Protein 9SLZ (pdb70)

Nearest PDB structures (foldseek):
  5elo-assembly1_B  TM=9.386E-01  e=6.393E-59  Cryptosporidium parvum Iowa II
  3bju-assembly1_A  TM=9.236E-01  e=9.754E-60  Homo sapiens
  6bni-assembly1_B  TM=9.044E-01  e=3.725E-58  Cryptosporidium parvum Iowa II
  5vl1-assembly6_D  TM=9.236E-01  e=3.088E-57  Mycobacterium ulcerans Agy99
  4up9-assembly1_A-2  TM=9.289E-01  e=2.387E-55  Entamoeba histolytica

Structure (mmCIF, N/CA/C/O backbone):
data_9SLZ
#
_entry.id   9SLZ
#
_cell.length_a   147.300
_cell.length_b   147.300
_cell.length_c   127.450
_cell.angle_alpha   90.000
_cell.angle_beta   90.000
_cell.angle_gamma   120.000
#
_symmetry.space_group_name_H-M   'P 31 2 1'
#
loop_
_entity.id
_entity.type
_entity.pdbx_description
1 polymer 'Lysine--tRNA ligase'
2 polymer 'Wild-type E. coli tRNALys'
3 non-polymer 'SULFATE ION'
4 non-polymer "5'-O-[(L-LYSYLAMINO)SULFONYL]ADENOSINE"
#
loop_
_atom_site.group_PDB
_atom_site.id
_atom_site.type_symbol
_atom_site.label_atom_id
_atom_site.label_alt_id
_atom_site.label_comp_id
_atom_site.label_asym_id
_atom_site.label_entity_id
_atom_site.label_seq_id
_atom_site.pdbx_PDB_ins_code
_atom_site.Cartn_x
_atom_site.Cartn_y
_atom_site.Cartn_z
_atom_site.occupancy
_atom_site.B_iso_or_equiv
_atom_site.auth_seq_id
_atom_site.auth_comp_id
_atom_site.auth_asym_id
_atom_site.auth_atom_id
_atom_site.pdbx_PDB_model_num
ATOM 1 N N . MET A 1 1 ? 34.101 33.246 -33.783 1.000 140.336 1 MET A N 1
ATOM 2 C CA . MET A 1 1 ? 34.720 34.483 -34.333 1.000 138.921 1 MET A CA 1
ATOM 3 C C . MET A 1 1 ? 34.071 34.816 -35.675 1.000 135.386 1 MET A C 1
ATOM 4 O O . MET A 1 1 ? 33.933 33.945 -36.531 1.000 136.874 1 MET A O 1
ATOM 9 N N . ASN A 1 2 ? 33.681 36.086 -35.845 1.000 132.582 2 ASN A N 1
ATOM 10 C CA . ASN A 1 2 ? 33.025 36.541 -37.062 1.000 134.287 2 ASN A CA 1
ATOM 11 C C . ASN A 1 2 ? 34.095 37.002 -38.053 1.000 135.492 2 ASN A C 1
ATOM 12 O O . ASN A 1 2 ? 35.284 36.784 -37.828 1.000 133.785 2 ASN A O 1
ATOM 17 N N . ASP A 1 3 ? 33.659 37.630 -39.154 1.000 138.347 3 ASP A N 1
ATOM 18 C CA . ASP A 1 3 ? 34.553 38.044 -40.226 1.000 138.400 3 ASP A CA 1
ATOM 19 C C . ASP A 1 3 ? 35.300 39.318 -39.840 1.000 134.516 3 ASP A C 1
ATOM 20 O O . ASP A 1 3 ? 36.525 39.362 -39.927 1.000 135.612 3 ASP A O 1
ATOM 25 N N . GLN A 1 4 ? 34.551 40.354 -39.439 1.000 129.805 4 GLN A N 1
ATOM 26 C CA . GLN A 1 4 ? 35.132 41.647 -39.112 1.000 126.897 4 GLN A CA 1
ATOM 27 C C . GLN A 1 4 ? 36.173 41.497 -38.004 1.000 124.359 4 GLN A C 1
ATOM 28 O O . GLN A 1 4 ? 37.278 42.022 -38.122 1.000 121.053 4 GLN A O 1
ATOM 34 N N . THR A 1 5 ? 35.801 40.778 -36.937 1.000 123.038 5 THR A N 1
ATOM 35 C CA . THR A 1 5 ? 36.683 40.527 -35.806 1.000 120.307 5 THR A CA 1
ATOM 36 C C . THR A 1 5 ? 37.988 39.904 -36.294 1.000 121.445 5 THR A C 1
ATOM 37 O O . THR A 1 5 ? 39.066 40.304 -35.860 1.000 122.274 5 THR A O 1
ATOM 41 N N . ARG A 1 6 ? 37.873 38.919 -37.193 1.000 122.766 6 ARG A N 1
ATOM 42 C CA . ARG A 1 6 ? 39.024 38.210 -37.725 1.000 121.943 6 ARG A CA 1
ATOM 43 C C . ARG A 1 6 ? 39.862 39.143 -38.598 1.000 118.269 6 ARG A C 1
ATOM 44 O O . ARG A 1 6 ? 41.082 39.019 -38.633 1.000 117.866 6 ARG A O 1
ATOM 52 N N . GLN A 1 7 ? 39.199 40.075 -39.294 1.000 116.654 7 GLN A N 1
ATOM 53 C CA . GLN A 1 7 ? 39.872 40.987 -40.208 1.000 116.397 7 GLN A CA 1
ATOM 54 C C . GLN A 1 7 ? 40.786 41.924 -39.418 1.000 113.198 7 GLN A C 1
ATOM 55 O O . GLN A 1 7 ? 41.868 42.278 -39.881 1.000 110.666 7 GLN A O 1
ATOM 61 N N . ARG A 1 8 ? 40.333 42.318 -38.222 1.000 112.035 8 ARG A N 1
ATOM 62 C CA . ARG A 1 8 ? 41.094 43.189 -37.341 1.000 112.802 8 ARG A CA 1
ATOM 63 C C . ARG A 1 8 ? 42.368 42.480 -36.885 1.000 113.210 8 ARG A C 1
ATOM 64 O O . ARG A 1 8 ? 43.437 43.085 -36.851 1.000 112.394 8 ARG A O 1
ATOM 72 N N . LEU A 1 9 ? 42.232 41.196 -36.527 1.000 114.841 9 LEU A N 1
ATOM 73 C CA . LEU A 1 9 ? 43.342 40.389 -36.042 1.000 116.229 9 LEU A CA 1
ATOM 74 C C . LEU A 1 9 ? 44.375 40.188 -37.151 1.000 117.938 9 LEU A C 1
ATOM 75 O O . LEU A 1 9 ? 45.570 40.124 -36.874 1.000 120.547 9 LEU A O 1
ATOM 80 N N . LEU A 1 10 ? 43.906 40.074 -38.399 1.000 117.855 10 LEU A N 1
ATOM 81 C CA . LEU A 1 10 ? 44.791 39.904 -39.542 1.000 117.585 10 LEU A CA 1
ATOM 82 C C . LEU A 1 10 ? 45.632 41.165 -39.738 1.000 115.842 10 LEU A C 1
ATOM 83 O O . LEU A 1 10 ? 46.777 41.080 -40.176 1.000 117.327 10 LEU A O 1
ATOM 88 N N . ASN A 1 11 ? 45.055 42.328 -39.405 1.000 112.694 11 ASN A N 1
ATOM 89 C CA . ASN A 1 11 ? 45.753 43.601 -39.506 1.000 110.308 11 ASN A CA 1
ATOM 90 C C . ASN A 1 11 ? 46.782 43.735 -38.385 1.000 107.344 11 ASN A C 1
ATOM 91 O O . ASN A 1 11 ? 47.844 44.319 -38.591 1.000 105.904 11 ASN A O 1
ATOM 96 N N . LEU A 1 12 ? 46.451 43.211 -37.197 1.000 105.406 12 LEU A N 1
ATOM 97 C CA . LEU A 1 12 ? 47.370 43.207 -36.069 1.000 104.342 12 LEU A CA 1
ATOM 98 C C . LEU A 1 12 ? 48.631 42.434 -36.447 1.000 105.784 12 LEU A C 1
ATOM 99 O O . LEU A 1 12 ? 49.740 42.923 -36.245 1.000 105.358 12 LEU A O 1
ATOM 104 N N . GLU A 1 13 ? 48.439 41.230 -37.001 1.000 107.926 13 GLU A N 1
ATOM 105 C CA . GLU A 1 13 ? 49.536 40.358 -37.395 1.000 110.265 13 GLU A CA 1
ATOM 106 C C . GLU A 1 13 ? 50.488 41.093 -38.338 1.000 111.766 13 GLU A C 1
ATOM 107 O O . GLU A 1 13 ? 51.703 40.945 -38.225 1.000 113.767 13 GLU A O 1
ATOM 113 N N . ALA A 1 14 ? 49.924 41.884 -39.261 1.000 110.716 14 ALA A N 1
ATOM 114 C CA . ALA A 1 14 ? 50.711 42.643 -40.221 1.000 109.633 14 ALA A CA 1
ATOM 115 C C . ALA A 1 14 ? 51.573 43.686 -39.510 1.000 108.706 14 ALA A C 1
ATOM 116 O O . ALA A 1 14 ? 52.713 43.916 -39.905 1.000 110.347 14 ALA A O 1
ATOM 118 N N . LEU A 1 15 ? 51.015 44.311 -38.465 1.000 107.189 15 LEU A N 1
ATOM 119 C CA . LEU A 1 15 ? 51.712 45.338 -37.705 1.000 106.187 15 LEU A CA 1
ATOM 120 C C . LEU A 1 15 ? 52.808 44.716 -36.841 1.000 105.937 15 LEU A C 1
ATOM 121 O O . LEU A 1 15 ? 53.835 45.349 -36.606 1.000 104.671 15 LEU A O 1
ATOM 126 N N . VAL A 1 16 ? 52.579 43.486 -36.359 1.000 107.122 16 VAL A N 1
ATOM 127 C CA . VAL A 1 16 ? 53.548 42.792 -35.524 1.000 108.645 16 VAL A CA 1
ATOM 128 C C . VAL A 1 16 ? 54.735 42.367 -36.386 1.000 109.761 16 VAL A C 1
ATOM 129 O O . VAL A 1 16 ? 55.883 42.581 -36.003 1.000 109.394 16 VAL A O 1
ATOM 133 N N . GLU A 1 17 ? 54.442 41.762 -37.544 1.000 111.348 17 GLU A N 1
ATOM 134 C CA . GLU A 1 17 ? 55.469 41.350 -38.488 1.000 113.373 17 GLU A CA 1
ATOM 135 C C . GLU A 1 17 ? 56.249 42.567 -38.982 1.000 111.082 17 GLU A C 1
ATOM 136 O O . GLU A 1 17 ? 57.445 42.467 -39.245 1.000 112.362 17 GLU A O 1
ATOM 142 N N . ALA A 1 18 ? 55.559 43.708 -39.103 1.000 109.254 18 ALA A N 1
ATOM 143 C CA . ALA A 1 18 ? 56.161 44.936 -39.597 1.000 109.182 18 ALA A CA 1
ATOM 144 C C . ALA A 1 18 ? 57.259 45.431 -38.658 1.000 109.114 18 ALA A C 1
ATOM 145 O O . ALA A 1 18 ? 58.239 46.014 -39.119 1.000 110.220 18 ALA A O 1
ATOM 147 N N . GLY A 1 19 ? 57.086 45.212 -37.347 1.000 108.152 19 GLY A N 1
ATOM 148 C CA . GLY A 1 19 ? 58.085 45.615 -36.368 1.000 107.193 19 GLY A CA 1
ATOM 149 C C . GLY A 1 19 ? 57.480 46.012 -35.022 1.000 106.245 19 GLY A C 1
ATOM 150 O O . GLY A 1 19 ? 58.152 45.911 -33.998 1.000 107.420 19 GLY A O 1
ATOM 151 N N . PHE A 1 20 ? 56.223 46.475 -35.027 1.000 104.970 20 PHE A N 1
ATOM 152 C CA . PHE A 1 20 ? 55.588 46.995 -33.826 1.000 103.078 20 PHE A CA 1
ATOM 153 C C . PHE A 1 20 ? 55.328 45.869 -32.828 1.000 102.686 20 PHE A C 1
ATOM 154 O O . PHE A 1 20 ? 55.334 44.693 -33.186 1.000 102.351 20 PHE A O 1
ATOM 162 N N . ALA A 1 21 ? 55.098 46.263 -31.569 1.000 101.996 21 ALA A N 1
ATOM 163 C CA . ALA A 1 21 ? 54.712 45.342 -30.513 1.000 101.343 21 ALA A CA 1
ATOM 164 C C . ALA A 1 21 ? 53.191 45.228 -30.477 1.000 99.758 21 ALA A C 1
ATOM 165 O O . ALA A 1 21 ? 52.495 46.225 -30.661 1.000 97.408 21 ALA A O 1
ATOM 167 N N . PRO A 1 22 ? 52.629 44.023 -30.225 1.000 101.569 22 PRO A N 1
ATOM 168 C CA . PRO A 1 22 ? 51.185 43.824 -30.290 1.000 103.887 22 PRO A CA 1
ATOM 169 C C . PRO A 1 22 ? 50.408 44.646 -29.264 1.000 106.469 22 PRO A C 1
ATOM 170 O O . PRO A 1 22 ? 49.400 45.263 -29.604 1.000 108.034 22 PRO A O 1
ATOM 174 N N . TYR A 1 23 ? 50.889 44.646 -28.014 1.000 107.736 23 TYR A N 1
ATOM 175 C CA . TYR A 1 23 ? 50.245 45.369 -26.930 1.000 108.742 23 TYR A CA 1
ATOM 176 C C . TYR A 1 23 ? 51.316 46.010 -26.050 1.000 105.528 23 TYR A C 1
ATOM 177 O O . TYR A 1 23 ? 51.737 45.417 -25.059 1.000 104.667 23 TYR A O 1
ATOM 186 N N . PRO A 1 24 ? 51.799 47.229 -26.394 1.000 103.519 24 PRO A N 1
ATOM 187 C CA . PRO A 1 24 ? 52.770 47.939 -25.567 1.000 102.972 24 PRO A CA 1
ATOM 188 C C . PRO A 1 24 ? 52.293 48.181 -24.137 1.000 101.790 24 PRO A C 1
ATOM 189 O O . PRO A 1 24 ? 51.110 48.036 -23.842 1.000 99.654 24 PRO A O 1
ATOM 193 N N . TYR A 1 25 ? 53.237 48.559 -23.266 1.000 102.528 25 TYR A N 1
ATOM 194 C CA . TYR A 1 25 ? 53.000 48.666 -21.834 1.000 103.206 25 TYR A CA 1
ATOM 195 C C . TYR A 1 25 ? 52.671 50.103 -21.430 1.000 99.428 25 TYR A C 1
ATOM 196 O O . TYR A 1 25 ? 52.076 50.321 -20.376 1.000 98.055 25 TYR A O 1
ATOM 205 N N . ARG A 1 26 ? 53.067 51.072 -22.264 1.000 96.483 26 ARG A N 1
ATOM 206 C CA . ARG A 1 26 ? 53.012 52.478 -21.897 1.000 96.266 26 ARG A CA 1
ATOM 207 C C . ARG A 1 26 ? 53.098 53.344 -23.153 1.000 94.069 26 ARG A C 1
ATOM 208 O O . ARG A 1 26 ? 53.522 52.873 -24.206 1.000 94.633 26 ARG A O 1
ATOM 216 N N . PHE A 1 27 ? 52.676 54.609 -23.025 1.000 91.323 27 PHE A N 1
ATOM 217 C CA . PHE A 1 27 ? 52.944 55.622 -24.034 1.000 89.560 27 PHE A CA 1
ATOM 218 C C . PHE A 1 27 ? 53.126 56.974 -23.344 1.000 88.748 27 PHE A C 1
ATOM 219 O O . PHE A 1 27 ? 52.289 57.370 -22.535 1.000 88.558 27 PHE A O 1
ATOM 227 N N . PRO A 1 28 ? 54.218 57.722 -23.636 1.000 88.685 28 PRO A N 1
ATOM 228 C CA . PRO A 1 28 ? 54.484 58.995 -22.977 1.000 89.570 28 PRO A CA 1
ATOM 229 C C . PRO A 1 28 ? 53.752 60.172 -23.618 1.000 90.632 28 PRO A C 1
ATOM 230 O O . PRO A 1 28 ? 54.340 60.949 -24.368 1.000 92.021 28 PRO A O 1
ATOM 234 N N . LYS A 1 29 ? 52.458 60.286 -23.304 1.000 91.470 29 LYS A N 1
ATOM 235 C CA . LYS A 1 29 ? 51.625 61.380 -23.777 1.000 92.630 29 LYS A CA 1
ATOM 236 C C . LYS A 1 29 ? 51.979 62.646 -22.998 1.000 91.405 29 LYS A C 1
ATOM 237 O O . LYS A 1 29 ? 51.985 62.631 -21.770 1.000 92.156 29 LYS A O 1
ATOM 243 N N . THR A 1 30 ? 52.278 63.732 -23.723 1.000 91.457 30 THR A N 1
ATOM 244 C CA . THR A 1 30 ? 52.728 64.978 -23.118 1.000 92.356 30 THR A CA 1
ATOM 245 C C . THR A 1 30 ? 51.591 65.999 -23.070 1.000 92.399 30 THR A C 1
ATOM 246 O O . THR A 1 30 ? 51.550 66.823 -22.158 1.000 92.785 30 THR A O 1
ATOM 250 N N . HIS A 1 31 ? 50.685 65.950 -24.055 1.000 93.259 31 HIS A N 1
ATOM 251 C CA . HIS A 1 31 ? 49.620 66.934 -24.183 1.000 94.224 31 HIS A CA 1
ATOM 252 C C . HIS A 1 31 ? 48.268 66.237 -24.314 1.000 95.664 31 HIS A C 1
ATOM 253 O O . HIS A 1 31 ? 48.190 65.117 -24.813 1.000 93.728 31 HIS A O 1
ATOM 260 N N . SER A 1 32 ? 47.212 66.929 -23.864 1.000 97.556 32 SER A N 1
ATOM 261 C CA . SER A 1 32 ? 45.838 66.495 -24.063 1.000 98.401 32 SER A CA 1
ATOM 262 C C . SER A 1 32 ? 45.228 67.265 -25.232 1.000 100.234 32 SER A C 1
ATOM 263 O O . SER A 1 32 ? 45.670 68.367 -25.550 1.000 99.943 32 SER A O 1
ATOM 266 N N . ALA A 1 33 ? 44.199 66.674 -25.851 1.000 102.246 33 ALA A N 1
ATOM 267 C CA . ALA A 1 33 ? 43.602 67.208 -27.066 1.000 102.798 33 ALA A CA 1
ATOM 268 C C . ALA A 1 33 ? 43.120 68.641 -26.850 1.000 103.259 33 ALA A C 1
ATOM 269 O O . ALA A 1 33 ? 43.414 69.521 -27.656 1.000 102.862 33 ALA A O 1
ATOM 271 N N . GLU A 1 34 ? 42.387 68.859 -25.753 1.000 104.953 34 GLU A N 1
ATOM 272 C CA . GLU A 1 34 ? 41.756 70.140 -25.472 1.000 107.083 34 GLU A CA 1
ATOM 273 C C . GLU A 1 34 ? 42.813 71.193 -25.135 1.000 106.831 34 GLU A C 1
ATOM 274 O O . GLU A 1 34 ? 42.599 72.377 -25.386 1.000 108.476 34 GLU A O 1
ATOM 280 N N . ALA A 1 35 ? 43.949 70.755 -24.575 1.000 105.306 35 ALA A N 1
ATOM 281 C CA . ALA A 1 35 ? 45.033 71.656 -24.209 1.000 104.244 35 ALA A CA 1
ATOM 282 C C . ALA A 1 35 ? 45.705 72.229 -25.456 1.000 101.370 35 ALA A C 1
ATOM 283 O O . ALA A 1 35 ? 46.176 73.365 -25.436 1.000 99.038 35 ALA A O 1
ATOM 285 N N . ILE A 1 36 ? 45.752 71.430 -26.530 1.000 99.036 36 ILE A N 1
ATOM 286 C CA . ILE A 1 36 ? 46.291 71.869 -27.808 1.000 97.408 36 ILE A CA 1
ATOM 287 C C . ILE A 1 36 ? 45.333 72.887 -28.425 1.000 100.263 36 ILE A C 1
ATOM 288 O O . ILE A 1 36 ? 45.765 73.924 -28.925 1.000 102.151 36 ILE A O 1
ATOM 293 N N . LEU A 1 37 ? 44.033 72.573 -28.382 1.000 100.675 37 LEU A N 1
ATOM 294 C CA . LEU A 1 37 ? 43.001 73.410 -28.975 1.000 99.662 37 LEU A CA 1
ATOM 295 C C . LEU A 1 37 ? 42.913 74.743 -28.234 1.000 101.782 37 LEU A C 1
ATOM 296 O O . LEU A 1 37 ? 42.750 75.788 -28.859 1.000 103.152 37 LEU A O 1
ATOM 301 N N . LYS A 1 38 ? 43.017 74.693 -26.900 1.000 104.014 38 LYS A N 1
ATOM 302 C CA . LYS A 1 38 ? 42.968 75.888 -26.073 1.000 106.987 38 LYS A CA 1
ATOM 303 C C . LYS A 1 38 ? 44.199 76.755 -26.334 1.000 109.354 38 LYS A C 1
ATOM 304 O O . LYS A 1 38 ? 44.112 77.980 -26.288 1.000 110.731 38 LYS A O 1
ATOM 310 N N . ALA A 1 39 ? 45.342 76.107 -26.593 1.000 111.151 39 ALA A N 1
ATOM 311 C CA . ALA A 1 39 ? 46.597 76.808 -26.812 1.000 112.690 39 ALA A CA 1
ATOM 312 C C . ALA A 1 39 ? 46.533 77.627 -28.099 1.000 113.362 39 ALA A C 1
ATOM 313 O O . ALA A 1 39 ? 46.978 78.773 -28.123 1.000 114.933 39 ALA A O 1
ATOM 315 N N . LYS A 1 40 ? 45.977 77.028 -29.160 1.000 114.404 40 LYS A N 1
ATOM 316 C CA . LYS A 1 40 ? 45.866 77.680 -30.455 1.000 117.051 40 LYS A CA 1
ATOM 317 C C . LYS A 1 40 ? 44.419 78.112 -30.684 1.000 119.481 40 LYS A C 1
ATOM 318 O O . LYS A 1 40 ? 43.817 77.770 -31.701 1.000 120.938 40 LYS A O 1
ATOM 324 N N . ARG A 1 41 ? 43.877 78.880 -29.731 1.000 120.980 41 ARG A N 1
ATOM 325 C CA . ARG A 1 41 ? 42.493 79.320 -29.780 1.000 121.335 41 ARG A CA 1
ATOM 326 C C . ARG A 1 41 ? 42.389 80.470 -30.780 1.000 119.622 41 ARG A C 1
ATOM 327 O O . ARG A 1 41 ? 42.898 81.560 -30.526 1.000 120.356 41 ARG A O 1
ATOM 335 N N . GLY A 1 42 ? 41.753 80.203 -31.927 1.000 117.440 42 GLY A N 1
ATOM 336 C CA . GLY A 1 42 ? 41.517 81.220 -32.939 1.000 117.590 42 GLY A CA 1
ATOM 337 C C . GLY A 1 42 ? 42.799 81.611 -33.670 1.000 117.181 42 GLY A C 1
ATOM 338 O O . GLY A 1 42 ? 43.069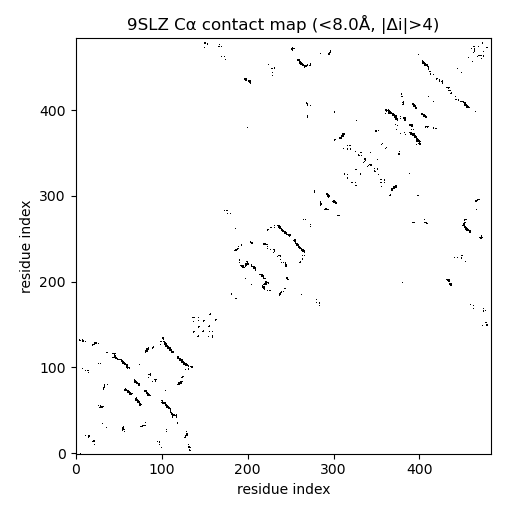 82.795 -33.864 1.000 119.428 42 GLY A O 1
ATOM 339 N N . ALA A 1 43 ? 43.579 80.604 -34.077 1.000 114.785 43 ALA A N 1
ATOM 340 C CA . ALA A 1 43 ? 44.776 80.824 -34.871 1.000 112.716 43 ALA A CA 1
ATOM 341 C C . ALA A 1 43 ? 44.400 80.846 -36.351 1.000 110.560 43 ALA A C 1
ATOM 342 O O . ALA A 1 43 ? 43.551 80.068 -36.783 1.000 110.593 43 ALA A O 1
ATOM 344 N N . PRO A 1 44 ? 45.017 81.725 -37.175 1.000 108.020 44 PRO A N 1
ATOM 345 C CA . PRO A 1 44 ? 44.657 81.823 -38.585 1.000 106.491 44 PRO A CA 1
ATOM 346 C C . PRO A 1 44 ? 44.965 80.547 -39.367 1.000 104.092 44 PRO A C 1
ATOM 347 O O . PRO A 1 44 ? 45.873 79.804 -39.001 1.000 102.416 44 PRO A O 1
ATOM 351 N N . PRO A 1 45 ? 44.216 80.242 -40.454 1.000 104.392 45 PRO A N 1
ATOM 352 C CA . PRO A 1 45 ? 44.456 79.032 -41.232 1.000 107.026 45 PRO A CA 1
ATOM 353 C C . PRO A 1 45 ? 45.838 78.986 -41.879 1.000 111.331 45 PRO A C 1
ATOM 354 O O . PRO A 1 45 ? 46.454 80.026 -42.105 1.000 111.966 45 PRO A O 1
ATOM 358 N N . GLU A 1 46 ? 46.300 77.762 -42.169 1.000 115.296 46 GLU A N 1
ATOM 359 C CA . GLU A 1 46 ? 47.599 77.509 -42.778 1.000 117.178 46 GLU A CA 1
ATOM 360 C C . GLU A 1 46 ? 48.716 78.083 -41.905 1.000 117.849 46 GLU A C 1
ATOM 361 O O . GLU A 1 46 ? 49.684 78.638 -42.422 1.000 120.267 46 GLU A O 1
ATOM 367 N N . SER A 1 47 ? 48.572 77.937 -40.581 1.000 117.023 47 SER A N 1
ATOM 368 C CA . SER A 1 47 ? 49.627 78.277 -39.639 1.000 115.828 47 SER A CA 1
ATOM 369 C C . SER A 1 47 ? 50.403 77.013 -39.279 1.000 117.327 47 SER A C 1
ATOM 370 O O . SER A 1 47 ? 49.919 75.903 -39.495 1.000 117.497 47 SER A O 1
ATOM 373 N N . GLU A 1 48 ? 51.611 77.199 -38.736 1.000 117.825 48 GLU A N 1
ATOM 374 C CA . GLU A 1 48 ? 52.432 76.089 -38.282 1.000 118.092 48 GLU A CA 1
ATOM 375 C C . GLU A 1 48 ? 53.214 76.500 -37.038 1.000 117.765 48 GLU A C 1
ATOM 376 O O . GLU A 1 48 ? 53.487 77.680 -36.829 1.000 118.671 48 GLU A O 1
ATOM 382 N N . TRP A 1 49 ? 53.559 75.496 -36.224 1.000 117.515 49 TRP A N 1
ATOM 383 C CA . TRP A 1 49 ? 54.481 75.657 -35.112 1.000 117.701 49 TRP A CA 1
ATOM 384 C C . TRP A 1 49 ? 55.425 74.458 -35.077 1.000 118.886 49 TRP A C 1
ATOM 385 O O . TRP A 1 49 ? 55.321 73.615 -34.188 1.000 121.362 49 TRP A O 1
ATOM 396 N N . PRO A 1 50 ? 56.365 74.331 -36.045 1.000 119.169 50 PRO A N 1
ATOM 397 C CA . PRO A 1 50 ? 57.283 73.196 -36.081 1.000 116.883 50 PRO A CA 1
ATOM 398 C C . PRO A 1 50 ? 58.252 73.165 -34.902 1.000 113.548 50 PRO A C 1
ATOM 399 O O . PRO A 1 50 ? 58.773 72.107 -34.554 1.000 109.298 50 PRO A O 1
ATOM 403 N N . GLU A 1 51 ? 58.487 74.340 -34.303 1.000 114.450 51 GLU A N 1
ATOM 404 C CA . GLU A 1 51 ? 59.314 74.470 -33.114 1.000 115.648 51 GLU A CA 1
ATOM 405 C C . GLU A 1 51 ? 58.734 73.616 -31.987 1.000 115.159 51 GLU A C 1
ATOM 406 O O . GLU A 1 51 ? 59.455 72.841 -31.362 1.000 115.137 51 GLU A O 1
ATOM 412 N N . GLU A 1 52 ? 57.425 73.768 -31.745 1.000 115.397 52 GLU A N 1
ATOM 413 C CA . GLU A 1 52 ? 56.731 73.054 -30.683 1.000 112.915 52 GLU A CA 1
ATOM 414 C C . GLU A 1 52 ? 56.624 71.571 -31.027 1.000 110.208 52 GLU A C 1
ATOM 415 O O . GLU A 1 52 ? 56.600 71.201 -32.199 1.000 110.712 52 GLU A O 1
ATOM 421 N N . GLU A 1 53 ? 56.553 70.734 -29.985 1.000 107.514 53 GLU A N 1
ATOM 422 C CA . GLU A 1 53 ? 56.334 69.306 -30.145 1.000 106.601 53 GLU A CA 1
ATOM 423 C C . GLU A 1 53 ? 55.253 68.859 -29.165 1.000 106.403 53 GLU A C 1
ATOM 424 O O . GLU A 1 53 ? 55.163 69.382 -28.055 1.000 107.242 53 GLU A O 1
ATOM 430 N N . VAL A 1 54 ? 54.439 67.887 -29.597 1.000 105.400 54 VAL A N 1
ATOM 431 C CA . VAL A 1 54 ? 53.360 67.349 -28.785 1.000 103.574 54 VAL A CA 1
ATOM 432 C C . VAL A 1 54 ? 53.327 65.831 -28.949 1.000 101.362 54 VAL A C 1
ATOM 433 O O . VAL A 1 54 ? 53.815 65.299 -29.945 1.000 100.755 54 VAL A O 1
ATOM 437 N N . ALA A 1 55 ? 52.742 65.154 -27.954 1.000 99.120 55 ALA A N 1
ATOM 438 C CA . ALA A 1 55 ? 52.496 63.722 -28.012 1.000 96.137 55 ALA A CA 1
ATOM 439 C C . ALA A 1 55 ? 51.148 63.420 -27.363 1.000 93.747 55 ALA A C 1
ATOM 440 O O . ALA A 1 55 ? 50.963 63.677 -26.176 1.000 94.454 55 ALA A O 1
ATOM 442 N N . VAL A 1 56 ? 50.216 62.877 -28.156 1.000 91.602 56 VAL A N 1
ATOM 443 C CA . VAL A 1 56 ? 48.863 62.601 -27.700 1.000 90.306 56 VAL A CA 1
ATOM 444 C C . VAL A 1 56 ? 48.583 61.110 -27.863 1.000 90.411 56 VAL A C 1
ATOM 445 O O . VAL A 1 56 ? 49.308 60.408 -28.566 1.000 89.063 56 VAL A O 1
ATOM 449 N N . ALA A 1 57 ? 47.516 60.648 -27.202 1.000 91.109 57 ALA A N 1
ATOM 450 C CA . ALA A 1 57 ? 47.138 59.245 -27.208 1.000 91.126 57 ALA A CA 1
ATOM 451 C C . ALA A 1 57 ? 45.644 59.120 -26.924 1.000 90.151 57 ALA A C 1
ATOM 452 O O . ALA A 1 57 ? 45.141 59.718 -25.976 1.000 90.563 57 ALA A O 1
ATOM 454 N N . GLY A 1 58 ? 44.951 58.336 -27.758 1.000 88.750 58 GLY A N 1
ATOM 455 C CA . GLY A 1 58 ? 43.513 58.162 -27.640 1.000 88.302 58 GLY A CA 1
ATOM 456 C C . GLY A 1 58 ? 43.006 57.085 -28.595 1.000 88.461 58 GLY A C 1
ATOM 457 O O . GLY A 1 58 ? 43.773 56.227 -29.027 1.000 88.185 58 GLY A O 1
ATOM 458 N N . ARG A 1 59 ? 41.709 57.154 -28.920 1.000 88.855 59 ARG A N 1
ATOM 459 C CA . ARG A 1 59 ? 41.052 56.164 -29.760 1.000 89.373 59 ARG A CA 1
ATOM 460 C C . ARG A 1 59 ? 40.716 56.790 -31.112 1.000 92.192 59 ARG A C 1
ATOM 461 O O . ARG A 1 59 ? 40.267 57.933 -31.174 1.000 91.646 59 ARG A O 1
ATOM 469 N N . LEU A 1 60 ? 40.936 56.024 -32.189 1.000 95.049 60 LEU A N 1
ATOM 470 C CA . LEU A 1 60 ? 40.613 56.469 -33.535 1.000 96.826 60 LEU A CA 1
ATOM 471 C C . LEU A 1 60 ? 39.100 56.417 -33.725 1.000 97.390 60 LEU A C 1
ATOM 472 O O . LEU A 1 60 ? 38.510 55.339 -33.712 1.000 96.423 60 LEU A O 1
ATOM 477 N N . VAL A 1 61 ? 38.494 57.597 -33.900 1.000 98.607 61 VAL A N 1
ATOM 478 C CA . VAL A 1 61 ? 37.060 57.727 -34.106 1.000 99.655 61 VAL A CA 1
ATOM 479 C C . VAL A 1 61 ? 36.765 57.856 -35.601 1.000 100.672 61 VAL A C 1
ATOM 480 O O . VAL A 1 61 ? 35.828 57.236 -36.098 1.000 100.403 61 VAL A O 1
ATOM 484 N N . ALA A 1 62 ? 37.555 58.681 -36.301 1.000 100.860 62 ALA A N 1
ATOM 485 C CA . ALA A 1 62 ? 37.424 58.852 -37.740 1.000 100.004 62 ALA A CA 1
ATOM 486 C C . ALA A 1 62 ? 38.759 58.555 -38.417 1.000 100.238 62 ALA A C 1
ATOM 487 O O . ALA A 1 62 ? 39.809 58.611 -37.780 1.000 100.778 62 ALA A O 1
ATOM 489 N N . LEU A 1 63 ? 38.700 58.243 -39.718 1.000 100.754 63 LEU A N 1
ATOM 490 C CA . LEU A 1 63 ? 39.875 57.835 -40.471 1.000 101.194 63 LEU A CA 1
ATOM 491 C C . LEU A 1 63 ? 39.613 58.014 -41.967 1.000 104.463 63 LEU A C 1
ATOM 492 O O . LEU A 1 63 ? 39.070 57.121 -42.616 1.000 106.259 63 LEU A O 1
ATOM 497 N N . ARG A 1 64 ? 40.013 59.177 -42.499 1.000 106.131 64 ARG A N 1
ATOM 498 C CA . ARG A 1 64 ? 39.762 59.543 -43.885 1.000 107.039 64 ARG A CA 1
ATOM 499 C C . ARG A 1 64 ? 41.040 59.380 -44.706 1.000 106.878 64 ARG A C 1
ATOM 500 O O . ARG A 1 64 ? 41.798 60.334 -44.870 1.000 105.690 64 ARG A O 1
ATOM 508 N N . ARG A 1 65 ? 41.261 58.164 -45.223 1.000 107.300 65 ARG A N 1
ATOM 509 C CA . ARG A 1 65 ? 42.423 57.864 -46.047 1.000 107.478 65 ARG A CA 1
ATOM 510 C C . ARG A 1 65 ? 42.173 58.349 -47.473 1.000 109.004 65 ARG A C 1
ATOM 511 O O . ARG A 1 65 ? 41.260 57.866 -48.138 1.000 110.346 65 ARG A O 1
ATOM 519 N N . MET A 1 66 ? 43.005 59.294 -47.930 1.000 110.815 66 MET A N 1
ATOM 520 C CA . MET A 1 66 ? 42.849 59.911 -49.238 1.000 111.654 66 MET A CA 1
ATOM 521 C C . MET A 1 66 ? 44.139 59.751 -50.041 1.000 115.258 66 MET A C 1
ATOM 522 O O . MET A 1 66 ? 44.709 60.733 -50.513 1.000 117.070 66 MET A O 1
ATOM 527 N N . GLY A 1 67 ? 44.589 58.500 -50.193 1.000 117.329 67 GLY A N 1
ATOM 528 C CA . GLY A 1 67 ? 45.755 58.187 -51.004 1.000 117.619 67 GLY A CA 1
ATOM 529 C C . GLY A 1 67 ? 47.056 58.409 -50.238 1.000 116.493 67 GLY A C 1
ATOM 530 O O . GLY A 1 67 ? 47.365 57.663 -49.311 1.000 116.177 67 GLY A O 1
ATOM 531 N N . LYS A 1 68 ? 47.809 59.443 -50.639 1.000 116.256 68 LYS A N 1
ATOM 532 C CA . LYS A 1 68 ? 49.122 59.724 -50.077 1.000 117.303 68 LYS A CA 1
ATOM 533 C C . LYS A 1 68 ? 49.027 60.789 -48.983 1.000 114.785 68 LYS A C 1
ATOM 534 O O . LYS A 1 68 ? 50.049 61.240 -48.471 1.000 114.547 68 LYS A O 1
ATOM 540 N N . VAL A 1 69 ? 47.795 61.182 -48.631 1.000 112.406 69 VAL A N 1
ATOM 541 C CA . VAL A 1 69 ? 47.534 61.990 -47.449 1.000 110.235 69 VAL A CA 1
ATOM 542 C C . VAL A 1 69 ? 46.328 61.387 -46.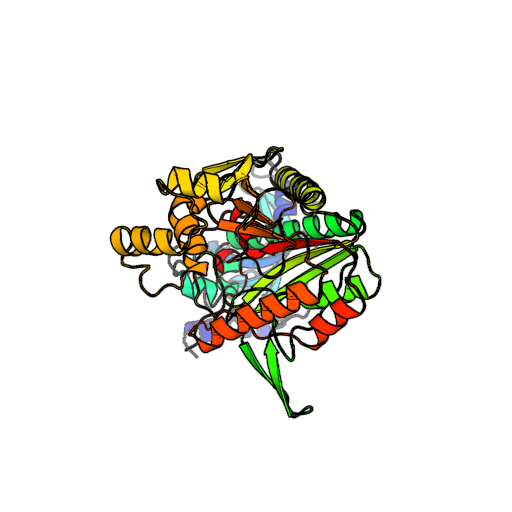732 1.000 109.386 69 VAL A C 1
ATOM 543 O O . VAL A 1 69 ? 45.304 61.125 -47.358 1.000 111.376 69 VAL A O 1
ATOM 547 N N . THR A 1 70 ? 46.470 61.167 -45.419 1.000 106.983 70 THR A N 1
ATOM 548 C CA . THR A 1 70 ? 45.407 60.601 -44.603 1.000 103.814 70 THR A CA 1
ATOM 549 C C . THR A 1 70 ? 45.057 61.581 -43.488 1.000 103.382 70 THR A C 1
ATOM 550 O O . THR A 1 70 ? 45.926 62.285 -42.976 1.000 102.695 70 THR A O 1
ATOM 554 N N . PHE A 1 71 ? 43.768 61.615 -43.134 1.000 103.972 71 PHE A N 1
ATOM 555 C CA . PHE A 1 71 ? 43.287 62.351 -41.978 1.000 106.165 71 PHE A CA 1
ATOM 556 C C . PHE A 1 71 ? 42.657 61.368 -40.996 1.000 105.722 71 PHE A C 1
ATOM 557 O O . PHE A 1 71 ? 42.313 60.247 -41.366 1.000 106.265 71 PHE A O 1
ATOM 565 N N . ALA A 1 72 ? 42.515 61.812 -39.743 1.000 104.510 72 ALA A N 1
ATOM 566 C CA . ALA A 1 72 ? 41.859 61.033 -38.705 1.000 103.457 72 ALA A CA 1
ATOM 567 C C . ALA A 1 72 ? 41.502 61.948 -37.537 1.000 102.034 72 ALA A C 1
ATOM 568 O O . ALA A 1 72 ? 41.967 63.084 -37.477 1.000 99.761 72 ALA A O 1
ATOM 570 N N . HIS A 1 73 ? 40.667 61.439 -36.623 1.000 102.216 73 HIS A N 1
ATOM 571 C CA . HIS A 1 73 ? 40.345 62.143 -35.392 1.000 103.885 73 HIS A CA 1
ATOM 572 C C . HIS A 1 73 ? 40.633 61.241 -34.194 1.000 101.993 73 HIS A C 1
ATOM 573 O O . HIS A 1 73 ? 40.136 60.118 -34.117 1.000 99.109 73 HIS A O 1
ATOM 580 N N . LEU A 1 74 ? 41.445 61.764 -33.268 1.000 100.647 74 LEU A N 1
ATOM 581 C CA . LEU A 1 74 ? 41.833 61.055 -32.062 1.000 99.057 74 LEU A CA 1
ATOM 582 C C . LEU A 1 74 ? 40.973 61.559 -30.908 1.000 97.432 74 LEU A C 1
ATOM 583 O O . LEU A 1 74 ? 40.947 62.757 -30.635 1.000 93.238 74 LEU A O 1
ATOM 588 N N . LEU A 1 75 ? 40.261 60.633 -30.255 1.000 99.012 75 LEU A N 1
ATOM 589 C CA . LEU A 1 75 ? 39.422 60.952 -29.112 1.000 99.535 75 LEU A CA 1
ATOM 590 C C . LEU A 1 75 ? 40.122 60.483 -27.841 1.000 98.371 75 LEU A C 1
ATOM 591 O O . LEU A 1 75 ? 40.246 59.281 -27.614 1.000 95.840 75 LEU A O 1
ATOM 596 N N . ASP A 1 76 ? 40.577 61.444 -27.028 1.000 99.521 76 ASP A N 1
ATOM 597 C CA . ASP A 1 76 ? 41.182 61.146 -25.740 1.000 100.693 76 ASP A CA 1
ATOM 598 C C . ASP A 1 76 ? 40.123 61.343 -24.655 1.000 99.501 76 ASP A C 1
ATOM 599 O O . ASP A 1 76 ? 38.939 61.119 -24.899 1.000 101.476 76 ASP A O 1
ATOM 604 N N . GLU A 1 77 ? 40.561 61.749 -23.458 1.000 97.278 77 GLU A N 1
ATOM 605 C CA . GLU A 1 77 ? 39.671 61.998 -22.337 1.000 95.836 77 GLU A CA 1
ATOM 606 C C . GLU A 1 77 ? 39.012 63.369 -22.482 1.000 95.190 77 GLU A C 1
ATOM 607 O O . GLU A 1 77 ? 37.839 63.527 -22.150 1.000 92.334 77 GLU A O 1
ATOM 613 N N . THR A 1 78 ? 39.777 64.350 -22.976 1.000 97.497 78 THR A N 1
ATOM 614 C CA . THR A 1 78 ? 39.343 65.738 -22.995 1.000 101.168 78 THR A CA 1
ATOM 615 C C . THR A 1 78 ? 38.386 65.973 -24.161 1.000 105.084 78 THR A C 1
ATOM 616 O O . THR A 1 78 ? 37.287 66.486 -23.961 1.000 109.985 78 THR A O 1
ATOM 620 N N . GLY A 1 79 ? 38.815 65.613 -25.377 1.000 106.283 79 GLY A N 1
ATOM 621 C CA . GLY A 1 79 ? 37.998 65.823 -26.561 1.000 107.009 79 GLY A CA 1
ATOM 622 C C . GLY A 1 79 ? 38.613 65.194 -27.809 1.000 107.565 79 GLY A C 1
ATOM 623 O O . GLY A 1 79 ? 39.392 64.247 -27.715 1.000 106.272 79 GLY A O 1
ATOM 624 N N . ARG A 1 80 ? 38.241 65.742 -28.973 1.000 109.322 80 ARG A N 1
ATOM 625 C CA . ARG A 1 80 ? 38.680 65.243 -30.267 1.000 110.076 80 ARG A CA 1
ATOM 626 C C . ARG A 1 80 ? 39.817 66.123 -30.779 1.000 108.060 80 ARG A C 1
ATOM 627 O O . ARG A 1 80 ? 39.796 67.335 -30.579 1.000 109.023 80 ARG A O 1
ATOM 635 N N . ILE A 1 81 ? 40.803 65.504 -31.440 1.000 105.150 81 ILE A N 1
ATOM 636 C CA . ILE A 1 81 ? 41.871 66.243 -32.096 1.000 103.942 81 ILE A CA 1
ATOM 637 C C . ILE A 1 81 ? 42.187 65.557 -33.422 1.000 102.964 81 ILE A C 1
ATOM 638 O O . ILE A 1 81 ? 42.203 64.331 -33.501 1.000 101.737 81 ILE A O 1
ATOM 643 N N . GLN A 1 82 ? 42.438 66.370 -34.455 1.000 103.734 82 GLN A N 1
ATOM 644 C CA . GLN A 1 82 ? 42.617 65.876 -35.810 1.000 105.239 82 GLN A CA 1
ATOM 645 C C . GLN A 1 82 ? 44.076 65.476 -36.017 1.000 101.935 82 GLN A C 1
ATOM 646 O O . GLN A 1 82 ? 44.979 66.109 -35.472 1.000 99.866 82 GLN A O 1
ATOM 652 N N . LEU A 1 83 ? 44.286 64.418 -36.810 1.000 100.433 83 LEU A N 1
ATOM 653 C CA . LEU A 1 83 ? 45.616 63.938 -37.151 1.000 100.060 83 LEU A CA 1
ATOM 654 C C . LEU A 1 83 ? 45.828 64.089 -38.655 1.000 102.204 83 LEU A C 1
ATOM 655 O O . LEU A 1 83 ? 44.869 64.063 -39.424 1.000 101.723 83 LEU A O 1
ATOM 660 N N . TYR A 1 84 ? 47.098 64.240 -39.053 1.000 105.596 84 TYR A N 1
ATOM 661 C CA . TYR A 1 84 ? 47.474 64.383 -40.451 1.000 107.775 84 TYR A CA 1
ATOM 662 C C . TYR A 1 84 ? 48.665 63.473 -40.744 1.000 105.956 84 TYR A C 1
ATOM 663 O O . TYR A 1 84 ? 49.640 63.464 -39.995 1.000 108.755 84 TYR A O 1
ATOM 672 N N . PHE A 1 85 ? 48.573 62.723 -41.849 1.000 101.948 85 PHE A N 1
ATOM 673 C CA . PHE A 1 85 ? 49.626 61.814 -42.273 1.000 101.187 85 PHE A CA 1
ATOM 674 C C . PHE A 1 85 ? 50.030 62.167 -43.704 1.000 105.002 85 PHE A C 1
ATOM 675 O O . PHE A 1 85 ? 49.254 62.780 -44.434 1.000 107.374 85 PHE A O 1
ATOM 683 N N . GLN A 1 86 ? 51.253 61.777 -44.090 1.000 108.281 86 GLN A N 1
ATOM 684 C CA . GLN A 1 86 ? 51.778 62.053 -45.420 1.000 110.716 86 GLN A CA 1
ATOM 685 C C . GLN A 1 86 ? 52.868 61.033 -45.742 1.000 111.712 86 GLN A C 1
ATOM 686 O O . GLN A 1 86 ? 53.525 60.527 -44.836 1.000 113.828 86 GLN A O 1
ATOM 692 N N . ARG A 1 87 ? 53.056 60.747 -47.037 1.000 114.846 87 ARG A N 1
ATOM 693 C CA . ARG A 1 87 ? 53.925 59.660 -47.466 1.000 119.918 87 ARG A CA 1
ATOM 694 C C . ARG A 1 87 ? 55.375 60.020 -47.150 1.000 120.844 87 ARG A C 1
ATOM 695 O O . ARG A 1 87 ? 56.038 59.324 -46.384 1.000 123.328 87 ARG A O 1
ATOM 703 N N . ASP A 1 88 ? 55.850 61.128 -47.729 1.000 119.859 88 ASP A N 1
ATOM 704 C CA . ASP A 1 88 ? 57.241 61.531 -47.611 1.000 118.280 88 ASP A CA 1
ATOM 705 C C . ASP A 1 88 ? 57.408 62.411 -46.373 1.000 114.778 88 ASP A C 1
ATOM 706 O O . ASP A 1 88 ? 57.975 63.499 -46.457 1.000 117.710 88 ASP A O 1
ATOM 711 N N . LEU A 1 89 ? 56.918 61.927 -45.224 1.000 109.225 89 LEU A N 1
ATOM 712 C CA . LEU A 1 89 ? 56.951 62.697 -43.991 1.000 106.754 89 LEU A CA 1
ATOM 713 C C . LEU A 1 89 ? 56.732 61.776 -42.793 1.000 102.819 89 LEU A C 1
ATOM 714 O O . LEU A 1 89 ? 57.600 61.669 -41.930 1.000 103.363 89 LEU A O 1
ATOM 719 N N . THR A 1 90 ? 55.562 61.130 -42.737 1.000 99.739 90 THR A N 1
ATOM 720 C CA . THR A 1 90 ? 55.244 60.217 -41.650 1.000 98.674 90 THR A CA 1
ATOM 721 C C . THR A 1 90 ? 55.864 58.855 -41.955 1.000 99.977 90 THR A C 1
ATOM 722 O O . THR A 1 90 ? 55.638 58.304 -43.030 1.000 99.538 90 THR A O 1
ATOM 726 N N . PRO A 1 91 ? 56.656 58.264 -41.028 1.000 102.373 91 PRO A N 1
ATOM 727 C CA . PRO A 1 91 ? 57.267 56.962 -41.269 1.000 103.640 91 PRO A CA 1
ATOM 728 C C . PRO A 1 91 ? 56.247 55.837 -41.418 1.000 105.374 91 PRO A C 1
ATOM 729 O O . PRO A 1 91 ? 55.187 55.873 -40.795 1.000 102.783 91 PRO A O 1
ATOM 733 N N . LYS A 1 92 ? 56.591 54.844 -42.250 1.000 109.589 92 LYS A N 1
ATOM 734 C CA . LYS A 1 92 ? 55.755 53.676 -42.482 1.000 111.585 92 LYS A CA 1
ATOM 735 C C . LYS A 1 92 ? 54.317 54.120 -42.742 1.000 112.698 92 LYS A C 1
ATOM 736 O O . LYS A 1 92 ? 53.400 53.741 -42.016 1.000 113.635 92 LYS A O 1
ATOM 742 N N . TYR A 1 93 ? 54.144 54.931 -43.793 1.000 112.637 93 TYR A N 1
ATOM 743 C CA . TYR A 1 93 ? 52.845 55.468 -44.167 1.000 111.813 93 TYR A CA 1
ATOM 744 C C . TYR A 1 93 ? 51.959 54.356 -44.725 1.000 111.948 93 TYR A C 1
ATOM 745 O O . TYR A 1 93 ? 50.737 54.424 -44.614 1.000 109.359 93 TYR A O 1
ATOM 754 N N . GLU A 1 94 ? 52.586 53.340 -45.329 1.000 114.452 94 GLU A N 1
ATOM 755 C CA . GLU A 1 94 ? 51.861 52.238 -45.941 1.000 118.873 94 GLU A CA 1
ATOM 756 C C . GLU A 1 94 ? 51.135 51.424 -44.870 1.000 116.905 94 GLU A C 1
ATOM 757 O O . GLU A 1 94 ? 50.064 50.882 -45.133 1.000 119.729 94 GLU A O 1
ATOM 763 N N . LEU A 1 95 ? 51.711 51.359 -43.661 1.000 113.933 95 LEU A N 1
ATOM 764 C CA . LEU A 1 95 ? 51.174 50.532 -42.590 1.000 113.366 95 LEU A CA 1
ATOM 765 C C . LEU A 1 95 ? 50.071 51.259 -41.818 1.000 113.061 95 LEU A C 1
ATOM 766 O O . LEU A 1 95 ? 49.557 50.720 -40.841 1.000 117.301 95 LEU A O 1
ATOM 771 N N . LEU A 1 96 ? 49.702 52.470 -42.255 1.000 110.437 96 LEU A N 1
ATOM 772 C CA . LEU A 1 96 ? 48.551 53.165 -41.699 1.000 109.058 96 LEU A CA 1
ATOM 773 C C . LEU A 1 96 ? 47.258 52.517 -42.195 1.000 108.871 96 LEU A C 1
ATOM 774 O O . LEU A 1 96 ? 46.200 52.720 -41.603 1.000 108.322 96 LEU A O 1
ATOM 779 N N . LYS A 1 97 ? 47.354 51.737 -43.279 1.000 108.710 97 LYS A N 1
ATOM 780 C CA . LYS A 1 97 ? 46.210 51.039 -43.845 1.000 107.992 97 LYS A CA 1
ATOM 781 C C . LYS A 1 97 ? 45.867 49.798 -43.021 1.000 107.355 97 LYS A C 1
ATOM 782 O O . LYS A 1 97 ? 44.852 49.155 -43.282 1.000 110.745 97 LYS A O 1
ATOM 788 N N . LYS A 1 98 ? 46.718 49.460 -42.041 1.000 104.908 98 LYS A N 1
ATOM 789 C CA . LYS A 1 98 ? 46.467 48.342 -41.144 1.000 104.232 98 LYS A CA 1
ATOM 790 C C . LYS A 1 98 ? 45.822 48.826 -39.844 1.000 101.841 98 LYS A C 1
ATOM 791 O O . LYS A 1 98 ? 45.446 48.009 -39.005 1.000 99.023 98 LYS A O 1
ATOM 797 N N . LEU A 1 99 ? 45.708 50.149 -39.673 1.000 101.733 99 LEU A N 1
ATOM 798 C CA . LEU A 1 99 ? 44.913 50.717 -38.595 1.000 102.808 99 LEU A CA 1
ATOM 799 C C . LEU A 1 99 ? 43.440 50.645 -38.986 1.000 104.330 99 LEU A C 1
ATOM 800 O O . LEU A 1 99 ? 43.111 50.663 -40.170 1.000 107.460 99 LEU A O 1
ATOM 805 N N . ASP A 1 100 ? 42.567 50.564 -37.974 1.000 103.487 100 ASP A N 1
ATOM 806 C CA . ASP A 1 100 ? 41.128 50.627 -38.175 1.000 101.919 100 ASP A CA 1
ATOM 807 C C . ASP A 1 100 ? 40.524 51.588 -37.156 1.000 101.605 100 ASP A C 1
ATOM 808 O O . ASP A 1 100 ? 41.173 51.950 -36.176 1.000 103.428 100 ASP A O 1
ATOM 813 N N . VAL A 1 101 ? 39.275 51.993 -37.406 1.000 100.712 101 VAL A N 1
ATOM 814 C CA . VAL A 1 101 ? 38.543 52.851 -36.490 1.000 101.643 101 VAL A CA 1
ATOM 815 C C . VAL A 1 101 ? 38.203 52.036 -35.244 1.000 101.994 101 VAL A C 1
ATOM 816 O O . VAL A 1 101 ? 37.656 50.941 -35.350 1.000 102.621 101 VAL A O 1
ATOM 820 N N . GLY A 1 102 ? 38.543 52.584 -34.071 1.000 101.781 102 GLY A N 1
ATOM 821 C CA . GLY A 1 102 ? 38.353 51.894 -32.805 1.000 100.835 102 GLY A CA 1
ATOM 822 C C . GLY A 1 102 ? 39.683 51.633 -32.100 1.000 98.719 102 GLY A C 1
ATOM 823 O O . GLY A 1 102 ? 39.719 51.501 -30.879 1.000 99.962 102 GLY A O 1
ATOM 824 N N . ASP A 1 103 ? 40.768 51.557 -32.882 1.000 95.124 103 ASP A N 1
ATOM 825 C CA . ASP A 1 103 ? 42.094 51.293 -32.347 1.000 92.447 103 ASP A CA 1
ATOM 826 C C . ASP A 1 103 ? 42.527 52.439 -31.438 1.000 90.899 103 ASP A C 1
ATOM 827 O O . ASP A 1 103 ? 42.125 53.583 -31.639 1.000 89.876 103 ASP A O 1
ATOM 832 N N . ILE A 1 104 ? 43.344 52.101 -30.435 1.000 89.946 104 ILE A N 1
ATOM 833 C CA . ILE A 1 104 ? 44.013 53.084 -29.600 1.000 88.794 104 ILE A CA 1
ATOM 834 C C . ILE A 1 104 ? 45.332 53.446 -30.276 1.000 86.704 104 ILE A C 1
ATOM 835 O O . ILE A 1 104 ? 46.143 52.565 -30.553 1.000 84.925 104 ILE A O 1
ATOM 840 N N . LEU A 1 105 ? 45.538 54.744 -30.528 1.000 86.750 105 LEU A N 1
ATOM 841 C CA . LEU A 1 105 ? 46.733 55.216 -31.208 1.000 87.849 105 LEU A CA 1
ATOM 842 C C . LEU A 1 105 ? 47.450 56.235 -30.326 1.000 87.987 105 LEU A C 1
ATOM 843 O O . LEU A 1 105 ? 46.813 56.983 -29.588 1.000 87.161 105 LEU A O 1
ATOM 848 N N . GLY A 1 106 ? 48.785 56.234 -30.416 1.000 88.366 106 GLY A N 1
ATOM 849 C CA . GLY A 1 106 ? 49.619 57.269 -29.831 1.000 89.200 106 GLY A CA 1
ATOM 850 C C . GLY A 1 106 ? 50.551 57.850 -30.891 1.000 90.745 106 GLY A C 1
ATOM 851 O O . GLY A 1 106 ? 51.192 57.102 -31.627 1.000 91.977 106 GLY A O 1
ATOM 852 N N . VAL A 1 107 ? 50.616 59.185 -30.962 1.000 91.104 107 VAL A N 1
ATOM 853 C CA . VAL A 1 107 ? 51.346 59.863 -32.021 1.000 91.379 107 VAL A CA 1
ATOM 854 C C . VAL A 1 107 ? 52.185 60.990 -31.426 1.000 94.060 107 VAL A C 1
ATOM 855 O O . VAL A 1 107 ? 51.816 61.574 -30.410 1.000 95.695 107 VAL A O 1
ATOM 859 N N . ARG A 1 108 ? 53.321 61.273 -32.078 1.000 96.384 108 ARG A N 1
ATOM 860 C CA . ARG A 1 108 ? 54.129 62.449 -31.798 1.000 97.925 108 ARG A CA 1
ATOM 861 C C . ARG A 1 108 ? 54.122 63.341 -33.035 1.000 96.480 108 ARG A C 1
ATOM 862 O O . ARG A 1 108 ? 53.952 62.854 -34.151 1.000 95.560 108 ARG A O 1
ATOM 870 N N . GLY A 1 109 ? 54.316 64.648 -32.831 1.000 96.589 109 GLY A N 1
ATOM 871 C CA . GLY A 1 109 ? 54.335 65.592 -33.936 1.000 98.286 109 GLY A CA 1
ATOM 872 C C . GLY A 1 109 ? 54.315 67.037 -33.448 1.000 100.298 109 GLY A C 1
ATOM 873 O O . GLY A 1 109 ? 54.678 67.315 -32.307 1.000 101.576 109 GLY A O 1
ATOM 874 N N . HIS A 1 110 ? 53.894 67.947 -34.337 1.000 101.777 110 HIS A N 1
ATOM 875 C CA . HIS A 1 110 ? 53.749 69.353 -34.000 1.000 104.069 110 HIS A CA 1
ATOM 876 C C . HIS A 1 110 ? 52.364 69.834 -34.429 1.000 103.903 110 HIS A C 1
ATOM 877 O O . HIS A 1 110 ? 51.750 69.240 -35.313 1.000 101.695 110 HIS A O 1
ATOM 884 N N . PRO A 1 111 ? 51.830 70.919 -33.819 1.000 106.271 111 PRO A N 1
ATOM 885 C CA . PRO A 1 111 ? 50.520 71.437 -34.191 1.000 107.192 111 PRO A CA 1
ATOM 886 C C . PRO A 1 111 ? 50.563 72.329 -35.429 1.000 108.137 111 PRO A C 1
ATOM 887 O O . PRO A 1 111 ? 51.567 72.989 -35.686 1.000 109.672 111 PRO A O 1
ATOM 891 N N . PHE A 1 112 ? 49.464 72.329 -36.191 1.000 109.351 112 PHE A N 1
ATOM 892 C CA . PHE A 1 112 ? 49.316 73.200 -37.346 1.000 110.572 112 PHE A CA 1
ATOM 893 C C . PHE A 1 112 ? 47.829 73.334 -37.664 1.000 112.984 112 PHE A C 1
ATOM 894 O O . PHE A 1 112 ? 47.026 72.507 -37.238 1.000 114.297 112 PHE A O 1
ATOM 902 N N . THR A 1 113 ? 47.477 74.384 -38.415 1.000 114.303 113 THR A N 1
ATOM 903 C CA . THR A 1 113 ? 46.101 74.614 -38.822 1.000 113.799 113 THR A CA 1
ATOM 904 C C . THR A 1 113 ? 45.971 74.351 -40.320 1.000 110.946 113 THR A C 1
ATOM 905 O O . THR A 1 113 ? 46.837 74.735 -41.103 1.000 109.177 113 THR A O 1
ATOM 909 N N . THR A 1 114 ? 44.871 73.690 -40.698 1.000 110.055 114 THR A N 1
ATOM 910 C CA . THR A 1 114 ? 44.579 73.379 -42.088 1.000 111.267 114 THR A CA 1
ATOM 911 C C . THR A 1 114 ? 44.090 74.641 -42.796 1.000 112.268 114 THR A C 1
ATOM 912 O O . THR A 1 114 ? 44.012 75.706 -42.186 1.000 111.440 114 THR A O 1
ATOM 916 N N . LYS A 1 115 ? 43.778 74.512 -44.092 1.000 114.730 115 LYS A N 1
ATOM 917 C CA . LYS A 1 115 ? 43.216 75.605 -44.870 1.000 116.613 115 LYS A CA 1
ATOM 918 C C . LYS A 1 115 ? 41.887 76.047 -44.263 1.000 117.064 115 LYS A C 1
ATOM 919 O O . LYS A 1 115 ? 41.571 77.235 -44.257 1.000 116.889 115 LYS A O 1
ATOM 925 N N . THR A 1 116 ? 41.117 75.074 -43.762 1.000 117.538 116 THR A N 1
ATOM 926 C CA . THR A 1 116 ? 39.815 75.330 -43.169 1.000 117.789 116 THR A CA 1
ATOM 927 C C . THR A 1 116 ? 39.976 76.054 -41.832 1.000 116.698 116 THR A C 1
ATOM 928 O O . THR A 1 116 ? 39.130 76.870 -41.472 1.000 117.972 116 THR A O 1
ATOM 932 N N . GLY A 1 117 ? 41.055 75.742 -41.102 1.000 115.661 117 GLY A N 1
ATOM 933 C CA . GLY A 1 117 ? 41.421 76.483 -39.903 1.000 114.638 117 GLY A CA 1
ATOM 934 C C . GLY A 1 117 ? 41.452 75.613 -38.646 1.000 113.680 117 GLY A C 1
ATOM 935 O O . GLY A 1 117 ? 41.879 76.083 -37.594 1.000 112.126 117 GLY A O 1
ATOM 936 N N . GLU A 1 118 ? 40.998 74.357 -38.755 1.000 113.317 118 GLU A N 1
ATOM 937 C CA . GLU A 1 118 ? 40.979 73.444 -37.622 1.000 112.569 118 GLU A CA 1
ATOM 938 C C . GLU A 1 118 ? 42.411 73.090 -37.227 1.000 110.073 118 GLU A C 1
ATOM 939 O O . GLU A 1 118 ? 43.255 72.850 -38.089 1.000 108.995 118 GLU A O 1
ATOM 945 N N . VAL A 1 119 ? 42.661 73.050 -35.911 1.000 107.324 119 VAL A N 1
ATOM 946 C CA . VAL A 1 119 ? 43.962 72.696 -35.366 1.000 104.180 119 VAL A CA 1
ATOM 947 C C . VAL A 1 119 ? 44.174 71.196 -35.558 1.000 102.730 119 VAL A C 1
ATOM 948 O O . VAL A 1 119 ? 43.276 70.402 -35.286 1.000 102.843 119 VAL A O 1
ATOM 952 N N . THR A 1 120 ? 45.374 70.825 -36.023 1.000 101.763 120 THR A N 1
ATOM 953 C CA . THR A 1 120 ? 45.681 69.450 -36.387 1.000 102.329 120 THR A CA 1
ATOM 954 C C . THR A 1 120 ? 47.100 69.111 -35.932 1.000 101.625 120 THR A C 1
ATOM 955 O O . THR A 1 120 ? 47.977 69.972 -35.931 1.000 101.722 120 THR A O 1
ATOM 959 N N . VAL A 1 121 ? 47.307 67.842 -35.557 1.000 100.215 121 VAL A N 1
ATOM 960 C CA . VAL A 1 121 ? 48.607 67.349 -35.130 1.000 98.789 121 VAL A CA 1
ATOM 961 C C . VAL A 1 121 ? 49.275 66.662 -36.318 1.000 97.274 121 VAL A C 1
ATOM 962 O O . VAL A 1 121 ? 48.796 65.633 -36.789 1.000 95.876 121 VAL A O 1
ATOM 966 N N . LYS A 1 122 ? 50.387 67.240 -36.786 1.000 97.249 122 LYS A N 1
ATOM 967 C CA . LYS A 1 122 ? 51.123 66.704 -37.918 1.000 97.918 122 LYS A CA 1
ATOM 968 C C . LYS A 1 122 ? 51.959 65.525 -37.429 1.000 96.949 122 LYS A C 1
ATOM 969 O O . LYS A 1 122 ? 52.963 65.720 -36.750 1.000 95.647 122 LYS A O 1
ATOM 975 N N . VAL A 1 123 ? 51.527 64.307 -37.776 1.000 98.297 123 VAL A N 1
ATOM 976 C CA . VAL A 1 123 ? 52.115 63.093 -37.233 1.000 100.486 123 VAL A CA 1
ATOM 977 C C . VAL A 1 123 ? 53.501 62.892 -37.842 1.000 101.846 123 VAL A C 1
ATOM 978 O O . VAL A 1 123 ? 53.636 62.774 -39.058 1.000 101.159 123 VAL A O 1
ATOM 982 N N . LEU A 1 124 ? 54.521 62.867 -36.974 1.000 102.644 124 LEU A N 1
ATOM 983 C CA . LEU A 1 124 ? 55.891 62.580 -37.371 1.000 103.844 124 LEU A CA 1
ATOM 984 C C . LEU A 1 124 ? 56.292 61.179 -36.906 1.000 102.563 124 LEU A C 1
ATOM 985 O O . LEU A 1 124 ? 57.335 60.671 -37.312 1.000 103.743 124 LEU A O 1
ATOM 990 N N . ASP A 1 125 ? 55.466 60.568 -36.047 1.000 100.070 125 ASP A N 1
ATOM 991 C CA . ASP A 1 125 ? 55.720 59.231 -35.535 1.000 100.624 125 ASP A CA 1
ATOM 992 C C . ASP A 1 125 ? 54.450 58.713 -34.866 1.000 100.808 125 ASP A C 1
ATOM 993 O O . ASP A 1 125 ? 53.797 59.451 -34.131 1.000 102.805 125 ASP A O 1
ATOM 998 N N . TRP A 1 126 ? 54.117 57.440 -35.119 1.000 98.676 126 TRP A N 1
ATOM 999 C CA . TRP A 1 126 ? 52.896 56.842 -34.603 1.000 95.687 126 TRP A CA 1
ATOM 1000 C C . TRP A 1 126 ? 53.191 55.465 -34.012 1.000 94.876 126 TRP A C 1
ATOM 1001 O O . TRP A 1 126 ? 54.142 54.801 -34.421 1.000 93.344 126 TRP A O 1
ATOM 1012 N N . THR A 1 127 ? 52.354 55.054 -33.048 1.000 95.657 127 THR A N 1
ATOM 1013 C CA . THR A 1 127 ? 52.536 53.806 -32.322 1.000 95.628 127 THR A CA 1
ATOM 1014 C C . THR A 1 127 ? 51.174 53.143 -32.112 1.000 93.502 127 THR A C 1
ATOM 1015 O O . THR A 1 127 ? 50.319 53.693 -31.420 1.000 92.080 127 THR A O 1
ATOM 1019 N N . PRO A 1 128 ? 50.927 51.942 -32.689 1.000 92.296 128 PRO A N 1
ATOM 1020 C CA . PRO A 1 128 ? 49.674 51.231 -32.470 1.000 92.026 128 PRO A CA 1
ATOM 1021 C C . PRO A 1 128 ? 49.626 50.535 -31.112 1.000 92.496 128 PRO A C 1
ATOM 1022 O O . PRO A 1 128 ? 50.250 49.494 -30.923 1.000 90.934 128 PRO A O 1
ATOM 1026 N N . LEU A 1 129 ? 48.873 51.126 -30.177 1.000 94.938 129 LEU A N 1
ATOM 1027 C CA . LEU A 1 129 ? 48.856 50.681 -28.793 1.000 98.113 129 LEU A CA 1
ATOM 1028 C C . LEU A 1 129 ? 47.917 49.488 -28.630 1.000 101.818 129 LEU A C 1
ATOM 1029 O O . LEU A 1 129 ? 48.309 48.468 -28.066 1.000 104.292 129 LEU A O 1
ATOM 1034 N N . VAL A 1 130 ? 46.673 49.630 -29.107 1.000 103.491 130 VAL A N 1
ATOM 1035 C CA . VAL A 1 130 ? 45.672 48.582 -28.974 1.000 104.146 130 VAL A CA 1
ATOM 1036 C C . VAL A 1 130 ? 44.983 48.381 -30.320 1.000 104.897 130 VAL A C 1
ATOM 1037 O O . VAL A 1 130 ? 44.821 49.327 -31.087 1.000 104.472 130 VAL A O 1
ATOM 1041 N N . LYS A 1 131 ? 44.568 47.134 -30.576 1.000 106.919 131 LYS A N 1
ATOM 1042 C CA . LYS A 1 131 ? 43.857 46.784 -31.793 1.000 108.383 131 LYS A CA 1
ATOM 1043 C C . LYS A 1 131 ? 42.435 46.373 -31.416 1.000 107.650 131 LYS A C 1
ATOM 1044 O O . LYS A 1 131 ? 42.229 45.307 -30.835 1.000 108.325 131 LYS A O 1
ATOM 1050 N N . SER A 1 132 ? 41.468 47.246 -31.728 1.000 104.890 132 SER A N 1
ATOM 1051 C CA . SER A 1 132 ? 40.063 46.991 -31.449 1.000 102.455 132 SER A CA 1
ATOM 1052 C C . SER A 1 132 ? 39.563 45.865 -32.351 1.000 103.567 132 SER A C 1
ATOM 1053 O O . SER A 1 132 ? 39.942 45.797 -33.517 1.000 107.932 132 SER A O 1
ATOM 1056 N N . LEU A 1 133 ? 38.716 44.987 -31.798 1.000 101.462 133 LEU A N 1
ATOM 1057 C CA . LEU A 1 133 ? 38.284 43.782 -32.490 1.000 100.135 133 LEU A CA 1
ATOM 1058 C C . LEU A 1 133 ? 36.862 43.935 -33.029 1.000 101.054 133 LEU A C 1
ATOM 1059 O O . LEU A 1 133 ? 36.341 43.009 -33.645 1.000 101.456 133 LEU A O 1
ATOM 1064 N N . HIS A 1 134 ? 36.237 45.094 -32.789 1.000 103.321 134 HIS A N 1
ATOM 1065 C CA . HIS A 1 134 ? 34.882 45.353 -33.248 1.000 104.345 134 HIS A CA 1
ATOM 1066 C C . HIS A 1 134 ? 34.794 46.788 -33.760 1.000 107.244 134 HIS A C 1
ATOM 1067 O O . HIS A 1 134 ? 35.606 47.632 -33.387 1.000 108.740 134 HIS A O 1
ATOM 1074 N N . PRO A 1 135 ? 33.810 47.111 -34.631 1.000 111.370 135 PRO A N 1
ATOM 1075 C CA . PRO A 1 135 ? 33.637 48.474 -35.118 1.000 112.552 135 PRO A CA 1
ATOM 1076 C C . PRO A 1 135 ? 32.976 49.391 -34.095 1.000 110.875 135 PRO A C 1
ATOM 1077 O O . PRO A 1 135 ? 32.154 48.943 -33.299 1.000 107.087 135 PRO A O 1
ATOM 1081 N N . LEU A 1 136 ? 33.341 50.676 -34.133 1.000 113.596 136 LEU A N 1
ATOM 1082 C CA . LEU A 1 136 ? 32.713 51.667 -33.277 1.000 116.970 136 LEU A CA 1
ATOM 1083 C C . LEU A 1 136 ? 31.301 51.932 -33.788 1.000 117.818 136 LEU A C 1
ATOM 1084 O O . LEU A 1 136 ? 31.111 52.231 -34.965 1.000 115.427 136 LEU A O 1
ATOM 1089 N N . PRO A 1 137 ? 30.271 51.829 -32.919 1.000 121.976 137 PRO A N 1
ATOM 1090 C CA . PRO A 1 137 ? 28.930 52.261 -33.281 1.000 126.601 137 PRO A CA 1
ATOM 1091 C C . PRO A 1 137 ? 28.810 53.780 -33.223 1.000 131.058 137 PRO A C 1
ATOM 1092 O O . PRO A 1 137 ? 29.068 54.371 -32.180 1.000 129.900 137 PRO A O 1
ATOM 1096 N N . ASP A 1 138 ? 28.450 54.407 -34.349 1.000 135.978 138 ASP A N 1
ATOM 1097 C CA . ASP A 1 138 ? 28.376 55.858 -34.422 1.000 138.948 138 ASP A CA 1
ATOM 1098 C C . ASP A 1 138 ? 27.141 56.348 -33.669 1.000 144.860 138 ASP A C 1
ATOM 1099 O O . ASP A 1 138 ? 26.277 55.556 -33.296 1.000 147.040 138 ASP A O 1
ATOM 1104 N N . LYS A 1 139 ? 27.064 57.671 -33.471 1.000 148.676 139 LYS A N 1
ATOM 1105 C CA . LYS A 1 139 ? 25.892 58.301 -32.882 1.000 150.165 139 LYS A CA 1
ATOM 1106 C C . LYS A 1 139 ? 24.705 58.138 -33.829 1.000 156.959 139 LYS A C 1
ATOM 1107 O O . LYS A 1 139 ? 23.554 58.208 -33.403 1.000 160.030 139 LYS A O 1
ATOM 1113 N N . TRP A 1 140 ? 25.012 57.920 -35.114 1.000 163.205 140 TRP A N 1
ATOM 1114 C CA . TRP A 1 140 ? 24.031 57.965 -36.185 1.000 168.296 140 TRP A CA 1
ATOM 1115 C C . TRP A 1 140 ? 23.008 56.836 -36.057 1.000 176.964 140 TRP A C 1
ATOM 1116 O O . TRP A 1 140 ? 21.811 57.083 -36.190 1.000 182.086 140 TRP A O 1
ATOM 1127 N N . HIS A 1 141 ? 23.478 55.605 -35.807 1.000 181.817 141 HIS A N 1
ATOM 1128 C CA . HIS A 1 141 ? 22.621 54.430 -35.916 1.000 182.343 141 HIS A CA 1
ATOM 1129 C C . HIS A 1 141 ? 23.025 53.291 -34.975 1.000 179.969 141 HIS A C 1
ATOM 1130 O O . HIS A 1 141 ? 22.349 52.263 -34.947 1.000 178.362 141 HIS A O 1
ATOM 1137 N N . GLY A 1 142 ? 24.098 53.470 -34.194 1.000 175.870 142 GLY A N 1
ATOM 1138 C CA . GLY A 1 142 ? 24.587 52.422 -33.311 1.000 171.124 142 GLY A CA 1
ATOM 1139 C C . GLY A 1 142 ? 23.950 52.512 -31.927 1.000 166.055 142 GLY A C 1
ATOM 1140 O O . GLY A 1 142 ? 23.111 51.685 -31.573 1.000 164.154 142 GLY A O 1
ATOM 1141 N N . LEU A 1 143 ? 24.364 53.529 -31.160 1.000 160.165 143 LEU A N 1
ATOM 1142 C CA . LEU A 1 143 ? 23.908 53.722 -29.793 1.000 153.794 143 LEU A CA 1
ATOM 1143 C C . LEU A 1 143 ? 22.881 54.849 -29.745 1.000 153.645 143 LEU A C 1
ATOM 1144 O O . LEU A 1 143 ? 23.232 56.017 -29.581 1.000 151.232 143 LEU A O 1
ATOM 1149 N N . ARG A 1 144 ? 21.612 54.472 -29.928 1.000 154.713 144 ARG A N 1
ATOM 1150 C CA . ARG A 1 144 ? 20.479 55.302 -29.553 1.000 156.008 144 ARG A CA 1
ATOM 1151 C C . ARG A 1 144 ? 19.628 54.566 -28.518 1.000 152.754 144 ARG A C 1
ATOM 1152 O O . ARG A 1 144 ? 19.008 55.201 -27.667 1.000 152.813 144 ARG A O 1
ATOM 1160 N N . ASP A 1 145 ? 19.601 53.229 -28.605 1.000 148.371 145 ASP A N 1
ATOM 1161 C CA . ASP A 1 145 ? 18.921 52.387 -27.634 1.000 146.705 145 ASP A CA 1
ATOM 1162 C C . ASP A 1 145 ? 19.453 52.706 -26.238 1.000 144.318 145 ASP A C 1
ATOM 1163 O O . ASP A 1 145 ? 20.662 52.685 -26.019 1.000 145.271 145 ASP A O 1
ATOM 1168 N N . LYS A 1 146 ? 18.537 52.996 -25.304 1.000 139.962 146 LYS A N 1
ATOM 1169 C CA . LYS A 1 146 ? 18.897 53.460 -23.973 1.000 134.449 146 LYS A CA 1
ATOM 1170 C C . LYS A 1 146 ? 19.439 52.313 -23.123 1.000 130.513 146 LYS A C 1
ATOM 1171 O O . LYS A 1 146 ? 20.314 52.534 -22.288 1.000 131.021 146 LYS A O 1
ATOM 1177 N N . GLU A 1 147 ? 18.911 51.101 -23.333 1.000 127.657 147 GLU A N 1
ATOM 1178 C CA . GLU A 1 147 ? 19.212 49.972 -22.465 1.000 127.792 147 GLU A CA 1
ATOM 1179 C C . GLU A 1 147 ? 20.589 49.404 -22.808 1.000 126.923 147 GLU A C 1
ATOM 1180 O O . GLU A 1 147 ? 21.336 49.021 -21.911 1.000 130.594 147 GLU A O 1
ATOM 1186 N N . VAL A 1 148 ? 20.923 49.366 -24.105 1.000 123.386 148 VAL A N 1
ATOM 1187 C CA . VAL A 1 148 ? 22.250 48.965 -24.550 1.000 122.112 148 VAL A CA 1
ATOM 1188 C C . VAL A 1 148 ? 23.272 50.007 -24.096 1.000 118.947 148 VAL A C 1
ATOM 1189 O O . VAL A 1 148 ? 24.424 49.668 -23.826 1.000 117.382 148 VAL A O 1
ATOM 1193 N N . ARG A 1 149 ? 22.835 51.271 -24.015 1.000 115.937 149 ARG A N 1
ATOM 1194 C CA . ARG A 1 149 ? 23.692 52.372 -23.600 1.000 113.043 149 ARG A CA 1
ATOM 1195 C C . ARG A 1 149 ? 24.084 52.199 -22.132 1.000 109.368 149 ARG A C 1
ATOM 1196 O O . ARG A 1 149 ? 25.169 52.614 -21.729 1.000 108.779 149 ARG A O 1
ATOM 1204 N N . TYR A 1 150 ? 23.186 51.597 -21.340 1.000 105.747 150 TYR A N 1
ATOM 1205 C CA . TYR A 1 150 ? 23.414 51.383 -19.920 1.000 103.487 150 TYR A CA 1
ATOM 1206 C C . TYR A 1 150 ? 24.231 50.110 -19.702 1.000 103.448 150 TYR A C 1
ATOM 1207 O O . TYR A 1 150 ? 25.107 50.087 -18.840 1.000 105.824 150 TYR A O 1
ATOM 1216 N N . ARG A 1 151 ? 23.936 49.057 -20.476 1.000 102.773 151 ARG A N 1
ATOM 1217 C CA . ARG A 1 151 ? 24.630 47.785 -20.347 1.000 104.770 151 ARG A CA 1
ATOM 1218 C C . ARG A 1 151 ? 26.101 47.944 -20.718 1.000 104.504 151 ARG A C 1
ATOM 1219 O O . ARG A 1 151 ? 26.973 47.376 -20.064 1.000 105.047 151 ARG A O 1
ATOM 1227 N N . GLN A 1 152 ? 26.351 48.709 -21.784 1.000 104.556 152 GLN A N 1
ATOM 1228 C CA . GLN A 1 152 ? 27.696 48.948 -22.275 1.000 105.357 152 GLN A CA 1
ATOM 1229 C C . GLN A 1 152 ? 27.994 50.441 -22.171 1.000 102.959 152 GLN A C 1
ATOM 1230 O O . GLN A 1 152 ? 28.043 51.143 -23.179 1.000 104.308 152 GLN A O 1
ATOM 1236 N N . ARG A 1 153 ? 28.185 50.912 -20.933 1.000 98.223 153 ARG A N 1
ATOM 1237 C CA . ARG A 1 153 ? 28.452 52.317 -20.672 1.000 95.312 153 ARG A CA 1
ATOM 1238 C C . ARG A 1 153 ? 29.783 52.712 -21.310 1.000 93.179 153 ARG A C 1
ATOM 1239 O O . ARG A 1 153 ? 29.962 53.861 -21.708 1.000 92.181 153 ARG A O 1
ATOM 1247 N N . TYR A 1 154 ? 30.710 51.750 -21.398 1.000 91.220 154 TYR A N 1
ATOM 1248 C CA . TYR A 1 154 ? 31.989 51.975 -22.052 1.000 90.599 154 TYR A CA 1
ATOM 1249 C C . TYR A 1 154 ? 31.751 52.425 -23.492 1.000 91.137 154 TYR A C 1
ATOM 1250 O O . TYR A 1 154 ? 32.355 53.398 -23.938 1.000 95.009 154 TYR A O 1
ATOM 1259 N N . LEU A 1 155 ? 30.853 51.734 -24.205 1.000 88.323 155 LEU A N 1
ATOM 1260 C CA . LEU A 1 155 ? 30.515 52.108 -25.570 1.000 85.973 155 LEU A CA 1
ATOM 1261 C C . LEU A 1 155 ? 29.848 53.482 -25.583 1.000 84.685 155 LEU A C 1
ATOM 1262 O O . LEU A 1 155 ? 30.110 54.285 -26.475 1.000 83.751 155 LEU A O 1
ATOM 1267 N N . ASP A 1 156 ? 28.989 53.739 -24.589 1.000 84.423 156 ASP A N 1
ATOM 1268 C CA . ASP A 1 156 ? 28.310 55.018 -24.458 1.000 85.891 156 ASP A CA 1
ATOM 1269 C C . ASP A 1 156 ? 29.331 56.147 -24.352 1.000 84.929 156 ASP A C 1
ATOM 1270 O O . ASP A 1 156 ? 29.198 57.167 -25.024 1.000 85.331 156 ASP A O 1
ATOM 1275 N N . LEU A 1 157 ? 30.344 55.949 -23.499 1.000 85.308 157 LEU A N 1
ATOM 1276 C CA . LEU A 1 157 ? 31.314 56.985 -23.176 1.000 86.277 157 LEU A CA 1
ATOM 1277 C C . LEU A 1 157 ? 32.201 57.303 -24.381 1.000 88.742 157 LEU A C 1
ATOM 1278 O O . LEU A 1 157 ? 32.708 58.418 -24.492 1.000 89.836 157 LEU A O 1
ATOM 1283 N N . ILE A 1 158 ? 32.388 56.320 -25.273 1.000 89.661 158 ILE A N 1
ATOM 1284 C CA . ILE A 1 158 ? 33.111 56.527 -26.520 1.000 89.637 158 ILE A CA 1
ATOM 1285 C C . ILE A 1 158 ? 32.283 57.425 -27.437 1.000 90.224 158 ILE A C 1
ATOM 1286 O O . ILE A 1 158 ? 32.762 58.458 -27.901 1.000 88.963 158 ILE A O 1
ATOM 1291 N N . VAL A 1 159 ? 31.034 57.012 -27.677 1.000 92.167 159 VAL A N 1
ATOM 1292 C CA . VAL A 1 159 ? 30.172 57.618 -28.679 1.000 92.797 159 VAL A CA 1
ATOM 1293 C C . VAL A 1 159 ? 29.736 59.014 -28.244 1.000 93.810 159 VAL A C 1
ATOM 1294 O O . VAL A 1 159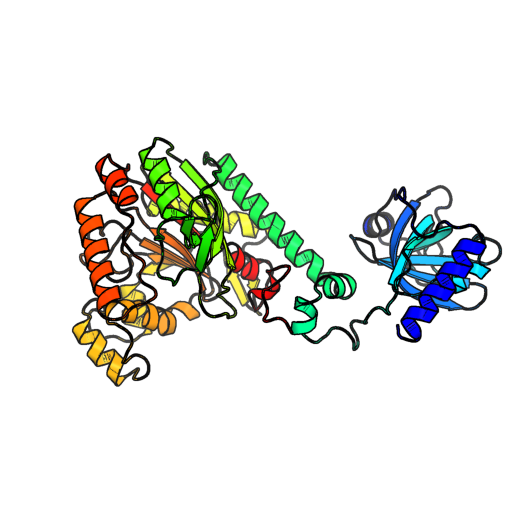 ? 29.736 59.936 -29.057 1.000 92.327 159 VAL A O 1
ATOM 1298 N N . ASN A 1 160 ? 29.349 59.150 -26.971 1.000 97.061 160 ASN A N 1
ATOM 1299 C CA . ASN A 1 160 ? 28.780 60.385 -26.459 1.000 98.637 160 ASN A CA 1
ATOM 1300 C C . ASN A 1 160 ? 29.695 60.959 -25.381 1.000 98.242 160 ASN A C 1
ATOM 1301 O O . ASN A 1 160 ? 29.519 60.673 -24.198 1.000 96.032 160 ASN A O 1
ATOM 1306 N N . PRO A 1 161 ? 30.702 61.784 -25.754 1.000 101.432 161 PRO A N 1
ATOM 1307 C CA . PRO A 1 161 ? 31.507 62.508 -24.776 1.000 104.737 161 PRO A CA 1
ATOM 1308 C C . PRO A 1 161 ? 30.713 63.461 -23.882 1.000 104.828 161 PRO A C 1
ATOM 1309 O O . PRO A 1 161 ? 31.243 63.959 -22.891 1.000 107.177 161 PRO A O 1
ATOM 1313 N N . GLU A 1 162 ? 29.449 63.719 -24.243 1.000 103.241 162 GLU A N 1
ATOM 1314 C CA . GLU A 1 162 ? 28.561 64.535 -23.430 1.000 103.979 162 GLU A CA 1
ATOM 1315 C C . GLU A 1 162 ? 28.289 63.828 -22.104 1.000 99.458 162 GLU A C 1
ATOM 1316 O O . GLU A 1 162 ? 28.144 64.479 -21.071 1.000 99.726 162 GLU A O 1
ATOM 1322 N N . VAL A 1 163 ? 28.225 62.491 -22.153 1.000 94.570 163 VAL A N 1
ATOM 1323 C CA . VAL A 1 163 ? 27.918 61.670 -20.992 1.000 91.445 163 VAL A CA 1
ATOM 1324 C C . VAL A 1 163 ? 29.061 61.749 -19.980 1.000 90.590 163 VAL A C 1
ATOM 1325 O O . VAL A 1 163 ? 28.827 61.657 -18.777 1.000 89.758 163 VAL A O 1
ATOM 1329 N N . ARG A 1 164 ? 30.294 61.919 -20.475 1.000 90.368 164 ARG A N 1
ATOM 1330 C CA . ARG A 1 164 ? 31.475 61.953 -19.626 1.000 89.336 164 ARG A CA 1
ATOM 1331 C C . ARG A 1 164 ? 31.375 63.094 -18.615 1.000 88.292 164 ARG A C 1
ATOM 1332 O O . ARG A 1 164 ? 31.721 62.919 -17.449 1.000 88.492 164 ARG A O 1
ATOM 1340 N N . GLU A 1 165 ? 30.894 64.256 -19.074 1.000 88.071 165 GLU A N 1
ATOM 1341 C CA . GLU A 1 165 ? 30.863 65.465 -18.265 1.000 89.566 165 GLU A CA 1
ATOM 1342 C C . GLU A 1 165 ? 29.785 65.393 -17.183 1.000 89.121 165 GLU A C 1
ATOM 1343 O O . GLU A 1 165 ? 29.815 66.185 -16.244 1.000 89.253 165 GLU A O 1
ATOM 1349 N N . VAL A 1 166 ? 28.832 64.462 -17.323 1.000 89.018 166 VAL A N 1
ATOM 1350 C CA . VAL A 1 166 ? 27.771 64.292 -16.341 1.000 89.083 166 VAL A CA 1
ATOM 1351 C C . VAL A 1 166 ? 28.380 63.820 -15.023 1.000 88.745 166 VAL A C 1
ATOM 1352 O O . VAL A 1 166 ? 28.109 64.398 -13.972 1.000 88.856 166 VAL A O 1
ATOM 1356 N N . PHE A 1 167 ? 29.202 62.767 -15.098 1.000 88.074 167 PHE A N 1
ATOM 1357 C CA . PHE A 1 167 ? 29.732 62.109 -13.915 1.000 86.520 167 PHE A CA 1
ATOM 1358 C C . PHE A 1 167 ? 30.880 62.924 -13.323 1.000 86.561 167 PHE A C 1
ATOM 1359 O O . PHE A 1 167 ? 31.156 62.814 -12.131 1.000 86.332 167 PHE A O 1
ATOM 1367 N N . ARG A 1 168 ? 31.549 63.729 -14.157 1.000 88.434 168 ARG A N 1
ATOM 1368 C CA . ARG A 1 168 ? 32.529 64.685 -13.665 1.000 91.564 168 ARG A CA 1
ATOM 1369 C C . ARG A 1 168 ? 31.834 65.723 -12.790 1.000 92.268 168 ARG A C 1
ATOM 1370 O O . ARG A 1 168 ? 32.335 66.069 -11.723 1.000 94.241 168 ARG A O 1
ATOM 1378 N N . ARG A 1 169 ? 30.683 66.216 -13.263 1.000 93.016 169 ARG A N 1
ATOM 1379 C CA . ARG A 1 169 ? 29.894 67.196 -12.533 1.000 93.719 169 ARG A CA 1
ATOM 1380 C C . ARG A 1 169 ? 29.337 66.573 -11.253 1.000 90.467 169 ARG A C 1
ATOM 1381 O O . ARG A 1 169 ? 29.216 67.257 -10.240 1.000 88.288 169 ARG A O 1
ATOM 1389 N N . ARG A 1 170 ? 29.000 65.277 -11.311 1.000 88.721 170 ARG A N 1
ATOM 1390 C CA . ARG A 1 170 ? 28.548 64.536 -10.143 1.000 87.041 170 ARG A CA 1
ATOM 1391 C C . ARG A 1 170 ? 29.636 64.544 -9.071 1.000 85.353 170 ARG A C 1
ATOM 1392 O O . ARG A 1 170 ? 29.356 64.787 -7.900 1.000 82.878 170 ARG A O 1
ATOM 1400 N N . SER A 1 171 ? 30.874 64.262 -9.491 1.000 85.689 171 SER A N 1
ATOM 1401 C CA . SER A 1 171 ? 32.005 64.171 -8.583 1.000 87.246 171 SER A CA 1
ATOM 1402 C C . SER A 1 171 ? 32.231 65.504 -7.870 1.000 87.901 171 SER A C 1
ATOM 1403 O O . SER A 1 171 ? 32.490 65.523 -6.668 1.000 88.753 171 SER A O 1
ATOM 1406 N N . GLU A 1 172 ? 32.125 66.609 -8.620 1.000 88.634 172 GLU A N 1
ATOM 1407 C CA . GLU A 1 172 ? 32.337 67.945 -8.082 1.000 88.353 172 GLU A CA 1
ATOM 1408 C C . GLU A 1 172 ? 31.314 68.249 -6.988 1.000 87.133 172 GLU A C 1
ATOM 1409 O O . GLU A 1 172 ? 31.640 68.920 -6.011 1.000 84.860 172 GLU A O 1
ATOM 1415 N N . ILE A 1 173 ? 30.079 67.761 -7.169 1.000 87.614 173 ILE A N 1
ATOM 1416 C CA . ILE A 1 173 ? 29.014 67.974 -6.201 1.000 89.184 173 ILE A CA 1
ATOM 1417 C C . ILE A 1 173 ? 29.424 67.352 -4.869 1.000 91.057 173 ILE A C 1
ATOM 1418 O O . ILE A 1 173 ? 29.348 68.005 -3.831 1.000 92.457 173 ILE A O 1
ATOM 1423 N N . VAL A 1 174 ? 29.864 66.088 -4.918 1.000 91.998 174 VAL A N 1
ATOM 1424 C CA . VAL A 1 174 ? 30.265 65.357 -3.726 1.000 92.054 174 VAL A CA 1
ATOM 1425 C C . VAL A 1 174 ? 31.442 66.077 -3.070 1.000 91.925 174 VAL A C 1
ATOM 1426 O O . VAL A 1 174 ? 31.430 66.299 -1.861 1.000 90.632 174 VAL A O 1
ATOM 1430 N N . ARG A 1 175 ? 32.445 66.443 -3.880 1.000 92.183 175 ARG A N 1
ATOM 1431 C CA . ARG A 1 175 ? 33.632 67.134 -3.398 1.000 93.152 175 ARG A CA 1
ATOM 1432 C C . ARG A 1 175 ? 33.232 68.397 -2.635 1.000 89.662 175 ARG A C 1
ATOM 1433 O O . ARG A 1 175 ? 33.788 68.677 -1.576 1.000 89.985 175 ARG A O 1
ATOM 1441 N N . TYR A 1 176 ? 32.271 69.155 -3.182 1.000 86.174 176 TYR A N 1
ATOM 1442 C CA . TYR A 1 176 ? 31.820 70.393 -2.565 1.000 84.849 176 TYR A CA 1
ATOM 1443 C C . TYR A 1 176 ? 31.104 70.082 -1.252 1.000 84.278 176 TYR A C 1
ATOM 1444 O O . TYR A 1 176 ? 31.320 70.764 -0.252 1.000 83.038 176 TYR A O 1
ATOM 1453 N N . ILE A 1 177 ? 30.247 69.054 -1.276 1.000 84.791 177 ILE A N 1
ATOM 1454 C CA . ILE A 1 177 ? 29.494 68.629 -0.106 1.000 86.047 177 ILE A CA 1
ATOM 1455 C C . ILE A 1 177 ? 30.458 68.189 0.994 1.000 87.102 177 ILE A C 1
ATOM 1456 O O . ILE A 1 177 ? 30.245 68.488 2.166 1.000 87.458 177 ILE A O 1
ATOM 1461 N N . ARG A 1 178 ? 31.516 67.474 0.600 1.000 87.373 178 ARG A N 1
ATOM 1462 C CA . ARG A 1 178 ? 32.472 66.924 1.547 1.000 87.377 178 ARG A CA 1
ATOM 1463 C C . ARG A 1 178 ? 33.254 68.068 2.188 1.000 88.727 178 ARG A C 1
ATOM 1464 O O . ARG A 1 178 ? 33.275 68.191 3.410 1.000 88.071 178 ARG A O 1
ATOM 1472 N N . ARG A 1 179 ? 33.872 68.905 1.342 1.000 91.415 179 ARG A N 1
ATOM 1473 C CA . ARG A 1 179 ? 34.644 70.055 1.789 1.000 93.656 179 ARG A CA 1
ATOM 1474 C C . ARG A 1 179 ? 33.817 70.911 2.744 1.000 91.070 179 ARG A C 1
ATOM 1475 O O . ARG A 1 179 ? 34.350 71.434 3.720 1.000 91.770 179 ARG A O 1
ATOM 1483 N N . PHE A 1 180 ? 32.521 71.055 2.444 1.000 87.886 180 PHE A N 1
ATOM 1484 C CA . PHE A 1 180 ? 31.623 71.845 3.270 1.000 86.907 180 PHE A CA 1
ATOM 1485 C C . PHE A 1 180 ? 31.572 71.255 4.677 1.000 87.165 180 PHE A C 1
ATOM 1486 O O . PHE A 1 180 ? 31.917 71.933 5.643 1.000 87.768 180 PHE A O 1
ATOM 1494 N N . PHE A 1 181 ? 31.155 69.986 4.778 1.000 86.759 181 PHE A N 1
ATOM 1495 C CA . PHE A 1 181 ? 30.974 69.330 6.065 1.000 86.294 181 PHE A CA 1
ATOM 1496 C C . PHE A 1 181 ? 32.321 69.178 6.772 1.000 85.867 181 PHE A C 1
ATOM 1497 O O . PHE A 1 181 ? 32.394 69.338 7.989 1.000 84.192 181 PHE A O 1
ATOM 1505 N N . GLU A 1 182 ? 33.380 68.878 6.007 1.000 86.380 182 GLU A N 1
ATOM 1506 C CA . GLU A 1 182 ? 34.730 68.815 6.549 1.000 85.921 182 GLU A CA 1
ATOM 1507 C C . GLU A 1 182 ? 35.068 70.137 7.237 1.000 84.499 182 GLU A C 1
ATOM 1508 O O . GLU A 1 182 ? 35.514 70.144 8.383 1.000 86.050 182 GLU A O 1
ATOM 1514 N N . ALA A 1 183 ? 34.830 71.248 6.530 1.000 82.160 183 ALA A N 1
ATOM 1515 C CA . ALA A 1 183 ? 35.207 72.569 7.005 1.000 80.391 183 ALA A CA 1
ATOM 1516 C C . ALA A 1 183 ? 34.212 73.090 8.039 1.000 78.608 183 ALA A C 1
ATOM 1517 O O . ALA A 1 183 ? 34.494 74.079 8.710 1.000 78.350 183 ALA A O 1
ATOM 1519 N N . LYS A 1 184 ? 33.053 72.431 8.164 1.000 78.437 184 LYS A N 1
ATOM 1520 C CA . LYS A 1 184 ? 32.026 72.867 9.096 1.000 81.044 184 LYS A CA 1
ATOM 1521 C C . LYS A 1 184 ? 32.178 72.146 10.436 1.000 79.968 184 LYS A C 1
ATOM 1522 O O . LYS A 1 184 ? 31.386 72.371 11.349 1.000 77.571 184 LYS A O 1
ATOM 1528 N N . GLY A 1 185 ? 33.190 71.274 10.542 1.000 81.279 185 GLY A N 1
ATOM 1529 C CA . GLY A 1 185 ? 33.568 70.670 11.810 1.000 82.435 185 GLY A CA 1
ATOM 1530 C C . GLY A 1 185 ? 32.891 69.321 12.047 1.000 82.938 185 GLY A C 1
ATOM 1531 O O . GLY A 1 185 ? 32.749 68.903 13.194 1.000 82.831 185 GLY A O 1
ATOM 1532 N N . PHE A 1 186 ? 32.487 68.647 10.960 1.000 83.179 186 PHE A N 1
ATOM 1533 C CA . PHE A 1 186 ? 31.915 67.311 11.032 1.000 82.053 186 PHE A CA 1
ATOM 1534 C C . PHE A 1 186 ? 33.010 66.290 10.729 1.000 80.716 186 PHE A C 1
ATOM 1535 O O . PHE A 1 186 ? 33.959 66.592 10.009 1.000 80.907 186 PHE A O 1
ATOM 1543 N N . LEU A 1 187 ? 32.858 65.081 11.287 1.000 79.093 187 LEU A N 1
ATOM 1544 C CA . LEU A 1 187 ? 33.804 63.995 11.082 1.000 78.074 187 LEU A CA 1
ATOM 1545 C C . LEU A 1 187 ? 33.211 62.984 10.105 1.000 77.556 187 LEU A C 1
ATOM 1546 O O . LEU A 1 187 ? 32.094 62.513 10.306 1.000 78.087 187 LEU A O 1
ATOM 1551 N N . GLU A 1 188 ? 33.976 62.643 9.058 1.000 76.638 188 GLU A N 1
ATOM 1552 C CA . GLU A 1 188 ? 33.564 61.604 8.128 1.000 76.219 188 GLU A CA 1
ATOM 1553 C C . GLU A 1 188 ? 33.791 60.244 8.785 1.000 75.885 188 GLU A C 1
ATOM 1554 O O . GLU A 1 188 ? 34.788 60.038 9.474 1.000 74.019 188 GLU A O 1
ATOM 1560 N N . VAL A 1 189 ? 32.851 59.324 8.544 1.000 76.986 189 VAL A N 1
ATOM 1561 C CA . VAL A 1 189 ? 32.764 58.069 9.273 1.000 77.901 189 VAL A CA 1
ATOM 1562 C C . VAL A 1 189 ? 32.326 56.964 8.314 1.000 80.340 189 VAL A C 1
ATOM 1563 O O . VAL A 1 189 ? 31.796 57.248 7.242 1.000 82.792 189 VAL A O 1
ATOM 1567 N N . GLU A 1 190 ? 32.572 55.707 8.709 1.000 80.850 190 GLU A N 1
ATOM 1568 C CA . GLU A 1 190 ? 32.094 54.551 7.969 1.000 81.278 190 GLU A CA 1
ATOM 1569 C C . GLU A 1 190 ? 31.365 53.597 8.912 1.000 83.998 190 GLU A C 1
ATOM 1570 O O . GLU A 1 190 ? 31.944 53.120 9.886 1.000 85.229 190 GLU A O 1
ATOM 1576 N N . THR A 1 191 ? 30.092 53.324 8.597 1.000 85.976 191 THR A N 1
ATOM 1577 C CA . THR A 1 191 ? 29.284 52.360 9.325 1.000 87.132 191 THR A CA 1
ATOM 1578 C C . THR A 1 191 ? 29.100 51.123 8.451 1.000 89.476 191 THR A C 1
ATOM 1579 O O . THR A 1 191 ? 29.237 51.200 7.232 1.000 89.724 191 THR A O 1
ATOM 1583 N N . PRO A 1 192 ? 28.785 49.947 9.042 1.000 92.626 192 PRO A N 1
ATOM 1584 C CA . PRO A 1 192 ? 28.654 48.715 8.274 1.000 93.378 192 PRO A CA 1
ATOM 1585 C C . PRO A 1 192 ? 27.403 48.669 7.400 1.000 92.515 192 PRO A C 1
ATOM 1586 O O . PRO A 1 192 ? 26.345 49.162 7.788 1.000 90.075 192 PRO A O 1
ATOM 1590 N N . ILE A 1 193 ? 27.558 48.076 6.211 1.000 92.799 193 ILE A N 1
ATOM 1591 C CA . ILE A 1 193 ? 26.449 47.790 5.317 1.000 93.114 193 ILE A CA 1
ATOM 1592 C C . ILE A 1 193 ? 25.767 46.504 5.780 1.000 95.877 193 ILE A C 1
ATOM 1593 O O . ILE A 1 193 ? 24.541 46.433 5.813 1.000 97.346 193 ILE A O 1
ATOM 1598 N N . LEU A 1 194 ? 26.572 45.495 6.141 1.000 98.165 194 LEU A N 1
ATOM 1599 C CA . LEU A 1 194 ? 26.054 44.248 6.679 1.000 101.124 194 LEU A CA 1
ATOM 1600 C C . LEU A 1 194 ? 25.575 44.474 8.112 1.000 104.019 194 LEU A C 1
ATOM 1601 O O . LEU A 1 194 ? 26.381 44.507 9.041 1.000 104.270 194 LEU A O 1
ATOM 1606 N N . GLN A 1 195 ? 24.254 44.629 8.268 1.000 107.025 195 GLN A N 1
ATOM 1607 C CA . GLN A 1 195 ? 23.629 44.818 9.567 1.000 109.678 195 GLN A CA 1
ATOM 1608 C C . GLN A 1 195 ? 22.905 43.539 9.980 1.000 111.601 195 GLN A C 1
ATOM 1609 O O . GLN A 1 195 ? 22.437 42.789 9.125 1.000 115.611 195 GLN A O 1
ATOM 1615 N N . PRO A 1 196 ? 22.786 43.251 11.298 1.000 110.200 196 PRO A N 1
ATOM 1616 C CA . PRO A 1 196 ? 21.950 42.153 11.771 1.000 108.945 196 PRO A CA 1
ATOM 1617 C C . PRO A 1 196 ? 20.455 42.462 11.694 1.000 108.872 196 PRO A C 1
ATOM 1618 O O . PRO A 1 196 ? 19.646 41.558 11.494 1.000 107.700 196 PRO A O 1
ATOM 1622 N N . THR A 1 197 ? 20.108 43.744 11.866 1.000 110.300 197 THR A N 1
ATOM 1623 C CA . THR A 1 197 ? 18.736 44.213 11.749 1.000 112.659 197 THR A CA 1
ATOM 1624 C C . THR A 1 197 ? 18.756 45.664 11.269 1.000 115.164 197 THR A C 1
ATOM 1625 O O . THR A 1 197 ? 19.668 46.417 11.607 1.000 115.178 197 THR A O 1
ATOM 1629 N N . THR A 1 198 ? 17.737 46.042 10.485 1.000 117.715 198 THR A N 1
ATOM 1630 C CA . THR A 1 198 ? 17.718 47.321 9.789 1.000 118.243 198 THR A CA 1
ATOM 1631 C C . THR A 1 198 ? 16.789 48.299 10.506 1.000 119.334 198 THR A C 1
ATOM 1632 O O . THR A 1 198 ? 16.095 47.936 11.454 1.000 121.548 198 THR A O 1
ATOM 1636 N N . GLY A 1 199 ? 16.796 49.549 10.026 1.000 119.495 199 GLY A N 1
ATOM 1637 C CA . GLY A 1 199 ? 15.962 50.612 10.562 1.000 119.734 199 GLY A CA 1
ATOM 1638 C C . GLY A 1 199 ? 16.484 51.979 10.122 1.000 118.802 199 GLY A C 1
ATOM 1639 O O . GLY A 1 199 ? 17.668 52.123 9.825 1.000 120.361 199 GLY A O 1
ATOM 1640 N N . GLY A 1 200 ? 15.587 52.973 10.076 1.000 115.351 200 GLY A N 1
ATOM 1641 C CA . GLY A 1 200 ? 15.947 54.323 9.670 1.000 111.409 200 GLY A CA 1
ATOM 1642 C C . GLY A 1 200 ? 14.947 54.902 8.672 1.000 108.336 200 GLY A C 1
ATOM 1643 O O . GLY A 1 200 ? 14.741 56.113 8.632 1.000 103.684 200 GLY A O 1
ATOM 1644 N N . ALA A 1 201 ? 14.346 54.023 7.861 1.000 109.927 201 ALA A N 1
ATOM 1645 C CA . ALA A 1 201 ? 13.358 54.421 6.872 1.000 113.032 201 ALA A CA 1
ATOM 1646 C C . ALA A 1 201 ? 12.416 53.254 6.587 1.000 115.520 201 ALA A C 1
ATOM 1647 O O . ALA A 1 201 ? 12.683 52.127 6.998 1.000 117.718 201 ALA A O 1
ATOM 1649 N N . GLU A 1 202 ? 11.315 53.540 5.881 1.000 116.743 202 GLU A N 1
ATOM 1650 C CA . GLU A 1 202 ? 10.342 52.521 5.519 1.000 118.112 202 GLU A CA 1
ATOM 1651 C C . GLU A 1 202 ? 10.695 51.943 4.150 1.000 116.779 202 GLU A C 1
ATOM 1652 O O . GLU A 1 202 ? 10.440 52.570 3.124 1.000 113.104 202 GLU A O 1
ATOM 1658 N N . ALA A 1 203 ? 11.283 50.739 4.162 1.000 118.076 203 ALA A N 1
ATOM 1659 C CA . ALA A 1 203 ? 11.589 50.001 2.947 1.000 118.035 203 ALA A CA 1
ATOM 1660 C C . ALA A 1 203 ? 11.897 48.544 3.286 1.000 115.051 203 ALA A C 1
ATOM 1661 O O . ALA A 1 203 ? 12.263 48.227 4.417 1.000 111.595 203 ALA A O 1
ATOM 1663 N N . ARG A 1 204 ? 11.743 47.667 2.288 1.000 114.962 204 ARG A N 1
ATOM 1664 C CA . ARG A 1 204 ? 12.075 46.259 2.427 1.000 117.686 204 ARG A CA 1
ATOM 1665 C C . ARG A 1 204 ? 13.577 46.085 2.219 1.000 116.355 204 ARG A C 1
ATOM 1666 O O . ARG A 1 204 ? 14.143 46.671 1.299 1.000 118.203 204 ARG A O 1
ATOM 1674 N N . PRO A 1 205 ? 14.270 45.280 3.058 1.000 113.715 205 PRO A N 1
ATOM 1675 C CA . PRO A 1 205 ? 15.714 45.118 2.946 1.000 111.262 205 PRO A CA 1
ATOM 1676 C C . PRO A 1 205 ? 16.141 44.038 1.956 1.000 105.602 205 PRO A C 1
ATOM 1677 O O . PRO A 1 205 ? 15.319 43.250 1.496 1.000 102.260 205 PRO A O 1
ATOM 1681 N N . PHE A 1 206 ? 17.440 44.028 1.636 1.000 103.071 206 PHE A N 1
ATOM 1682 C CA . PHE A 1 206 ? 18.077 42.893 0.989 1.000 103.098 206 PHE A CA 1
ATOM 1683 C C . PHE A 1 206 ? 18.582 41.946 2.074 1.000 104.422 206 PHE A C 1
ATOM 1684 O O . PHE A 1 206 ? 18.913 42.386 3.173 1.000 105.241 206 PHE A O 1
ATOM 1692 N N . LYS A 1 207 ? 18.637 40.649 1.749 1.000 105.454 207 LYS A N 1
ATOM 1693 C CA . LYS A 1 207 ? 19.155 39.637 2.656 1.000 105.793 207 LYS A CA 1
ATOM 1694 C C . LYS A 1 207 ? 20.401 39.007 2.040 1.000 101.948 207 LYS A C 1
ATOM 1695 O O . LYS A 1 207 ? 20.583 39.044 0.825 1.000 101.888 207 LYS A O 1
ATOM 1701 N N . THR A 1 208 ? 21.252 38.435 2.898 1.000 99.819 208 THR A N 1
ATOM 1702 C CA . THR A 1 208 ? 22.448 37.736 2.458 1.000 100.127 208 THR A CA 1
ATOM 1703 C C . THR A 1 208 ? 22.939 36.835 3.588 1.000 101.778 208 THR A C 1
ATOM 1704 O O . THR A 1 208 ? 22.630 37.073 4.754 1.000 103.507 208 THR A O 1
ATOM 1708 N N . TYR A 1 209 ? 23.713 35.808 3.223 1.000 103.924 209 TYR A N 1
ATOM 1709 C CA . TYR A 1 209 ? 24.198 34.823 4.176 1.000 107.349 209 TYR A CA 1
ATOM 1710 C C . TYR A 1 209 ? 25.718 34.921 4.282 1.000 109.010 209 TYR A C 1
ATOM 1711 O O . TYR A 1 209 ? 26.396 35.209 3.298 1.000 108.075 209 TYR A O 1
ATOM 1720 N N . HIS A 1 210 ? 26.234 34.685 5.496 1.000 113.206 210 HIS A N 1
ATOM 1721 C CA . HIS A 1 210 ? 27.664 34.624 5.750 1.000 117.229 210 HIS A CA 1
ATOM 1722 C C . HIS A 1 210 ? 27.999 33.248 6.321 1.000 119.853 210 HIS A C 1
ATOM 1723 O O . HIS A 1 210 ? 27.316 32.772 7.225 1.000 122.865 210 HIS A O 1
ATOM 1730 N N . ASN A 1 211 ? 29.060 32.625 5.791 1.000 119.794 211 ASN A N 1
ATOM 1731 C CA . ASN A 1 211 ? 29.382 31.239 6.094 1.000 118.218 211 ASN A CA 1
ATOM 1732 C C . ASN A 1 211 ? 30.122 31.138 7.426 1.000 118.749 211 ASN A C 1
ATOM 1733 O O . ASN A 1 211 ? 29.779 30.301 8.258 1.000 119.689 211 ASN A O 1
ATOM 1738 N N . ALA A 1 212 ? 31.142 31.986 7.610 1.000 118.724 212 ALA A N 1
ATOM 1739 C CA . ALA A 1 212 ? 31.992 31.933 8.790 1.000 118.953 212 ALA A CA 1
ATOM 1740 C C . ALA A 1 212 ? 31.159 32.086 10.060 1.000 119.655 212 ALA A C 1
ATOM 1741 O O . ALA A 1 212 ? 31.317 31.310 11.000 1.000 122.515 212 ALA A O 1
ATOM 1743 N N . LEU A 1 213 ? 30.272 33.089 10.073 1.000 119.582 213 LEU A N 1
ATOM 1744 C CA . LEU A 1 213 ? 29.441 33.381 11.231 1.000 120.033 213 LEU A CA 1
ATOM 1745 C C . LEU A 1 213 ? 28.177 32.522 11.216 1.000 118.006 213 LEU A C 1
ATOM 1746 O O . LEU A 1 213 ? 27.583 32.287 12.267 1.000 115.010 213 LEU A O 1
ATOM 1751 N N . ASP A 1 214 ? 27.769 32.071 10.020 1.000 117.540 214 ASP A N 1
ATOM 1752 C CA . ASP A 1 214 ? 26.593 31.230 9.851 1.000 116.843 214 ASP A CA 1
ATOM 1753 C C . ASP A 1 214 ? 25.372 31.959 10.406 1.000 117.983 214 ASP A C 1
ATOM 1754 O O . ASP A 1 214 ? 24.793 31.544 11.409 1.000 117.975 214 ASP A O 1
ATOM 1759 N N . HIS A 1 215 ? 25.004 33.061 9.744 1.000 120.122 215 HIS A N 1
ATOM 1760 C CA . HIS A 1 215 ? 23.826 33.827 10.117 1.000 123.672 215 HIS A CA 1
ATOM 1761 C C . HIS A 1 215 ? 23.406 34.713 8.946 1.000 122.522 215 HIS A C 1
ATOM 1762 O O . HIS A 1 215 ? 24.248 35.180 8.182 1.000 121.049 215 HIS A O 1
ATOM 1769 N N . GLU A 1 216 ? 22.091 34.934 8.825 1.000 122.600 216 GLU A N 1
ATOM 1770 C CA . GLU A 1 216 ? 21.525 35.741 7.757 1.000 121.912 216 GLU A CA 1
ATOM 1771 C C . GLU A 1 216 ? 21.543 37.210 8.176 1.000 120.839 216 GLU A C 1
ATOM 1772 O O . GLU A 1 216 ? 20.905 37.582 9.160 1.000 120.039 216 GLU A O 1
ATOM 1778 N N . PHE A 1 217 ? 22.277 38.032 7.413 1.000 119.309 217 PHE A N 1
ATOM 1779 C CA . PHE A 1 217 ? 22.371 39.462 7.666 1.000 117.657 217 PHE A CA 1
ATOM 1780 C C . PHE A 1 217 ? 21.536 40.222 6.638 1.000 115.285 217 PHE A C 1
ATOM 1781 O O . PHE A 1 217 ? 21.087 39.653 5.645 1.000 114.034 217 PHE A O 1
ATOM 1789 N N . TYR A 1 218 ? 21.346 41.520 6.902 1.000 113.760 218 TYR A N 1
ATOM 1790 C CA . TYR A 1 218 ? 20.618 42.414 6.016 1.000 112.601 218 TYR A CA 1
ATOM 1791 C C . TYR A 1 218 ? 21.571 43.493 5.506 1.000 108.423 218 TYR A C 1
ATOM 1792 O O . TYR A 1 218 ? 22.542 43.832 6.180 1.000 108.973 218 TYR A O 1
ATOM 1801 N N . LEU A 1 219 ? 21.283 44.022 4.309 1.000 103.131 219 LEU A N 1
ATOM 1802 C CA . LEU A 1 219 ? 22.003 45.170 3.781 1.000 99.088 219 LEU A CA 1
ATOM 1803 C C . LEU A 1 219 ? 21.334 46.439 4.300 1.000 95.962 219 LEU A C 1
ATOM 1804 O O . LEU A 1 219 ? 20.108 46.521 4.340 1.000 92.563 219 LEU A O 1
ATOM 1809 N N . ARG A 1 220 ? 22.158 47.425 4.678 1.000 96.066 220 ARG A N 1
ATOM 1810 C CA . ARG A 1 220 ? 21.680 48.618 5.359 1.000 96.683 220 ARG A CA 1
ATOM 1811 C C . ARG A 1 220 ? 20.715 49.361 4.437 1.000 97.119 220 ARG A C 1
ATOM 1812 O O . ARG A 1 220 ? 20.906 49.385 3.223 1.000 100.058 220 ARG A O 1
ATOM 1820 N N . ILE A 1 221 ? 19.678 49.958 5.033 1.000 96.167 221 ILE A N 1
ATOM 1821 C CA . ILE A 1 221 ? 18.693 50.727 4.290 1.000 96.377 221 ILE A CA 1
ATOM 1822 C C . ILE A 1 221 ? 18.861 52.216 4.596 1.000 94.338 221 ILE A C 1
ATOM 1823 O O . ILE A 1 221 ? 18.279 53.055 3.912 1.000 93.631 221 ILE A O 1
ATOM 1828 N N . SER A 1 222 ? 19.665 52.536 5.620 1.000 93.627 222 SER A N 1
ATOM 1829 C CA . SER A 1 222 ? 19.838 53.905 6.080 1.000 93.048 222 SER A CA 1
ATOM 1830 C C . SER A 1 222 ? 21.106 54.012 6.926 1.000 92.202 222 SER A C 1
ATOM 1831 O O . SER A 1 222 ? 21.592 53.014 7.453 1.000 91.777 222 SER A O 1
ATOM 1834 N N . LEU A 1 223 ? 21.629 55.238 7.053 1.000 92.910 223 LEU A N 1
ATOM 1835 C CA . LEU A 1 223 ? 22.854 55.495 7.795 1.000 95.036 223 LEU A CA 1
ATOM 1836 C C . LEU A 1 223 ? 22.545 55.929 9.228 1.000 98.449 223 LEU A C 1
ATOM 1837 O O . LEU A 1 223 ? 23.457 56.034 10.044 1.000 101.287 223 LEU A O 1
ATOM 1842 N N . GLU A 1 224 ? 21.262 56.167 9.529 1.000 99.741 224 GLU A N 1
ATOM 1843 C CA . GLU A 1 224 ? 20.848 56.874 10.733 1.000 100.188 224 GLU A CA 1
ATOM 1844 C C . GLU A 1 224 ? 21.310 56.157 12.002 1.000 101.802 224 GLU A C 1
ATOM 1845 O O . GLU A 1 224 ? 22.087 56.716 12.775 1.000 104.571 224 GLU A O 1
ATOM 1851 N N . LEU A 1 225 ? 20.822 54.928 12.205 1.000 101.027 225 LEU A N 1
ATOM 1852 C CA . LEU A 1 225 ? 20.931 54.226 13.478 1.000 98.901 225 LEU A CA 1
ATOM 1853 C C . LEU A 1 225 ? 22.358 54.243 14.021 1.000 96.125 225 LEU A C 1
ATOM 1854 O O . LEU A 1 225 ? 22.554 54.466 15.213 1.000 94.760 225 LEU A O 1
ATOM 1859 N N . TYR A 1 226 ? 23.342 53.972 13.155 1.000 94.183 226 TYR A N 1
ATOM 1860 C CA . TYR A 1 226 ? 24.714 53.772 13.600 1.000 92.292 226 TYR A CA 1
ATOM 1861 C C . TYR A 1 226 ? 25.396 55.118 13.839 1.000 89.246 226 TYR A C 1
ATOM 1862 O O . TYR A 1 226 ? 26.297 55.207 14.671 1.000 89.251 226 TYR A O 1
ATOM 1871 N N . LEU A 1 227 ? 24.964 56.157 13.116 1.000 86.055 227 LEU A N 1
ATOM 1872 C CA . LEU A 1 227 ? 25.449 57.506 13.356 1.000 84.232 227 LEU A CA 1
ATOM 1873 C C . LEU A 1 227 ? 24.887 58.018 14.682 1.000 83.941 227 LEU A C 1
ATOM 1874 O O . LEU A 1 227 ? 25.579 58.720 15.414 1.000 85.350 227 LEU A O 1
ATOM 1879 N N . LYS A 1 228 ? 23.638 57.640 14.989 1.000 83.448 228 LYS A N 1
ATOM 1880 C CA . LYS A 1 228 ? 22.999 57.966 16.257 1.000 83.770 228 LYS A CA 1
ATOM 1881 C C . LYS A 1 228 ? 23.794 57.387 17.428 1.000 82.379 228 LYS A C 1
ATOM 1882 O O . LYS A 1 228 ? 23.890 58.013 18.481 1.000 79.444 228 LYS A O 1
ATOM 1888 N N . ARG A 1 229 ? 24.340 56.178 17.243 1.000 83.995 229 ARG A N 1
ATOM 1889 C CA . ARG A 1 229 ? 25.103 55.501 18.281 1.000 85.399 229 ARG A CA 1
ATOM 1890 C C . ARG A 1 229 ? 26.407 56.249 18.550 1.000 82.071 229 ARG A C 1
ATOM 1891 O O . ARG A 1 229 ? 26.864 56.302 19.689 1.000 81.736 229 ARG A O 1
ATOM 1899 N N . LEU A 1 230 ? 27.003 56.820 17.497 1.000 79.547 230 LEU A N 1
ATOM 1900 C CA . LEU A 1 230 ? 28.225 57.595 17.640 1.000 79.085 230 LEU A CA 1
ATOM 1901 C C . LEU A 1 230 ? 27.947 58.869 18.437 1.000 80.335 230 LEU A C 1
ATOM 1902 O O . LEU A 1 230 ? 28.811 59.325 19.183 1.000 79.730 230 LEU A O 1
ATOM 1907 N N . LEU A 1 231 ? 26.742 59.434 18.275 1.000 81.576 231 LEU A N 1
ATOM 1908 C CA . LEU A 1 231 ? 26.328 60.601 19.042 1.000 81.757 231 LEU A CA 1
ATOM 1909 C C . LEU A 1 231 ? 26.301 60.247 20.527 1.000 80.730 231 LEU A C 1
ATOM 1910 O O . LEU A 1 231 ? 26.818 61.001 21.350 1.000 78.434 231 LEU A O 1
ATOM 1915 N N . VAL A 1 232 ? 25.682 59.102 20.850 1.000 80.766 232 VAL A N 1
ATOM 1916 C CA . VAL A 1 232 ? 25.679 58.569 22.205 1.000 80.318 232 VAL A CA 1
ATOM 1917 C C . VAL A 1 232 ? 27.125 58.423 22.672 1.000 80.164 232 VAL A C 1
ATOM 1918 O O . VAL A 1 232 ? 27.465 58.831 23.781 1.000 80.252 232 VAL A O 1
ATOM 1922 N N . GLY A 1 233 ? 27.959 57.833 21.808 1.000 79.404 233 GLY A N 1
ATOM 1923 C CA . GLY A 1 233 ? 29.369 57.630 22.091 1.000 79.045 233 GLY A CA 1
ATOM 1924 C C . GLY A 1 233 ? 30.020 58.882 22.673 1.000 79.136 233 GLY A C 1
ATOM 1925 O O . GLY A 1 233 ? 30.581 58.837 23.766 1.000 79.260 233 GLY A O 1
ATOM 1926 N N . GLY A 1 234 ? 29.925 59.997 21.941 1.000 79.298 234 GLY A N 1
ATOM 1927 C CA . GLY A 1 234 ? 30.576 61.231 22.353 1.000 79.815 234 GLY A CA 1
ATOM 1928 C C . GLY A 1 234 ? 30.755 62.218 21.202 1.000 80.180 234 GLY A C 1
ATOM 1929 O O . GLY A 1 234 ? 30.743 63.427 21.427 1.000 82.007 234 GLY A O 1
ATOM 1930 N N . TYR A 1 235 ? 30.954 61.698 19.983 1.000 78.993 235 TYR A N 1
ATOM 1931 C CA . TYR A 1 235 ? 31.087 62.531 18.797 1.000 78.681 235 TYR A CA 1
ATOM 1932 C C . TYR A 1 235 ? 29.862 63.435 18.668 1.000 79.367 235 TYR A C 1
ATOM 1933 O O . TYR A 1 235 ? 28.732 62.960 18.745 1.000 80.477 235 TYR A O 1
ATOM 1942 N N . GLU A 1 236 ? 30.105 64.734 18.454 1.000 78.714 236 GLU A N 1
ATOM 1943 C CA . GLU A 1 236 ? 29.044 65.728 18.392 1.000 78.845 236 GLU A CA 1
ATOM 1944 C C . GLU A 1 236 ? 28.620 65.965 16.943 1.000 79.055 236 GLU A C 1
ATOM 1945 O O . GLU A 1 236 ? 27.435 66.148 16.674 1.000 79.886 236 GLU A O 1
ATOM 1951 N N . LYS A 1 237 ? 29.592 65.970 16.021 1.000 79.427 237 LYS A N 1
ATOM 1952 C CA . LYS A 1 237 ? 29.323 66.231 14.616 1.000 80.290 237 LYS A CA 1
ATOM 1953 C C . LYS A 1 237 ? 29.945 65.134 13.755 1.000 79.293 237 LYS A C 1
ATOM 1954 O O . LYS A 1 237 ? 31.168 65.033 13.668 1.000 78.509 237 LYS A O 1
ATOM 1960 N N . VAL A 1 238 ? 29.087 64.328 13.115 1.000 78.904 238 VAL A N 1
ATOM 1961 C CA . VAL A 1 238 ? 29.520 63.238 12.253 1.000 78.459 238 VAL A CA 1
ATOM 1962 C C . VAL A 1 238 ? 28.714 63.281 10.958 1.000 77.433 238 VAL A C 1
ATOM 1963 O O . VAL A 1 238 ? 27.621 63.841 10.927 1.000 77.324 238 VAL A O 1
ATOM 1967 N N . PHE A 1 239 ? 29.267 62.676 9.899 1.000 77.418 239 PHE A N 1
ATOM 1968 C CA . PHE A 1 239 ? 28.543 62.497 8.650 1.000 77.768 239 PHE A CA 1
ATOM 1969 C C . PHE A 1 239 ? 29.141 61.321 7.881 1.000 78.375 239 PHE A C 1
ATOM 1970 O O . PHE A 1 239 ? 30.227 60.845 8.207 1.000 79.096 239 PHE A O 1
ATOM 1978 N N . GLU A 1 240 ? 28.410 60.864 6.858 1.000 78.728 240 GLU A N 1
ATOM 1979 C CA . GLU A 1 240 ? 28.830 59.735 6.043 1.000 78.860 240 GLU A CA 1
ATOM 1980 C C . GLU A 1 240 ? 28.115 59.782 4.695 1.000 77.615 240 GLU A C 1
ATOM 1981 O O . GLU A 1 240 ? 26.931 60.107 4.629 1.000 77.580 240 GLU A O 1
ATOM 1987 N N . ILE A 1 241 ? 28.856 59.443 3.633 1.000 75.804 2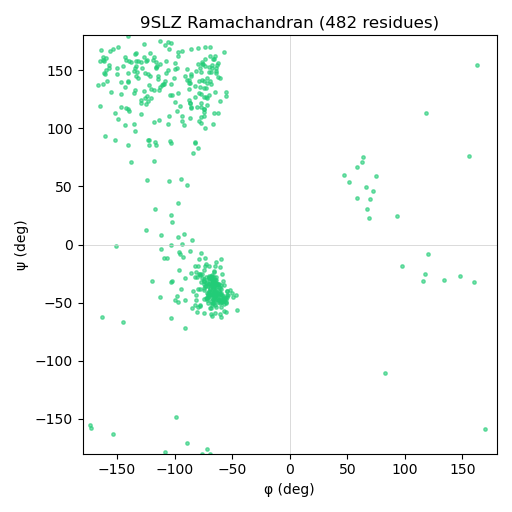41 ILE A N 1
ATOM 1988 C CA . ILE A 1 241 ? 28.322 59.376 2.283 1.000 74.756 241 ILE A CA 1
ATOM 1989 C C . ILE A 1 241 ? 28.555 57.960 1.763 1.000 76.079 241 ILE A C 1
ATOM 1990 O O . ILE A 1 241 ? 29.590 57.678 1.164 1.000 76.602 241 ILE A O 1
ATOM 1995 N N . GLY A 1 242 ? 27.582 57.075 2.010 1.000 78.435 242 GLY A N 1
ATOM 1996 C CA . GLY A 1 242 ? 27.739 55.656 1.737 1.000 79.621 242 GLY A CA 1
ATOM 1997 C C . GLY A 1 242 ? 26.606 55.109 0.874 1.000 79.931 242 GLY A C 1
ATOM 1998 O O . GLY A 1 242 ? 25.621 55.798 0.613 1.000 77.878 242 GLY A O 1
ATOM 1999 N N . ARG A 1 243 ? 26.770 53.851 0.447 1.000 81.225 243 ARG A N 1
ATOM 2000 C CA . ARG A 1 243 ? 25.804 53.176 -0.403 1.000 82.059 243 ARG A CA 1
ATOM 2001 C C . ARG A 1 243 ? 24.749 52.510 0.476 1.000 82.906 243 ARG A C 1
ATOM 2002 O O . ARG A 1 243 ? 25.076 51.932 1.511 1.000 80.902 243 ARG A O 1
ATOM 2010 N N . ASN A 1 244 ? 23.485 52.610 0.048 1.000 85.857 244 ASN A N 1
ATOM 2011 C CA . ASN A 1 244 ? 22.359 52.032 0.765 1.000 87.116 244 ASN A CA 1
ATOM 2012 C C . ASN A 1 244 ? 21.561 51.155 -0.196 1.000 87.673 244 ASN A C 1
ATOM 2013 O O . ASN A 1 244 ? 21.687 51.284 -1.412 1.000 87.414 244 ASN A O 1
ATOM 2018 N N . PHE A 1 245 ? 20.738 50.266 0.372 1.000 88.832 245 PHE A N 1
ATOM 2019 C CA . PHE A 1 245 ? 20.098 49.204 -0.388 1.000 90.554 245 PHE A CA 1
ATOM 2020 C C . PHE A 1 245 ? 18.653 49.034 0.073 1.000 92.754 245 PHE A C 1
ATOM 2021 O O . PHE A 1 245 ? 18.411 48.639 1.212 1.000 94.133 245 PHE A O 1
ATOM 2029 N N . ARG A 1 246 ? 17.707 49.318 -0.830 1.000 94.278 246 ARG A N 1
ATOM 2030 C CA . ARG A 1 246 ? 16.290 49.139 -0.557 1.000 95.689 246 ARG A CA 1
ATOM 2031 C C . ARG A 1 246 ? 15.689 48.242 -1.636 1.000 98.337 246 ARG A C 1
ATOM 2032 O O . ARG A 1 246 ? 15.750 48.567 -2.820 1.000 99.131 246 ARG A O 1
ATOM 2040 N N . ASN A 1 247 ? 15.123 47.106 -1.209 1.000 101.437 247 ASN A N 1
ATOM 2041 C CA . ASN A 1 247 ? 14.579 46.110 -2.117 1.000 101.850 247 ASN A CA 1
ATOM 2042 C C . ASN A 1 247 ? 13.195 46.566 -2.578 1.000 103.957 247 ASN A C 1
ATOM 2043 O O . ASN A 1 247 ? 12.179 46.147 -2.027 1.000 104.256 247 ASN A O 1
ATOM 2048 N N . GLU A 1 248 ? 13.180 47.439 -3.592 1.000 105.623 248 GLU A N 1
ATOM 2049 C CA . GLU A 1 248 ? 11.955 48.028 -4.110 1.000 106.239 248 GLU A CA 1
ATOM 2050 C C . GLU A 1 248 ? 12.044 48.103 -5.632 1.000 104.732 248 GLU A C 1
ATOM 2051 O O . GLU A 1 248 ? 13.048 47.700 -6.218 1.000 101.724 248 GLU A O 1
ATOM 2057 N N . GLY A 1 249 ? 10.978 48.615 -6.258 1.000 104.702 249 GLY A N 1
ATOM 2058 C CA . GLY A 1 249 ? 10.935 48.798 -7.699 1.000 103.926 249 GLY A CA 1
ATOM 2059 C C . GLY A 1 249 ? 11.884 49.904 -8.153 1.000 102.580 249 GLY A C 1
ATOM 2060 O O . GLY A 1 249 ? 12.565 50.522 -7.336 1.000 102.249 249 GLY A O 1
ATOM 2061 N N . ILE A 1 250 ? 11.906 50.142 -9.470 1.000 100.509 250 ILE A N 1
ATOM 2062 C CA . ILE A 1 250 ? 12.808 51.104 -10.083 1.000 98.924 250 ILE A CA 1
ATOM 2063 C C . ILE A 1 250 ? 11.975 52.135 -10.839 1.000 98.739 250 ILE A C 1
ATOM 2064 O O . ILE A 1 250 ? 11.018 51.777 -11.522 1.000 100.659 250 ILE A O 1
ATOM 2069 N N . ASP A 1 251 ? 12.347 53.415 -10.712 1.000 98.478 251 ASP A N 1
ATOM 2070 C CA . ASP A 1 251 ? 11.726 54.475 -11.490 1.000 99.949 251 ASP A CA 1
ATOM 2071 C C . ASP A 1 251 ? 12.727 55.620 -11.646 1.000 99.628 251 ASP A C 1
ATOM 2072 O O . ASP A 1 251 ? 13.924 55.432 -11.434 1.000 99.024 251 ASP A O 1
ATOM 2077 N N . HIS A 1 252 ? 12.226 56.802 -12.025 1.000 100.032 252 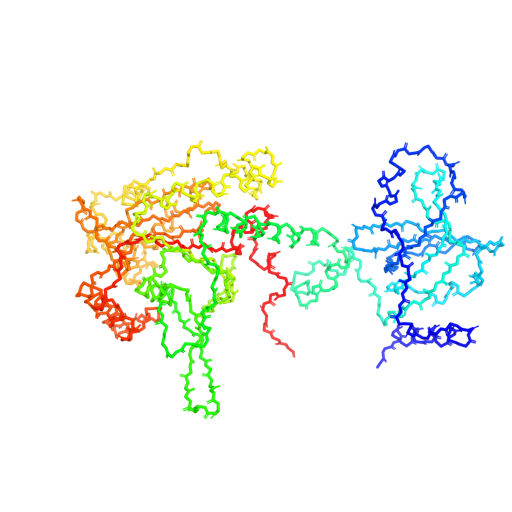HIS A N 1
ATOM 2078 C CA . HIS A 1 252 ? 13.068 57.959 -12.288 1.000 100.525 252 HIS A CA 1
ATOM 2079 C C . HIS A 1 252 ? 13.665 58.498 -10.989 1.000 102.886 252 HIS A C 1
ATOM 2080 O O . HIS A 1 252 ? 14.730 59.110 -11.016 1.000 105.669 252 HIS A O 1
ATOM 2087 N N . ASN A 1 253 ? 12.972 58.276 -9.862 1.000 103.591 253 ASN A N 1
ATOM 2088 C CA . ASN A 1 253 ? 13.397 58.784 -8.566 1.000 103.438 253 ASN A CA 1
ATOM 2089 C C . ASN A 1 253 ? 14.023 57.682 -7.711 1.000 101.110 253 ASN A C 1
ATOM 2090 O O . ASN A 1 253 ? 14.913 57.965 -6.913 1.000 101.918 253 ASN A O 1
ATOM 2095 N N . HIS A 1 254 ? 13.545 56.441 -7.867 1.000 99.150 254 HIS A N 1
ATOM 2096 C CA . HIS A 1 254 ? 13.919 55.347 -6.984 1.000 96.945 254 HIS A CA 1
ATOM 2097 C C . HIS A 1 254 ? 14.793 54.340 -7.729 1.000 94.184 254 HIS A C 1
ATOM 2098 O O . HIS A 1 254 ? 14.517 54.000 -8.878 1.000 94.170 254 HIS A O 1
ATOM 2105 N N . ASN A 1 255 ? 15.849 53.876 -7.050 1.000 90.531 255 ASN A N 1
ATOM 2106 C CA . ASN A 1 255 ? 16.703 52.811 -7.548 1.000 88.108 255 ASN A CA 1
ATOM 2107 C C . ASN A 1 255 ? 17.122 51.943 -6.364 1.000 85.514 255 ASN A C 1
ATOM 2108 O O . ASN A 1 255 ? 17.474 52.472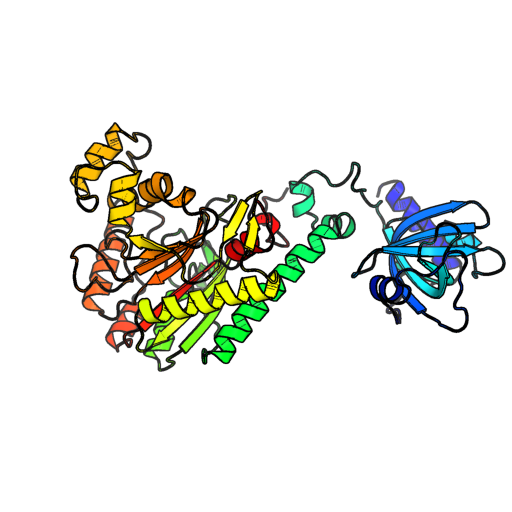 -5.313 1.000 83.741 255 ASN A O 1
ATOM 2113 N N . PRO A 1 256 ? 17.092 50.594 -6.489 1.000 84.947 256 PRO A N 1
ATOM 2114 C CA . PRO A 1 256 ? 17.428 49.706 -5.381 1.000 85.886 256 PRO A CA 1
ATOM 2115 C C . PRO A 1 256 ? 18.702 50.087 -4.629 1.000 86.716 256 PRO A C 1
ATOM 2116 O O . PRO A 1 256 ? 18.732 50.045 -3.402 1.000 87.909 256 PRO A O 1
ATOM 2120 N N . GLU A 1 257 ? 19.748 50.443 -5.385 1.000 87.229 257 GLU A N 1
ATOM 2121 C CA . GLU A 1 257 ? 21.033 50.830 -4.827 1.000 87.745 257 GLU A CA 1
ATOM 2122 C C . GLU A 1 257 ? 21.279 52.305 -5.131 1.000 89.010 257 GLU A C 1
ATOM 2123 O O . GLU A 1 257 ? 21.094 52.739 -6.266 1.000 90.785 257 GLU A O 1
ATOM 2129 N N . PHE A 1 258 ? 21.704 53.067 -4.114 1.000 89.391 258 PHE A N 1
ATOM 2130 C CA . PHE A 1 258 ? 21.852 54.507 -4.251 1.000 89.766 258 PHE A CA 1
ATOM 2131 C C . PHE A 1 258 ? 22.768 55.053 -3.159 1.000 88.105 258 PHE A C 1
ATOM 2132 O O . PHE A 1 258 ? 22.779 54.543 -2.040 1.000 87.623 258 PHE A O 1
ATOM 2140 N N . THR A 1 259 ? 23.522 56.104 -3.506 1.000 87.550 259 THR A N 1
ATOM 2141 C CA . THR A 1 259 ? 24.353 56.828 -2.557 1.000 86.005 259 THR A CA 1
ATOM 2142 C C . THR A 1 259 ? 23.495 57.886 -1.868 1.000 82.260 259 THR A C 1
ATOM 2143 O O . THR A 1 259 ? 22.590 58.449 -2.483 1.000 81.370 259 THR A O 1
ATOM 2147 N N . MET A 1 260 ? 23.793 58.151 -0.591 1.000 79.728 260 MET A N 1
ATOM 2148 C CA . MET A 1 260 ? 23.083 59.175 0.158 1.000 80.200 260 MET A CA 1
ATOM 2149 C C . MET A 1 260 ? 23.925 59.605 1.358 1.000 77.559 260 MET A C 1
ATOM 2150 O O . MET A 1 260 ? 24.701 58.815 1.892 1.000 75.578 260 MET A O 1
ATOM 2155 N N . LEU A 1 261 ? 23.763 60.874 1.754 1.000 76.724 261 LEU A N 1
ATOM 2156 C CA . LEU A 1 261 ? 24.504 61.460 2.859 1.000 76.181 261 LEU A CA 1
ATOM 2157 C C . LEU A 1 261 ? 23.623 61.459 4.105 1.000 76.282 261 LEU A C 1
ATOM 2158 O O . LEU A 1 261 ? 22.399 61.515 4.002 1.000 76.824 261 LEU A O 1
ATOM 2163 N N . GLU A 1 262 ? 24.268 61.387 5.275 1.000 76.001 262 GLU A N 1
ATOM 2164 C CA . GLU A 1 262 ? 23.599 61.619 6.545 1.000 76.357 262 GLU A CA 1
ATOM 2165 C C . GLU A 1 262 ? 24.577 62.264 7.521 1.000 75.455 262 GLU A C 1
ATOM 2166 O O . GLU A 1 262 ? 25.596 61.668 7.857 1.000 75.820 262 GLU A O 1
ATOM 2172 N N . ALA A 1 263 ? 24.247 63.484 7.962 1.000 75.068 263 ALA A N 1
ATOM 2173 C CA . ALA A 1 263 ? 25.031 64.202 8.954 1.000 75.720 263 ALA A CA 1
ATOM 2174 C C . ALA A 1 263 ? 24.221 64.332 10.241 1.000 76.080 263 ALA A C 1
ATOM 2175 O O . ALA A 1 263 ? 22.993 64.293 10.204 1.000 77.586 263 ALA A O 1
ATOM 2177 N N . TYR A 1 264 ? 24.923 64.485 11.372 1.000 75.815 264 TYR A N 1
ATOM 2178 C CA . TYR A 1 264 ? 24.284 64.598 12.674 1.000 74.616 264 TYR A CA 1
ATOM 2179 C C . TYR A 1 264 ? 25.018 65.637 13.518 1.000 74.627 264 TYR A C 1
ATOM 2180 O O . TYR A 1 264 ? 26.244 65.705 13.501 1.000 74.152 264 TYR A O 1
ATOM 2189 N N . TRP A 1 265 ? 24.236 66.423 14.266 1.000 76.624 265 TRP A N 1
ATOM 2190 C CA . TRP A 1 265 ? 24.710 67.632 14.921 1.000 79.781 265 TRP A CA 1
ATOM 2191 C C . TRP A 1 265 ? 24.184 67.669 16.356 1.000 82.407 265 TRP A C 1
ATOM 2192 O O . TRP A 1 265 ? 23.015 67.974 16.582 1.000 85.472 265 TRP A O 1
ATOM 2203 N N . ALA A 1 266 ? 25.064 67.365 17.318 1.000 82.367 266 ALA A N 1
ATOM 2204 C CA . ALA A 1 266 ? 24.684 67.288 18.719 1.000 82.288 266 ALA A CA 1
ATOM 2205 C C . ALA A 1 266 ? 24.420 68.686 19.273 1.000 83.503 266 ALA A C 1
ATOM 2206 O O . ALA A 1 266 ? 25.159 69.622 18.975 1.000 82.348 266 ALA A O 1
ATOM 2208 N N . TYR A 1 267 ? 23.359 68.797 20.084 1.000 86.417 267 TYR A N 1
ATOM 2209 C CA . TYR A 1 267 ? 22.956 70.038 20.733 1.000 88.588 267 TYR A CA 1
ATOM 2210 C C . TYR A 1 267 ? 22.501 71.045 19.676 1.000 89.221 267 TYR A C 1
ATOM 2211 O O . TYR A 1 267 ? 22.920 72.202 19.692 1.000 89.757 267 TYR A O 1
ATOM 2220 N N . ALA A 1 268 ? 21.618 70.590 18.776 1.000 89.112 268 ALA A N 1
ATOM 2221 C CA . ALA A 1 268 ? 21.068 71.419 17.715 1.000 87.595 268 ALA A CA 1
ATOM 2222 C C . ALA A 1 268 ? 19.664 70.935 17.355 1.000 89.048 268 ALA A C 1
ATOM 2223 O O . ALA A 1 268 ? 19.352 69.757 17.519 1.000 87.980 268 ALA A O 1
ATOM 2225 N N . ASP A 1 269 ? 18.823 71.859 16.870 1.000 91.198 269 ASP A N 1
ATOM 2226 C CA . ASP A 1 269 ? 17.463 71.543 16.457 1.000 91.565 269 ASP A CA 1
ATOM 2227 C C . ASP A 1 269 ? 17.372 71.613 14.934 1.000 91.248 269 ASP A C 1
ATOM 2228 O O . ASP A 1 269 ? 18.309 72.055 14.272 1.000 90.809 269 ASP A O 1
ATOM 2233 N N . TYR A 1 270 ? 16.226 71.179 14.393 1.000 91.420 270 TYR A N 1
ATOM 2234 C CA . TYR A 1 270 ? 16.027 71.097 12.953 1.000 92.045 270 TYR A CA 1
ATOM 2235 C C . TYR A 1 270 ? 16.078 72.486 12.315 1.000 91.726 270 TYR A C 1
ATOM 2236 O O . TYR A 1 270 ? 16.211 72.589 11.097 1.000 91.957 270 TYR A O 1
ATOM 2245 N N . GLN A 1 271 ? 15.977 73.545 13.130 1.000 91.688 271 GLN A N 1
ATOM 2246 C CA . GLN A 1 271 ? 16.149 74.909 12.652 1.000 91.216 271 GLN A CA 1
ATOM 2247 C C . GLN A 1 271 ? 17.621 75.167 12.338 1.000 87.819 271 GLN A C 1
ATOM 2248 O O . GLN A 1 271 ? 17.940 75.736 11.296 1.000 86.080 271 GLN A O 1
ATOM 2254 N N . ASP A 1 272 ? 18.505 74.750 13.253 1.000 85.748 272 ASP A N 1
ATOM 2255 C CA . ASP A 1 272 ? 19.939 74.942 13.093 1.000 84.949 272 ASP A CA 1
ATOM 2256 C C . ASP A 1 272 ? 20.410 74.260 11.810 1.000 83.526 272 ASP A C 1
ATOM 2257 O O . ASP A 1 272 ? 21.192 74.834 11.056 1.000 82.523 272 ASP A O 1
ATOM 2262 N N . MET A 1 273 ? 19.915 73.040 11.572 1.000 83.301 273 MET A N 1
ATOM 2263 C CA . MET A 1 273 ? 20.315 72.248 10.419 1.000 84.623 273 MET A CA 1
ATOM 2264 C C . MET A 1 273 ? 19.767 72.865 9.132 1.000 86.011 273 MET A C 1
ATOM 2265 O O . MET A 1 273 ? 20.413 72.787 8.090 1.000 86.899 273 MET A O 1
ATOM 2270 N N . ALA A 1 274 ? 18.575 73.471 9.207 1.000 86.720 274 ALA A N 1
ATOM 2271 C CA . ALA A 1 274 ? 17.938 74.062 8.039 1.000 86.704 274 ALA A CA 1
ATOM 2272 C C . ALA A 1 274 ? 18.812 75.170 7.457 1.000 86.928 274 ALA A C 1
ATOM 2273 O O . ALA A 1 274 ? 18.969 75.258 6.241 1.000 85.920 274 ALA A O 1
ATOM 2275 N N . GLY A 1 275 ? 19.377 76.006 8.339 1.000 87.957 275 GLY A N 1
ATOM 2276 C CA . GLY A 1 275 ? 20.249 77.098 7.936 1.000 89.027 275 GLY A CA 1
ATOM 2277 C C . GLY A 1 275 ? 21.535 76.595 7.281 1.000 89.798 275 GLY A C 1
ATOM 2278 O O . GLY A 1 275 ? 22.101 77.272 6.425 1.000 89.278 275 GLY A O 1
ATOM 2279 N N . LEU A 1 276 ? 21.986 75.407 7.702 1.000 90.607 276 LEU A N 1
ATOM 2280 C CA . LEU A 1 276 ? 23.184 74.785 7.161 1.000 90.723 276 LEU A CA 1
ATOM 2281 C C . LEU A 1 276 ? 22.927 74.312 5.732 1.000 91.098 276 LEU A C 1
ATOM 2282 O O . LEU A 1 276 ? 23.708 74.610 4.831 1.000 93.280 276 LEU A O 1
ATOM 2287 N N . VAL A 1 277 ? 21.826 73.572 5.541 1.000 89.870 277 VAL A N 1
ATOM 2288 C CA . VAL A 1 277 ? 21.501 72.968 4.257 1.000 89.195 277 VAL A CA 1
ATOM 2289 C C . VAL A 1 277 ? 21.218 74.062 3.229 1.000 90.189 277 VAL A C 1
ATOM 2290 O O . VAL A 1 277 ? 21.461 73.870 2.039 1.000 88.447 277 VAL A O 1
ATOM 2294 N N . GLU A 1 278 ? 20.697 75.202 3.699 1.000 92.671 278 GLU A N 1
ATOM 2295 C CA . GLU A 1 278 ? 20.452 76.350 2.841 1.000 94.608 278 GLU A CA 1
ATOM 2296 C C . GLU A 1 278 ? 21.787 76.885 2.325 1.000 94.290 278 GLU A C 1
ATOM 2297 O O . GLU A 1 278 ? 21.936 77.131 1.130 1.000 95.062 278 GLU A O 1
ATOM 2303 N N . GLU A 1 279 ? 22.755 77.038 3.238 1.000 93.063 279 GLU A N 1
ATOM 2304 C CA . GLU A 1 279 ? 24.080 77.535 2.902 1.000 92.862 279 GLU A CA 1
ATOM 2305 C C . GLU A 1 279 ? 24.801 76.544 1.988 1.000 92.588 279 GLU A C 1
ATOM 2306 O O . GLU A 1 279 ? 25.575 76.948 1.123 1.000 91.339 279 GLU A O 1
ATOM 2312 N N . LEU A 1 280 ? 24.545 75.248 2.199 1.000 94.270 280 LEU A N 1
ATOM 2313 C CA . LEU A 1 280 ? 25.167 74.191 1.417 1.000 96.437 280 LEU A CA 1
ATOM 2314 C C . LEU A 1 280 ? 24.706 74.277 -0.037 1.000 97.299 280 LEU A C 1
ATOM 2315 O O . LEU A 1 280 ? 25.526 74.427 -0.940 1.000 97.250 280 LEU A O 1
ATOM 2320 N N . LEU A 1 281 ? 23.386 74.188 -0.241 1.000 97.853 281 LEU A N 1
ATOM 2321 C CA . LEU A 1 281 ? 22.811 74.000 -1.564 1.000 97.786 281 LEU A CA 1
ATOM 2322 C C . LEU A 1 281 ? 22.827 75.304 -2.361 1.000 97.969 281 LEU A C 1
ATOM 2323 O O . LEU A 1 281 ? 22.955 75.270 -3.582 1.000 99.261 281 LEU A O 1
ATOM 2328 N N . SER A 1 282 ? 22.687 76.445 -1.674 1.000 96.872 282 SER A N 1
ATOM 2329 C CA . SER A 1 282 ? 22.751 77.741 -2.332 1.000 96.367 282 SER A CA 1
ATOM 2330 C C . SER A 1 282 ? 24.149 77.965 -2.904 1.000 95.843 282 SER A C 1
ATOM 2331 O O . SER A 1 282 ? 24.295 78.272 -4.086 1.000 95.917 282 SER A O 1
ATOM 2334 N N . GLY A 1 283 ? 25.167 77.797 -2.051 1.000 95.160 283 GLY A N 1
ATOM 2335 C CA . GLY A 1 283 ? 26.558 77.958 -2.446 1.000 94.432 283 GLY A CA 1
ATOM 2336 C C . GLY A 1 283 ? 26.986 76.919 -3.481 1.000 94.278 283 GLY A C 1
ATOM 2337 O O . GLY A 1 283 ? 27.814 77.211 -4.341 1.000 94.895 283 GLY A O 1
ATOM 2338 N N . LEU A 1 284 ? 26.423 75.707 -3.377 1.000 93.539 284 LEU A N 1
ATOM 2339 C CA . LEU A 1 284 ? 26.711 74.625 -4.306 1.000 93.185 284 LEU A CA 1
ATOM 2340 C C . LEU A 1 284 ? 26.340 75.048 -5.725 1.000 94.730 284 LEU A C 1
ATOM 2341 O O . LEU A 1 284 ? 27.160 74.953 -6.636 1.000 95.122 284 LEU A O 1
ATOM 2346 N N . VAL A 1 285 ? 25.092 75.501 -5.895 1.000 97.151 285 VAL A N 1
ATOM 2347 C CA . VAL A 1 285 ? 24.581 75.921 -7.190 1.000 99.390 285 VAL A CA 1
ATOM 2348 C C . VAL A 1 285 ? 25.367 77.140 -7.670 1.000 98.664 285 VAL A C 1
ATOM 2349 O O . VAL A 1 285 ? 25.739 77.217 -8.839 1.000 98.146 285 VAL A O 1
ATOM 2353 N N . LEU A 1 286 ? 25.615 78.080 -6.750 1.000 97.827 286 LEU A N 1
ATOM 2354 C CA . LEU A 1 286 ? 26.326 79.311 -7.059 1.000 97.447 286 LEU A CA 1
ATOM 2355 C C . LEU A 1 286 ? 27.747 78.997 -7.526 1.000 96.942 286 LEU A C 1
ATOM 2356 O O . LEU A 1 286 ? 28.291 79.708 -8.367 1.000 96.811 286 LEU A O 1
ATOM 2361 N N . HIS A 1 287 ? 28.341 77.934 -6.969 1.000 97.910 287 HIS A N 1
ATOM 2362 C CA . HIS A 1 287 ? 29.674 77.501 -7.354 1.000 99.755 287 HIS A CA 1
ATOM 2363 C C . HIS A 1 287 ? 29.638 76.849 -8.735 1.000 97.535 287 HIS A C 1
ATOM 2364 O O . HIS A 1 287 ? 30.483 77.141 -9.578 1.000 99.601 287 HIS A O 1
ATOM 2371 N N . LEU A 1 288 ? 28.658 75.964 -8.950 1.000 95.175 288 LEU A N 1
ATOM 2372 C CA . LEU A 1 288 ? 28.597 75.148 -10.152 1.000 94.988 288 LEU A CA 1
ATOM 2373 C C . LEU A 1 288 ? 28.208 75.990 -11.366 1.000 95.586 288 LEU A C 1
ATOM 2374 O O . LEU A 1 288 ? 28.825 75.864 -12.421 1.000 95.981 288 LEU A O 1
ATOM 2379 N N . PHE A 1 289 ? 27.182 76.836 -11.209 1.000 95.414 289 PHE A N 1
ATOM 2380 C CA . PHE A 1 289 ? 26.569 77.524 -12.335 1.000 94.889 289 PHE A CA 1
ATOM 2381 C C . PHE A 1 289 ? 27.087 78.957 -12.453 1.000 95.392 289 PHE A C 1
ATOM 2382 O O . PHE A 1 289 ? 27.447 79.393 -13.544 1.000 97.332 289 PHE A O 1
ATOM 2390 N N . GLY A 1 290 ? 27.107 79.687 -11.332 1.000 95.426 290 GLY A N 1
ATOM 2391 C CA . GLY A 1 290 ? 27.487 81.091 -11.334 1.000 96.626 290 GLY A CA 1
ATOM 2392 C C . GLY A 1 290 ? 26.313 81.975 -10.924 1.000 99.396 290 GLY A C 1
ATOM 2393 O O . GLY A 1 290 ? 26.510 83.041 -10.344 1.000 101.589 290 GLY A O 1
ATOM 2394 N N . SER A 1 291 ? 25.098 81.525 -11.260 1.000 101.217 291 SER A N 1
ATOM 2395 C CA . SER A 1 291 ? 23.869 82.106 -10.744 1.000 103.262 291 SER A CA 1
ATOM 2396 C C . SER A 1 291 ? 23.234 81.129 -9.757 1.000 103.143 291 SER A C 1
ATOM 2397 O O . SER A 1 291 ? 23.788 80.062 -9.501 1.000 103.955 291 SER A O 1
ATOM 2400 N N . HIS A 1 292 ? 22.074 81.504 -9.204 1.000 102.435 292 HIS A N 1
ATOM 2401 C CA . HIS A 1 292 ? 21.294 80.609 -8.363 1.000 103.283 292 HIS A CA 1
ATOM 2402 C C . HIS A 1 292 ? 20.198 79.940 -9.193 1.000 102.295 292 HIS A C 1
ATOM 2403 O O . HIS A 1 292 ? 19.108 79.683 -8.687 1.000 105.678 292 HIS A O 1
ATOM 2410 N N . GLU A 1 293 ? 20.504 79.637 -10.463 1.000 98.431 293 GLU A N 1
ATOM 2411 C CA . GLU A 1 293 ? 19.523 79.118 -11.403 1.000 95.603 293 GLU A CA 1
ATOM 2412 C C . GLU A 1 293 ? 19.981 77.753 -11.908 1.000 89.854 293 GLU A C 1
ATOM 2413 O O . GLU A 1 293 ? 21.095 77.624 -12.409 1.000 87.687 293 GLU A O 1
ATOM 2419 N N . VAL A 1 294 ? 19.107 76.748 -11.781 1.000 87.588 294 VAL A N 1
ATOM 2420 C CA . VAL A 1 294 ? 19.432 75.384 -12.165 1.000 88.705 294 VAL A CA 1
ATOM 2421 C C . VAL A 1 294 ? 18.490 74.948 -13.284 1.000 87.760 294 VAL A C 1
ATOM 2422 O O . VAL A 1 294 ? 17.314 74.688 -13.039 1.000 86.054 294 VAL A O 1
ATOM 2426 N N . PRO A 1 295 ? 18.970 74.868 -14.547 1.000 89.887 295 PRO A N 1
ATOM 2427 C CA . PRO A 1 295 ? 18.193 74.262 -15.622 1.000 90.826 295 PRO A CA 1
ATOM 2428 C C . PRO A 1 295 ? 17.853 72.799 -15.352 1.000 90.966 295 PRO A C 1
ATOM 2429 O O . PRO A 1 295 ? 18.749 71.989 -15.124 1.000 90.005 295 PRO A O 1
ATOM 2433 N N . TYR A 1 296 ? 16.553 72.480 -15.368 1.000 93.655 296 TYR A N 1
ATOM 2434 C CA . TYR A 1 296 ? 16.090 71.115 -15.179 1.000 96.098 296 TYR A CA 1
ATOM 2435 C C . TYR A 1 296 ? 14.792 70.908 -15.956 1.000 98.527 296 TYR A C 1
ATOM 2436 O O . TYR A 1 296 ? 13.744 71.418 -15.564 1.000 100.730 296 TYR A O 1
ATOM 2445 N N . GLN A 1 297 ? 14.886 70.151 -17.057 1.000 99.595 297 GLN A N 1
ATOM 2446 C CA . GLN A 1 297 ? 13.731 69.780 -17.858 1.000 100.579 297 GLN A CA 1
ATOM 2447 C C . GLN A 1 297 ? 12.923 71.029 -18.208 1.000 101.838 297 GLN A C 1
ATOM 2448 O O . GLN A 1 297 ? 11.724 71.094 -17.944 1.000 102.606 297 GLN A O 1
ATOM 2454 N N . GLY A 1 298 ? 13.609 72.023 -18.786 1.000 102.395 298 GLY A N 1
ATOM 2455 C CA . GLY A 1 298 ? 12.972 73.222 -19.307 1.000 102.247 298 GLY A CA 1
ATOM 2456 C C . GLY A 1 298 ? 12.359 74.090 -18.209 1.000 102.343 298 GLY A C 1
ATOM 2457 O O . GLY A 1 298 ? 11.364 74.769 -18.450 1.000 103.984 298 GLY A O 1
ATOM 2458 N N . ARG A 1 299 ? 12.960 74.066 -17.013 1.000 102.915 299 ARG A N 1
ATOM 2459 C CA . ARG A 1 299 ? 12.544 74.933 -15.922 1.000 105.540 299 ARG A CA 1
ATOM 2460 C C . ARG A 1 299 ? 13.776 75.556 -15.276 1.000 104.766 299 ARG A C 1
ATOM 2461 O O . ARG A 1 299 ? 14.854 74.966 -15.287 1.000 106.221 299 ARG A O 1
ATOM 2469 N N . VAL A 1 300 ? 13.587 76.749 -14.706 1.000 105.596 300 VAL A N 1
ATOM 2470 C CA . VAL A 1 300 ? 14.633 77.448 -13.981 1.000 108.482 300 VAL A CA 1
ATOM 2471 C C . VAL A 1 300 ? 14.325 77.350 -12.488 1.000 109.003 300 VAL A C 1
ATOM 2472 O O . VAL A 1 300 ? 13.441 78.044 -11.989 1.000 115.518 300 VAL A O 1
ATOM 2476 N N . LEU A 1 301 ? 15.059 76.476 -11.789 1.000 103.838 301 LEU A N 1
ATOM 2477 C CA . LEU A 1 301 ? 14.871 76.271 -10.362 1.000 98.034 301 LEU A CA 1
ATOM 2478 C C . LEU A 1 301 ? 15.710 77.299 -9.607 1.000 93.806 301 LEU A C 1
ATOM 2479 O O . LEU A 1 301 ? 16.927 77.350 -9.772 1.000 92.035 301 LEU A O 1
ATOM 2484 N N . ASN A 1 302 ? 15.041 78.113 -8.782 1.000 91.232 302 ASN A N 1
ATOM 2485 C CA . ASN A 1 302 ? 15.668 79.247 -8.123 1.000 91.186 302 ASN A CA 1
ATOM 2486 C C . ASN A 1 302 ? 16.158 78.827 -6.738 1.000 92.106 302 ASN A C 1
ATOM 2487 O O . ASN A 1 302 ? 15.351 78.589 -5.842 1.000 92.199 302 ASN A O 1
ATOM 2492 N N . PHE A 1 303 ? 17.488 78.770 -6.574 1.000 92.549 303 PHE A N 1
ATOM 2493 C CA . PHE A 1 303 ? 18.115 78.382 -5.318 1.000 91.217 303 PHE A CA 1
ATOM 2494 C C . PHE A 1 303 ? 18.647 79.614 -4.585 1.000 92.008 303 PHE A C 1
ATOM 2495 O O . PHE A 1 303 ? 19.571 79.506 -3.781 1.000 91.338 303 PHE A O 1
ATOM 2503 N N . LYS A 1 304 ? 18.055 80.783 -4.856 1.000 94.342 304 LYS A N 1
ATOM 2504 C CA . LYS A 1 304 ? 18.412 82.000 -4.149 1.000 97.916 304 LYS A CA 1
ATOM 2505 C C . LYS A 1 304 ? 17.872 81.904 -2.725 1.000 95.717 304 LYS A C 1
ATOM 2506 O O . LYS A 1 304 ? 16.686 81.648 -2.533 1.000 96.221 304 LYS A O 1
ATOM 2512 N N . PRO A 1 305 ? 18.717 82.080 -1.685 1.000 94.449 305 PRO A N 1
ATOM 2513 C CA . PRO A 1 305 ? 18.230 82.084 -0.311 1.000 93.561 305 PRO A CA 1
ATOM 2514 C C . PRO A 1 305 ? 17.474 83.366 0.034 1.000 91.350 305 PRO A C 1
ATOM 2515 O O . PRO A 1 305 ? 17.717 84.404 -0.579 1.000 90.622 305 PRO A O 1
ATOM 2519 N N . PRO A 1 306 ? 16.531 83.348 1.007 1.000 89.744 306 PRO A N 1
ATOM 2520 C CA . PRO A 1 306 ? 16.127 82.126 1.692 1.000 89.858 306 PRO A CA 1
ATOM 2521 C C . PRO A 1 306 ? 15.145 81.285 0.880 1.000 88.929 306 PRO A C 1
ATOM 2522 O O . PRO A 1 306 ? 14.433 81.813 0.029 1.000 87.837 306 PRO A O 1
ATOM 2526 N N . PHE A 1 307 ? 15.121 79.975 1.156 1.000 89.211 307 PHE A N 1
ATOM 2527 C CA . PHE A 1 307 ? 14.202 79.058 0.502 1.000 89.664 307 PHE A CA 1
ATOM 2528 C C . PHE A 1 307 ? 12.805 79.246 1.087 1.000 90.477 307 PHE A C 1
ATOM 2529 O O . PHE A 1 307 ? 12.658 79.682 2.226 1.000 89.784 307 PHE A O 1
ATOM 2537 N N . ARG A 1 308 ? 11.789 78.894 0.290 1.000 92.605 308 ARG A N 1
ATOM 2538 C CA . ARG A 1 308 ? 10.399 79.031 0.690 1.000 95.040 308 ARG A CA 1
ATOM 2539 C C . ARG A 1 308 ? 10.058 77.934 1.696 1.000 94.221 308 ARG A C 1
ATOM 2540 O O . ARG A 1 308 ? 10.509 76.799 1.556 1.000 93.972 308 ARG A O 1
ATOM 2548 N N . ARG A 1 309 ? 9.265 78.297 2.711 1.000 93.776 309 ARG A N 1
ATOM 2549 C CA . ARG A 1 309 ? 8.933 77.400 3.807 1.000 93.280 309 ARG A CA 1
ATOM 2550 C C . ARG A 1 309 ? 7.416 77.272 3.910 1.000 92.440 309 ARG A C 1
ATOM 2551 O O . ARG A 1 309 ? 6.715 78.278 3.989 1.000 95.467 309 ARG A O 1
ATOM 2559 N N . ILE A 1 310 ? 6.928 76.026 3.915 1.000 90.389 310 ILE A N 1
ATOM 2560 C CA . ILE A 1 310 ? 5.503 75.749 4.005 1.000 89.892 310 ILE A CA 1
ATOM 2561 C C . ILE A 1 310 ? 5.267 74.690 5.078 1.000 92.408 310 ILE A C 1
ATOM 2562 O O . ILE A 1 310 ? 6.174 73.937 5.425 1.000 93.624 310 ILE A O 1
ATOM 2567 N N . SER A 1 311 ? 4.033 74.654 5.596 1.000 94.394 311 SER A N 1
ATOM 2568 C CA . SER A 1 311 ? 3.605 73.628 6.534 1.000 95.264 311 SER A CA 1
ATOM 2569 C C . SER A 1 311 ? 2.995 72.460 5.761 1.000 94.995 311 SER A C 1
ATOM 2570 O O . SER A 1 311 ? 2.350 72.663 4.736 1.000 95.282 311 SER A O 1
ATOM 2573 N N . PHE A 1 312 ? 3.209 71.240 6.267 1.000 95.047 312 PHE A N 1
ATOM 2574 C CA . PHE A 1 312 ? 2.736 70.028 5.615 1.000 95.036 312 PHE A CA 1
ATOM 2575 C C . PHE A 1 312 ? 1.210 69.988 5.632 1.000 96.581 312 PHE A C 1
ATOM 2576 O O . PHE A 1 312 ? 0.585 69.699 4.614 1.000 96.307 312 PHE A O 1
ATOM 2584 N N . VAL A 1 313 ? 0.627 70.269 6.804 1.000 99.027 313 VAL A N 1
ATOM 2585 C CA . VAL A 1 313 ? -0.809 70.171 7.008 1.000 101.137 313 VAL A CA 1
ATOM 2586 C C . VAL A 1 313 ? -1.510 71.265 6.205 1.000 103.770 313 VAL A C 1
ATOM 2587 O O . VAL A 1 313 ? -2.467 70.988 5.484 1.000 106.220 313 VAL A O 1
ATOM 2591 N N . GLU A 1 314 ? -1.019 72.503 6.335 1.000 103.680 314 GLU A N 1
ATOM 2592 C CA . GLU A 1 314 ? -1.665 73.657 5.731 1.000 105.075 314 GLU A CA 1
ATOM 2593 C C . GLU A 1 314 ? -1.633 73.540 4.207 1.000 104.389 314 GLU A C 1
ATOM 2594 O O . GLU A 1 314 ? -2.624 73.840 3.544 1.000 105.259 314 GLU A O 1
ATOM 2600 N N . ALA A 1 315 ? -0.492 73.094 3.667 1.000 103.222 315 ALA A N 1
ATOM 2601 C CA . ALA A 1 315 ? -0.314 72.959 2.229 1.000 102.511 315 ALA A CA 1
ATOM 2602 C C . ALA A 1 315 ? -1.248 71.886 1.672 1.000 100.789 315 ALA A C 1
ATOM 2603 O O . ALA A 1 315 ? -1.854 72.082 0.621 1.000 101.825 315 ALA A O 1
ATOM 2605 N N . LEU A 1 316 ? -1.346 70.754 2.380 1.000 99.406 316 LEU A N 1
ATOM 2606 C CA . LEU A 1 316 ? -2.196 69.652 1.957 1.000 98.955 316 LEU A CA 1
ATOM 2607 C C . LEU A 1 316 ? -3.659 70.085 2.026 1.000 99.371 316 LEU A C 1
ATOM 2608 O O . LEU A 1 316 ? -4.397 69.912 1.060 1.000 100.804 316 LEU A O 1
ATOM 2613 N N . LYS A 1 317 ? -4.060 70.655 3.169 1.000 98.982 317 LYS A N 1
ATOM 2614 C CA . LYS A 1 317 ? -5.436 71.073 3.385 1.000 99.477 317 LYS A CA 1
ATOM 2615 C C . LYS A 1 317 ? -5.887 71.987 2.246 1.000 100.466 317 LYS A C 1
ATOM 2616 O O . LYS A 1 317 ? -6.998 71.841 1.740 1.000 103.897 317 LYS A O 1
ATOM 2622 N N . GLU A 1 318 ? -5.012 72.918 1.846 1.000 98.343 318 GLU A N 1
ATOM 2623 C CA . GLU A 1 318 ? -5.318 73.869 0.790 1.000 97.538 318 GLU A CA 1
ATOM 2624 C C . GLU A 1 318 ? -5.435 73.144 -0.550 1.000 95.682 318 GLU A C 1
ATOM 2625 O O . GLU A 1 318 ? -6.499 73.146 -1.163 1.000 94.950 318 GLU A O 1
ATOM 2631 N N . LYS A 1 319 ? -4.336 72.514 -0.982 1.000 96.397 319 LYS A N 1
ATOM 2632 C CA . LYS A 1 319 ? -4.190 72.056 -2.356 1.000 97.455 319 LYS A CA 1
ATOM 2633 C C . LYS A 1 319 ? -4.970 70.764 -2.601 1.000 96.530 319 LYS A C 1
ATOM 2634 O O . LYS A 1 319 ? -5.358 70.492 -3.735 1.000 97.488 319 LYS A O 1
ATOM 2640 N N . ALA A 1 320 ? -5.193 69.967 -1.549 1.000 96.138 320 ALA A N 1
ATOM 2641 C CA . ALA A 1 320 ? -6.047 68.793 -1.655 1.000 96.427 320 ALA A CA 1
ATOM 2642 C C . ALA A 1 320 ? -7.514 69.199 -1.532 1.000 95.935 320 ALA A C 1
ATOM 2643 O O . ALA A 1 320 ? -8.394 68.481 -2.000 1.000 96.701 320 ALA A O 1
ATOM 2645 N N . GLY A 1 321 ? -7.763 70.349 -0.892 1.000 95.670 321 GLY A N 1
ATOM 2646 C CA . GLY A 1 321 ? -9.111 70.868 -0.731 1.000 97.419 321 GLY A CA 1
ATOM 2647 C C . GLY A 1 321 ? -9.874 70.092 0.338 1.000 99.539 321 GLY A C 1
ATOM 2648 O O . GLY A 1 321 ? -10.921 69.510 0.060 1.000 100.477 321 GLY A O 1
ATOM 2649 N N . LEU A 1 322 ? -9.327 70.095 1.558 1.000 102.017 322 LEU A N 1
ATOM 2650 C CA . LEU A 1 322 ? -9.902 69.366 2.676 1.000 104.416 322 LEU A CA 1
ATOM 2651 C C . LEU A 1 322 ? -10.642 70.346 3.584 1.000 107.991 322 LEU A C 1
ATOM 2652 O O . LEU A 1 322 ? -10.084 71.371 3.968 1.000 109.355 322 LEU A O 1
ATOM 2657 N N . PRO A 1 323 ? -11.920 70.074 3.943 1.000 112.031 323 PRO A N 1
ATOM 2658 C CA . PRO A 1 323 ? -12.653 70.930 4.870 1.000 113.635 323 PRO A CA 1
ATOM 2659 C C . PRO A 1 323 ? -12.308 70.694 6.340 1.000 113.090 323 PRO A C 1
ATOM 2660 O O . PRO A 1 323 ? -12.571 71.554 7.178 1.000 112.999 323 PRO A O 1
ATOM 2664 N N . PHE A 1 324 ? -11.714 69.528 6.636 1.000 110.727 324 PHE A N 1
ATOM 2665 C CA . PHE A 1 324 ? -11.442 69.100 8.000 1.000 107.425 324 PHE A CA 1
ATOM 2666 C C . PHE A 1 324 ? -9.934 69.069 8.241 1.000 105.841 324 PHE A C 1
ATOM 2667 O O . PHE A 1 324 ? -9.148 69.298 7.324 1.000 106.074 324 PHE A O 1
ATOM 2675 N N . ASP A 1 325 ? -9.551 68.781 9.492 1.000 104.704 325 ASP A N 1
ATOM 2676 C CA . ASP A 1 325 ? -8.155 68.672 9.885 1.000 102.914 325 ASP A CA 1
ATOM 2677 C C . ASP A 1 325 ? -7.578 67.362 9.348 1.000 100.769 325 ASP A C 1
ATOM 2678 O O . ASP A 1 325 ? -8.014 66.287 9.753 1.000 99.283 325 ASP A O 1
ATOM 2683 N N . PRO A 1 326 ? -6.567 67.407 8.446 1.000 99.881 326 PRO A N 1
ATOM 2684 C CA . PRO A 1 326 ? -6.042 66.200 7.811 1.000 100.145 326 PRO A CA 1
ATOM 2685 C C . PRO A 1 326 ? -5.453 65.167 8.771 1.000 101.978 326 PRO A C 1
ATOM 2686 O O . PRO A 1 326 ? -5.295 64.006 8.401 1.000 101.754 326 PRO A O 1
ATOM 2690 N N . LEU A 1 327 ? -5.112 65.600 9.992 1.000 104.069 327 LEU A N 1
ATOM 2691 C CA . LEU A 1 327 ? -4.545 64.716 10.999 1.000 106.485 327 LEU A CA 1
ATOM 2692 C C . LEU A 1 327 ? -5.586 63.698 11.465 1.000 108.331 327 LEU A C 1
ATOM 2693 O O . LEU A 1 327 ? -5.223 62.605 11.896 1.000 108.308 327 LEU A O 1
ATOM 2698 N N . ASP A 1 328 ? -6.873 64.065 11.391 1.000 110.501 328 ASP A N 1
ATOM 2699 C CA . ASP A 1 328 ? -7.959 63.137 11.664 1.000 111.850 328 ASP A CA 1
ATOM 2700 C C . ASP A 1 328 ? -7.962 62.060 10.581 1.000 112.448 328 ASP A C 1
ATOM 2701 O O . ASP A 1 328 ? -8.400 62.308 9.460 1.000 113.864 328 ASP A O 1
ATOM 2706 N N . LEU A 1 329 ? -7.473 60.864 10.932 1.000 113.084 329 LEU A N 1
ATOM 2707 C CA . LEU A 1 329 ? -7.272 59.794 9.968 1.000 114.978 329 LEU A CA 1
ATOM 2708 C C . LEU A 1 329 ? -8.606 59.148 9.595 1.000 115.715 329 LEU A C 1
ATOM 2709 O O . LEU A 1 329 ? -8.731 58.580 8.511 1.000 119.031 329 LEU A O 1
ATOM 2714 N N . GLU A 1 330 ? -9.593 59.230 10.495 1.000 114.178 330 GLU A N 1
ATOM 2715 C CA . GLU A 1 330 ? -10.892 58.614 10.271 1.000 113.903 330 GLU A CA 1
ATOM 2716 C C . GLU A 1 330 ? -11.659 59.384 9.197 1.000 113.724 330 GLU A C 1
ATOM 2717 O O . GLU A 1 330 ? -12.289 58.774 8.337 1.000 112.632 330 GLU A O 1
ATOM 2723 N N . ARG A 1 331 ? -11.596 60.721 9.256 1.000 115.020 331 ARG A N 1
ATOM 2724 C CA . ARG A 1 331 ? -12.263 61.577 8.286 1.000 115.909 331 ARG A CA 1
ATOM 2725 C C . ARG A 1 331 ? -11.517 61.559 6.953 1.000 113.255 331 ARG A C 1
ATOM 2726 O O . ARG A 1 331 ? -12.131 61.716 5.899 1.000 111.386 331 ARG A O 1
ATOM 2734 N N . LEU A 1 332 ? -10.191 61.384 7.012 1.000 112.734 332 LEU A N 1
ATOM 2735 C CA . LEU A 1 332 ? -9.356 61.340 5.821 1.000 111.798 332 LEU A CA 1
ATOM 2736 C C . LEU A 1 332 ? -9.630 60.052 5.047 1.000 110.323 332 LEU A C 1
ATOM 2737 O O . LEU A 1 332 ? -9.488 60.022 3.828 1.000 109.456 332 LEU A O 1
ATOM 2742 N N . ARG A 1 333 ? -10.018 58.993 5.769 1.000 110.916 333 ARG A N 1
ATOM 2743 C CA . ARG A 1 333 ? -10.383 57.724 5.161 1.000 112.970 333 ARG A CA 1
ATOM 2744 C C . ARG A 1 333 ? -11.641 57.899 4.311 1.000 115.049 333 ARG A C 1
ATOM 2745 O O . ARG A 1 333 ? -11.686 57.438 3.172 1.000 114.864 333 ARG A O 1
ATOM 2753 N N . LEU A 1 334 ? -12.656 58.564 4.880 1.000 116.234 334 LEU A N 1
ATOM 2754 C CA . LEU A 1 334 ? -13.892 58.867 4.172 1.000 115.165 334 LEU A CA 1
ATOM 2755 C C . LEU A 1 334 ? -13.577 59.617 2.880 1.000 112.796 334 LEU A C 1
ATOM 2756 O O . LEU A 1 334 ? -13.933 59.162 1.795 1.000 112.982 334 LEU A O 1
ATOM 2761 N N . TRP A 1 335 ? -12.908 60.768 3.019 1.000 110.501 335 TRP A N 1
ATOM 2762 C CA . TRP A 1 335 ? -12.584 61.629 1.892 1.000 109.450 335 TRP A CA 1
ATOM 2763 C C . TRP A 1 335 ? -11.795 60.855 0.839 1.000 109.828 335 TRP A C 1
ATOM 2764 O O . TRP A 1 335 ? -12.097 60.946 -0.349 1.000 107.923 335 TRP A O 1
ATOM 2775 N N . ALA A 1 336 ? -10.791 60.093 1.293 1.000 111.927 336 ALA A N 1
ATOM 2776 C CA . ALA A 1 336 ? -9.888 59.380 0.403 1.000 112.769 336 ALA A CA 1
ATOM 2777 C C . ALA A 1 336 ? -10.644 58.322 -0.396 1.000 113.519 336 ALA A C 1
ATOM 2778 O O . ALA A 1 336 ? -10.583 58.321 -1.621 1.000 115.127 336 ALA A O 1
ATOM 2780 N N . ASP A 1 337 ? -11.364 57.438 0.304 1.000 113.589 337 ASP A N 1
ATOM 2781 C CA . ASP A 1 337 ? -12.042 56.313 -0.325 1.000 114.958 337 ASP A CA 1
ATOM 2782 C C . ASP A 1 337 ? -13.027 56.784 -1.395 1.000 114.417 337 ASP A C 1
ATOM 2783 O O . ASP A 1 337 ? -13.248 56.079 -2.379 1.000 113.799 337 ASP A O 1
ATOM 2788 N N . ALA A 1 338 ? -13.617 57.969 -1.195 1.000 112.196 338 ALA A N 1
ATOM 2789 C CA . ALA A 1 338 ? -14.575 58.523 -2.138 1.000 109.846 338 ALA A CA 1
ATOM 2790 C C . ALA A 1 338 ? -13.851 59.180 -3.312 1.000 107.054 338 ALA A C 1
ATOM 2791 O O . ALA A 1 338 ? -14.073 58.807 -4.462 1.000 109.070 338 ALA A O 1
ATOM 2793 N N . HIS A 1 339 ? -12.994 60.162 -3.006 1.000 101.968 339 HIS A N 1
ATOM 2794 C CA . HIS A 1 339 ? -12.293 60.930 -4.025 1.000 98.831 339 HIS A CA 1
ATOM 2795 C C . HIS A 1 339 ? -11.236 60.070 -4.716 1.000 97.865 339 HIS A C 1
ATOM 2796 O O . HIS A 1 339 ? -11.107 60.118 -5.937 1.000 97.879 339 HIS A O 1
ATOM 2803 N N . HIS A 1 340 ? -10.487 59.292 -3.923 1.000 97.277 340 HIS A N 1
ATOM 2804 C CA . HIS A 1 340 ? -9.395 58.473 -4.424 1.000 96.870 340 HIS A CA 1
ATOM 2805 C C . HIS A 1 340 ? -9.642 57.005 -4.076 1.000 97.844 340 HIS A C 1
ATOM 2806 O O . HIS A 1 340 ? -9.146 56.515 -3.063 1.000 96.155 340 HIS A O 1
ATOM 2813 N N . PRO A 1 341 ? -10.401 56.250 -4.905 1.000 100.943 341 PRO A N 1
ATOM 2814 C CA . PRO A 1 341 ? -10.657 54.840 -4.633 1.000 102.512 341 PRO A CA 1
ATOM 2815 C C . PRO A 1 341 ? -9.431 53.944 -4.801 1.000 102.837 341 PRO A C 1
ATOM 2816 O O . PRO A 1 341 ? -9.417 52.821 -4.301 1.000 105.394 341 PRO A O 1
ATOM 2820 N N . GLU A 1 342 ? -8.414 54.442 -5.518 1.000 100.428 342 GLU A N 1
ATOM 2821 C CA . GLU A 1 342 ? -7.158 53.727 -5.679 1.000 98.945 342 GLU A CA 1
ATOM 2822 C C . GLU A 1 342 ? -6.419 53.672 -4.341 1.000 100.481 342 GLU A C 1
ATOM 2823 O O . GLU A 1 342 ? -5.667 52.732 -4.094 1.000 101.739 342 GLU A O 1
ATOM 2829 N N . LEU A 1 343 ? -6.642 54.677 -3.483 1.000 102.113 343 LEU A N 1
ATOM 2830 C CA . LEU A 1 343 ? -6.072 54.700 -2.144 1.000 104.600 343 LEU A CA 1
ATOM 2831 C C . LEU A 1 343 ? -7.079 54.126 -1.149 1.000 109.069 343 LEU A C 1
ATOM 2832 O O . LEU A 1 343 ? -7.439 54.785 -0.175 1.000 110.895 343 LEU A O 1
ATOM 2837 N N . SER A 1 344 ? -7.525 52.889 -1.401 1.000 112.732 344 SER A N 1
ATOM 2838 C CA . SER A 1 344 ? -8.459 52.203 -0.522 1.000 115.190 344 SER A CA 1
ATOM 2839 C C . SER A 1 344 ? -7.698 51.267 0.413 1.000 116.565 344 SER A C 1
ATOM 2840 O O . SER A 1 344 ? -7.906 51.296 1.624 1.000 118.081 344 SER A O 1
ATOM 2843 N N . GLN A 1 345 ? -6.809 50.449 -0.165 1.000 117.228 345 GLN A N 1
ATOM 2844 C CA . GLN A 1 345 ? -6.071 49.443 0.582 1.000 119.179 345 GLN A CA 1
ATOM 2845 C C . GLN A 1 345 ? -4.741 50.006 1.084 1.000 119.003 345 GLN A C 1
ATOM 2846 O O . GLN A 1 345 ? -3.911 49.257 1.595 1.000 120.061 345 GLN A O 1
ATOM 2852 N N . VAL A 1 346 ? -4.543 51.322 0.937 1.000 118.353 346 VAL A N 1
ATOM 2853 C CA . VAL A 1 346 ? -3.422 52.010 1.557 1.000 118.590 346 VAL A CA 1
ATOM 2854 C C . VAL A 1 346 ? -3.751 52.219 3.034 1.000 117.966 346 VAL A C 1
ATOM 2855 O O . VAL A 1 346 ? -4.870 52.610 3.361 1.000 118.474 346 VAL A O 1
ATOM 2859 N N . PRO A 1 347 ? -2.806 51.966 3.972 1.000 117.138 347 PRO A N 1
ATOM 2860 C CA . PRO A 1 347 ? -3.067 52.187 5.392 1.000 115.141 347 PRO A CA 1
ATOM 2861 C C . PRO A 1 347 ? -3.293 53.656 5.743 1.000 113.128 347 PRO A C 1
ATOM 2862 O O . PRO A 1 347 ? -2.924 54.548 4.981 1.000 111.384 347 PRO A O 1
ATOM 2866 N N . ASN A 1 348 ? -3.890 53.886 6.918 1.000 114.401 348 ASN A N 1
ATOM 2867 C CA . ASN A 1 348 ? -4.397 55.194 7.303 1.000 116.460 348 ASN A CA 1
ATOM 2868 C C . ASN A 1 348 ? -3.254 56.189 7.495 1.000 118.329 348 ASN A C 1
ATOM 2869 O O . ASN A 1 348 ? -3.389 57.358 7.143 1.000 119.239 348 ASN A O 1
ATOM 2874 N N . TYR A 1 349 ? -2.136 55.719 8.062 1.000 119.260 349 TYR A N 1
ATOM 2875 C CA . TYR A 1 349 ? -1.017 56.589 8.391 1.000 119.407 349 TYR A CA 1
ATOM 2876 C C . TYR A 1 349 ? -0.326 57.046 7.106 1.000 120.306 349 TYR A C 1
ATOM 2877 O O . TYR A 1 349 ? -0.006 58.225 6.971 1.000 118.626 349 TYR A O 1
ATOM 2886 N N . LYS A 1 350 ? -0.135 56.121 6.155 1.000 123.385 350 LYS A N 1
ATOM 2887 C CA . LYS A 1 350 ? 0.547 56.417 4.900 1.000 125.907 350 LYS A CA 1
ATOM 2888 C C . LYS A 1 350 ? -0.335 57.240 3.962 1.000 123.820 350 LYS A C 1
ATOM 2889 O O . LYS A 1 350 ? 0.152 57.757 2.957 1.000 124.400 350 LYS A O 1
ATOM 2895 N N . LEU A 1 351 ? -1.627 57.355 4.289 1.000 119.615 351 LEU A N 1
ATOM 2896 C CA . LEU A 1 351 ? -2.575 58.090 3.466 1.000 115.367 351 LEU A CA 1
ATOM 2897 C C . LEU A 1 351 ? -2.129 59.545 3.313 1.000 111.478 351 LEU A C 1
ATOM 2898 O O . LEU A 1 351 ? -2.480 60.197 2.334 1.000 112.671 351 LEU A O 1
ATOM 2903 N N . LEU A 1 352 ? -1.346 60.043 4.279 1.000 106.615 352 LEU A N 1
ATOM 2904 C CA . LEU A 1 352 ? -0.845 61.409 4.253 1.000 104.376 352 LEU A CA 1
ATOM 2905 C C . LEU A 1 352 ? 0.281 61.549 3.230 1.000 105.861 352 LEU A C 1
ATOM 2906 O O . LEU A 1 352 ? 0.287 62.502 2.453 1.000 107.174 352 LEU A O 1
ATOM 2911 N N . ASP A 1 353 ? 1.236 60.609 3.246 1.000 106.629 353 ASP A N 1
ATOM 2912 C CA . ASP A 1 353 ? 2.354 60.614 2.311 1.000 106.932 353 ASP A CA 1
ATOM 2913 C C . ASP A 1 353 ? 1.843 60.576 0.872 1.000 106.720 353 ASP A C 1
ATOM 2914 O O . ASP A 1 353 ? 2.343 61.306 0.020 1.000 107.833 353 ASP A O 1
ATOM 2919 N N . LYS A 1 354 ? 0.850 59.715 0.619 1.000 105.355 354 LYS A N 1
ATOM 2920 C CA . LYS A 1 354 ? 0.324 59.503 -0.720 1.000 104.133 354 LYS A CA 1
ATOM 2921 C C . LYS A 1 354 ? -0.384 60.762 -1.219 1.000 102.148 354 LYS A C 1
ATOM 2922 O O . LYS A 1 354 ? -0.153 61.188 -2.348 1.000 100.177 354 LYS A O 1
ATOM 2928 N N . LEU A 1 355 ? -1.239 61.347 -0.371 1.000 102.093 355 LEU A N 1
ATOM 2929 C CA . LEU A 1 355 ? -2.032 62.509 -0.746 1.000 101.958 355 LEU A CA 1
ATOM 2930 C C . LEU A 1 355 ? -1.131 63.730 -0.924 1.000 101.833 355 LEU A C 1
ATOM 2931 O O . LEU A 1 355 ? -1.310 64.491 -1.872 1.000 105.116 355 LEU A O 1
ATOM 2936 N N . PHE A 1 356 ? -0.171 63.914 -0.009 1.000 99.328 356 PHE A N 1
ATOM 2937 C CA . PHE A 1 356 ? 0.781 65.010 -0.107 1.000 97.008 356 PHE A CA 1
ATOM 2938 C C . PHE A 1 356 ? 1.621 64.849 -1.373 1.000 96.825 356 PHE A C 1
ATOM 2939 O O . PHE A 1 356 ? 1.981 65.839 -2.006 1.000 95.774 356 PHE A O 1
ATOM 2947 N N . GLY A 1 357 ? 1.929 63.594 -1.724 1.000 97.369 357 GLY A N 1
ATOM 2948 C CA . GLY A 1 357 ? 2.713 63.281 -2.909 1.000 97.702 357 GLY A CA 1
ATOM 2949 C C . GLY A 1 357 ? 1.966 63.603 -4.203 1.000 97.607 357 GLY A C 1
ATOM 2950 O O . GLY A 1 357 ? 2.594 63.847 -5.231 1.000 98.786 357 GLY A O 1
ATOM 2951 N N . ILE A 1 358 ? 0.628 63.586 -4.144 1.000 96.434 358 ILE A N 1
ATOM 2952 C CA . ILE A 1 358 ? -0.207 63.871 -5.301 1.000 95.321 358 ILE A CA 1
ATOM 2953 C C . ILE A 1 358 ? -0.400 65.381 -5.436 1.000 95.007 358 ILE A C 1
ATOM 2954 O O . ILE A 1 358 ? -0.120 65.945 -6.491 1.000 95.674 358 ILE A O 1
ATOM 2959 N N . TYR A 1 359 ? -0.874 66.026 -4.362 1.000 95.139 359 TYR A N 1
ATOM 2960 C CA . TYR A 1 359 ? -1.443 67.363 -4.449 1.000 96.183 359 TYR A CA 1
ATOM 2961 C C . TYR A 1 359 ? -0.392 68.454 -4.235 1.000 95.402 359 TYR A C 1
ATOM 2962 O O . TYR A 1 359 ? -0.553 69.555 -4.759 1.000 95.833 359 TYR A O 1
ATOM 2971 N N . VAL A 1 360 ? 0.661 68.167 -3.457 1.000 93.766 360 VAL A N 1
ATOM 2972 C CA . VAL A 1 360 ? 1.589 69.203 -3.025 1.000 92.808 360 VAL A CA 1
ATOM 2973 C C . VAL A 1 360 ? 2.961 69.005 -3.670 1.000 94.656 360 VAL A C 1
ATOM 2974 O O . VAL A 1 360 ? 3.561 69.970 -4.138 1.000 93.712 360 VAL A O 1
ATOM 2978 N N . GLU A 1 361 ? 3.456 67.760 -3.672 1.000 98.375 361 GLU A N 1
ATOM 2979 C CA . GLU A 1 361 ? 4.832 67.462 -4.047 1.000 100.473 361 GLU A CA 1
ATOM 2980 C C . GLU A 1 361 ? 5.159 68.010 -5.438 1.000 99.176 361 GLU A C 1
ATOM 2981 O O . GLU A 1 361 ? 6.175 68.682 -5.597 1.000 99.294 361 GLU A O 1
ATOM 2987 N N . PRO A 1 362 ? 4.341 67.746 -6.487 1.000 97.524 362 PRO A N 1
ATOM 2988 C CA . PRO A 1 362 ? 4.699 68.137 -7.847 1.000 98.067 362 PRO A CA 1
ATOM 2989 C C . PRO A 1 362 ? 4.815 69.645 -8.065 1.000 99.708 362 PRO A C 1
ATOM 2990 O O . PRO A 1 362 ? 5.562 70.082 -8.936 1.000 100.719 362 PRO A O 1
ATOM 2994 N N . GLU A 1 363 ? 4.075 70.434 -7.275 1.000 102.110 363 GLU A N 1
ATOM 2995 C CA . GLU A 1 363 ? 4.069 71.882 -7.421 1.000 105.902 363 GLU A CA 1
ATOM 2996 C C . GLU A 1 363 ? 5.361 72.492 -6.876 1.000 105.401 363 GLU A C 1
ATOM 2997 O O . GLU A 1 363 ? 5.715 73.608 -7.249 1.000 107.423 363 GLU A O 1
ATOM 3003 N N . LEU A 1 364 ? 6.052 71.766 -5.986 1.000 103.669 364 LEU A N 1
ATOM 3004 C CA . LEU A 1 364 ? 7.316 72.225 -5.432 1.000 100.796 364 LEU A CA 1
ATOM 3005 C C . LEU A 1 364 ? 8.448 71.907 -6.407 1.000 100.068 364 LEU A C 1
ATOM 3006 O O . LEU A 1 364 ? 9.074 70.852 -6.316 1.000 101.006 364 LEU A O 1
ATOM 3011 N N . GLN A 1 365 ? 8.695 72.832 -7.343 1.000 98.403 365 GLN A N 1
ATOM 3012 C CA . GLN A 1 365 ? 9.801 72.717 -8.282 1.000 97.090 365 GLN A CA 1
ATOM 3013 C C . GLN A 1 365 ? 11.033 73.402 -7.696 1.000 94.348 365 GLN A C 1
ATOM 3014 O O . GLN A 1 365 ? 12.123 72.835 -7.711 1.000 92.485 365 GLN A O 1
ATOM 3020 N N . ASP A 1 366 ? 10.846 74.626 -7.186 1.000 93.315 366 ASP A N 1
ATOM 3021 C CA . ASP A 1 366 ? 11.899 75.337 -6.481 1.000 94.668 366 ASP A CA 1
ATOM 3022 C C . ASP A 1 366 ? 12.219 74.606 -5.178 1.000 95.211 366 ASP A C 1
ATOM 3023 O O . ASP A 1 366 ? 11.410 73.817 -4.693 1.000 98.189 366 ASP A O 1
ATOM 3028 N N . PRO A 1 367 ? 13.409 74.836 -4.574 1.000 93.108 367 PRO A N 1
ATOM 3029 C CA . PRO A 1 367 ? 13.711 74.309 -3.248 1.000 91.127 367 PRO A CA 1
ATOM 3030 C C . PRO A 1 367 ? 12.780 74.860 -2.171 1.000 88.691 367 PRO A C 1
ATOM 3031 O O . PRO A 1 367 ? 12.814 76.053 -1.877 1.000 86.258 367 PRO A O 1
ATOM 3035 N N . THR A 1 368 ? 11.946 73.980 -1.599 1.000 87.808 368 THR A N 1
ATOM 3036 C CA . THR A 1 368 ? 10.949 74.384 -0.621 1.000 88.452 368 THR A CA 1
ATOM 3037 C C . THR A 1 368 ? 11.068 73.501 0.619 1.000 86.371 368 THR A C 1
ATOM 3038 O O . THR A 1 368 ? 10.996 72.278 0.517 1.000 84.898 368 THR A O 1
ATOM 3042 N N . PHE A 1 369 ? 11.244 74.139 1.784 1.000 85.226 369 PHE A N 1
ATOM 3043 C CA . PHE A 1 369 ? 11.183 73.451 3.062 1.000 85.152 369 PHE A CA 1
ATOM 3044 C C . PHE A 1 369 ? 9.726 73.131 3.384 1.000 83.205 369 PHE A C 1
ATOM 3045 O O . PHE A 1 369 ? 8.856 73.986 3.233 1.000 83.188 369 PHE A O 1
ATOM 3053 N N . VAL A 1 370 ? 9.478 71.898 3.840 1.000 81.819 370 VAL A N 1
ATOM 3054 C CA . VAL A 1 370 ? 8.151 71.468 4.249 1.000 81.988 370 VAL A CA 1
ATOM 3055 C C . VAL A 1 370 ? 8.198 71.143 5.740 1.000 83.321 370 VAL A C 1
ATOM 3056 O O . VAL A 1 370 ? 8.386 69.991 6.122 1.000 83.893 370 VAL A O 1
ATOM 3060 N N . PHE A 1 371 ? 8.022 72.178 6.571 1.000 84.621 371 PHE A N 1
ATOM 3061 C CA . PHE A 1 371 ? 8.180 72.059 8.012 1.000 86.377 371 PHE A CA 1
ATOM 3062 C C . PHE A 1 371 ? 6.976 71.357 8.636 1.000 87.034 371 PHE A C 1
ATOM 3063 O O . PHE A 1 371 ? 5.879 71.374 8.082 1.000 87.886 371 PHE A O 1
ATOM 3071 N N . ASP A 1 372 ? 7.222 70.742 9.799 1.000 87.070 372 ASP A N 1
ATOM 3072 C CA . ASP A 1 372 ? 6.182 70.254 10.691 1.000 86.637 372 ASP A CA 1
ATOM 3073 C C . ASP A 1 372 ? 5.369 69.160 10.002 1.000 86.085 372 ASP A C 1
ATOM 3074 O O . ASP A 1 372 ? 4.237 69.384 9.578 1.000 84.744 372 ASP A O 1
ATOM 3079 N N . PHE A 1 373 ? 5.972 67.970 9.913 1.000 87.438 373 PHE A N 1
ATOM 3080 C CA . PHE A 1 373 ? 5.312 66.787 9.386 1.000 89.664 373 PHE A CA 1
ATOM 3081 C C . PHE A 1 373 ? 4.409 66.180 10.459 1.000 91.941 373 PHE A C 1
ATOM 3082 O O . PHE A 1 373 ? 4.472 66.572 11.622 1.000 93.165 373 PHE A O 1
ATOM 3090 N N . PRO A 1 374 ? 3.544 65.202 10.102 1.000 95.303 374 PRO A N 1
ATOM 3091 C CA . PRO A 1 374 ? 2.758 64.473 11.090 1.000 97.411 374 PRO A CA 1
ATOM 3092 C C . PRO A 1 374 ? 3.585 63.478 11.901 1.000 97.547 374 PRO A C 1
ATOM 3093 O O . PRO A 1 374 ? 4.658 63.059 11.472 1.000 95.831 374 PRO A O 1
ATOM 3097 N N . LEU A 1 375 ? 3.056 63.102 13.071 1.000 98.070 375 LEU A N 1
ATOM 3098 C CA . LEU A 1 375 ? 3.669 62.092 13.918 1.000 98.453 375 LEU A CA 1
ATOM 3099 C C . LEU A 1 375 ? 3.437 60.706 13.319 1.000 96.791 375 LEU A C 1
ATOM 3100 O O . LEU A 1 375 ? 4.251 59.806 13.513 1.000 96.358 375 LEU A O 1
ATOM 3105 N N . ALA A 1 376 ? 2.322 60.549 12.595 1.000 96.920 376 ALA A N 1
ATOM 3106 C CA . ALA A 1 376 ? 1.920 59.264 12.044 1.000 98.488 376 ALA A CA 1
ATOM 3107 C C . ALA A 1 376 ? 2.988 58.709 11.103 1.000 99.505 376 ALA A C 1
ATOM 3108 O O . ALA A 1 376 ? 3.182 57.496 11.048 1.000 98.058 376 ALA 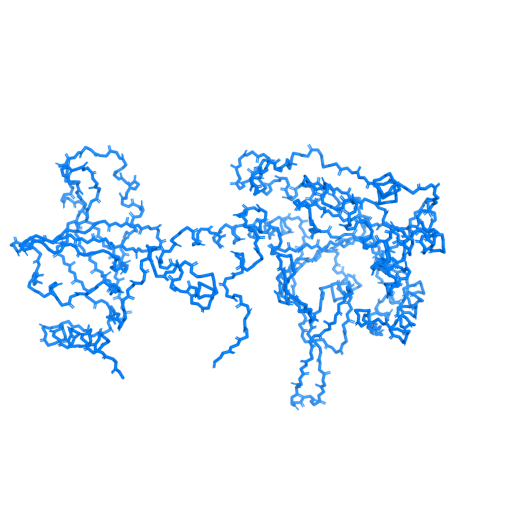A O 1
ATOM 3110 N N . ILE A 1 377 ? 3.671 59.602 10.373 1.000 101.457 377 ILE A N 1
ATOM 3111 C CA . ILE A 1 377 ? 4.613 59.204 9.337 1.000 103.295 377 ILE A CA 1
ATOM 3112 C C . ILE A 1 377 ? 6.023 59.678 9.694 1.000 103.868 377 ILE A C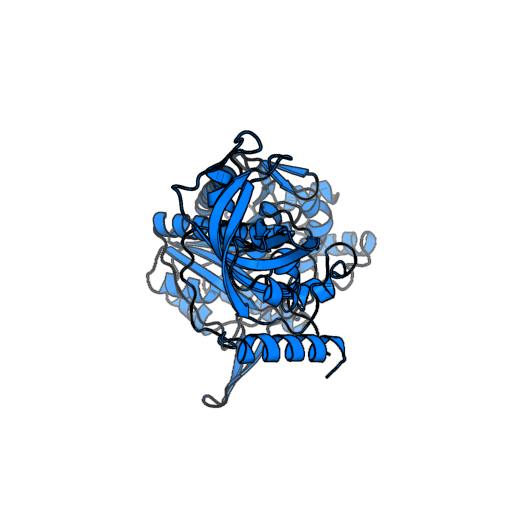 1
ATOM 3113 O O . ILE A 1 377 ? 6.828 59.943 8.803 1.000 106.783 377 ILE A O 1
ATOM 3118 N N . SER A 1 378 ? 6.325 59.756 10.996 1.000 103.165 378 SER A N 1
ATOM 3119 C CA . SER A 1 378 ? 7.629 60.208 11.455 1.000 103.120 378 SER A CA 1
ATOM 3120 C C . SER A 1 378 ? 7.954 59.565 12.801 1.000 102.741 378 SER A C 1
ATOM 3121 O O . SER A 1 378 ? 7.642 60.123 13.852 1.000 104.594 378 SER A O 1
ATOM 3124 N N . PRO A 1 379 ? 8.598 58.375 12.811 1.000 99.913 379 PRO A N 1
ATOM 3125 C CA . PRO A 1 379 ? 8.818 57.629 14.043 1.000 98.515 379 PRO A CA 1
ATOM 3126 C C . PRO A 1 379 ? 10.086 58.010 14.806 1.000 100.174 379 PRO A C 1
ATOM 3127 O O . PRO A 1 379 ? 10.308 57.506 15.904 1.000 101.575 379 PRO A O 1
ATOM 3131 N N . LEU A 1 380 ? 10.910 58.893 14.226 1.000 101.789 380 LEU A N 1
ATOM 3132 C CA . LEU A 1 380 ? 12.239 59.168 14.754 1.000 103.006 380 LEU A CA 1
ATOM 3133 C C . LEU A 1 380 ? 12.444 60.660 15.020 1.000 104.190 380 LEU A C 1
ATOM 3134 O O . LEU A 1 380 ? 13.570 61.090 15.268 1.000 104.103 380 LEU A O 1
ATOM 3139 N N . ALA A 1 381 ? 11.356 61.440 14.990 1.000 105.625 381 ALA A N 1
ATOM 3140 C CA . ALA A 1 381 ? 11.426 62.874 15.218 1.000 107.044 381 ALA A CA 1
ATOM 3141 C C . ALA A 1 381 ? 10.730 63.216 16.532 1.000 106.080 381 ALA A C 1
ATOM 3142 O O . ALA A 1 381 ? 9.637 62.723 16.803 1.000 105.641 381 ALA A O 1
ATOM 3144 N N . LYS A 1 382 ? 11.372 64.072 17.334 1.000 106.093 382 LYS A N 1
ATOM 3145 C CA . LYS A 1 382 ? 10.809 64.495 18.605 1.000 107.965 382 LYS A CA 1
ATOM 3146 C C . LYS A 1 382 ? 9.569 65.340 18.328 1.000 105.584 382 LYS A C 1
ATOM 3147 O O . LYS A 1 382 ? 9.466 65.977 17.281 1.000 103.487 382 LYS A O 1
ATOM 3153 N N . ARG A 1 383 ? 8.630 65.323 19.278 1.000 106.009 383 ARG A N 1
ATOM 3154 C CA . ARG A 1 383 ? 7.311 65.901 19.082 1.000 107.123 383 ARG A CA 1
ATOM 3155 C C . ARG A 1 383 ? 7.422 67.419 18.957 1.000 105.575 383 ARG A C 1
ATOM 3156 O O . ARG A 1 383 ? 8.370 68.020 19.457 1.000 104.211 383 ARG A O 1
ATOM 3164 N N . HIS A 1 384 ? 6.442 68.023 18.274 1.000 106.995 384 HIS A N 1
ATOM 3165 C CA . HIS A 1 384 ? 6.382 69.467 18.116 1.000 111.432 384 HIS A CA 1
ATOM 3166 C C . HIS A 1 384 ? 6.041 70.081 19.472 1.000 116.320 384 HIS A C 1
ATOM 3167 O O . HIS A 1 384 ? 5.318 69.479 20.263 1.000 122.587 384 HIS A O 1
ATOM 3174 N N . ARG A 1 385 ? 6.558 71.290 19.720 1.000 117.933 385 ARG A N 1
ATOM 3175 C CA . ARG A 1 385 ? 6.525 71.893 21.046 1.000 119.314 385 ARG A CA 1
ATOM 3176 C C . ARG A 1 385 ? 5.425 72.951 21.131 1.000 122.100 385 ARG A C 1
ATOM 3177 O O . ARG A 1 385 ? 5.450 73.797 22.023 1.000 122.928 385 ARG A O 1
ATOM 3185 N N . GLU A 1 386 ? 4.451 72.883 20.214 1.000 124.667 386 GLU A N 1
ATOM 3186 C CA . GLU A 1 386 ? 3.331 73.810 20.203 1.000 125.677 386 GLU A CA 1
ATOM 3187 C C . GLU A 1 386 ? 2.081 73.064 19.739 1.000 124.052 386 GLU A C 1
ATOM 3188 O O . GLU A 1 386 ? 1.159 72.852 20.524 1.000 121.829 386 GLU A O 1
ATOM 3194 N N . LYS A 1 387 ? 2.079 72.648 18.465 1.000 124.151 387 LYS A N 1
ATOM 3195 C CA . LYS A 1 387 ? 0.939 71.992 17.846 1.000 124.705 387 LYS A CA 1
ATOM 3196 C C . LYS A 1 387 ? 0.989 70.492 18.129 1.000 121.145 387 LYS A C 1
ATOM 3197 O O . LYS A 1 387 ? 1.926 69.822 17.703 1.000 121.086 387 LYS A O 1
ATOM 3203 N N . PRO A 1 388 ? -0.004 69.911 18.847 1.000 117.941 388 PRO A N 1
ATOM 3204 C CA . PRO A 1 388 ? -0.052 68.466 19.043 1.000 114.346 388 PRO A CA 1
ATOM 3205 C C . PRO A 1 388 ? -0.345 67.701 17.755 1.000 109.405 388 PRO A C 1
ATOM 3206 O O . PRO A 1 388 ? -1.040 68.207 16.876 1.000 105.373 388 PRO A O 1
ATOM 3210 N N . GLY A 1 389 ? 0.206 66.485 17.656 1.000 108.016 389 GLY A N 1
ATOM 3211 C CA . GLY A 1 389 ? -0.006 65.622 16.505 1.000 108.434 389 GLY A CA 1
ATOM 3212 C C . GLY A 1 389 ? 1.135 65.710 15.491 1.000 109.233 389 GLY A C 1
ATOM 3213 O O . GLY A 1 389 ? 1.287 64.819 14.659 1.000 107.869 389 GLY A O 1
ATOM 3214 N N . LEU A 1 390 ? 1.930 66.786 15.570 1.000 112.117 390 LEU A N 1
ATOM 3215 C CA . LEU A 1 390 ? 3.014 67.030 14.631 1.000 114.325 390 LEU A CA 1
ATOM 3216 C C . LEU A 1 390 ? 4.354 66.740 15.302 1.000 111.670 390 LEU A C 1
ATOM 3217 O O . LEU A 1 390 ? 4.408 66.458 16.498 1.000 114.099 390 LEU A O 1
ATOM 3222 N N . VAL A 1 391 ? 5.431 66.813 14.509 1.000 107.658 391 VAL A N 1
ATOM 3223 C CA . VAL A 1 391 ? 6.788 66.607 14.991 1.000 104.268 391 VAL A CA 1
ATOM 3224 C C . VAL A 1 391 ? 7.684 67.703 14.418 1.000 102.536 391 VAL A C 1
ATOM 3225 O O . VAL A 1 391 ? 7.304 68.379 13.464 1.000 103.136 391 VAL A O 1
ATOM 3229 N N . GLU A 1 392 ? 8.875 67.868 15.008 1.000 99.984 392 GLU A N 1
ATOM 3230 C CA . GLU A 1 392 ? 9.878 68.777 14.474 1.000 97.104 392 GLU A CA 1
ATOM 3231 C C . GLU A 1 392 ? 10.636 68.066 13.355 1.000 95.232 392 GLU A C 1
ATOM 3232 O O . GLU A 1 392 ? 11.661 67.432 13.596 1.000 95.683 392 GLU A O 1
ATOM 3238 N N . ARG A 1 393 ? 10.102 68.182 12.133 1.000 93.301 393 ARG A N 1
ATOM 3239 C CA . ARG A 1 393 ? 10.689 67.577 10.949 1.000 90.984 393 ARG A CA 1
ATOM 3240 C C . ARG A 1 393 ? 10.435 68.485 9.749 1.000 91.231 393 ARG A C 1
ATOM 3241 O O . ARG A 1 393 ? 9.350 69.048 9.621 1.000 95.571 393 ARG A O 1
ATOM 3249 N N . TRP A 1 394 ? 11.442 68.616 8.875 1.000 88.266 394 TRP A N 1
ATOM 3250 C CA . TRP A 1 394 ? 11.248 69.244 7.578 1.000 85.545 394 TRP A CA 1
ATOM 3251 C C . TRP A 1 394 ? 11.860 68.376 6.482 1.000 83.254 394 TRP A C 1
ATOM 3252 O O . TRP A 1 394 ? 12.890 67.739 6.688 1.000 82.858 394 TRP A O 1
ATOM 3263 N N . ASP A 1 395 ? 11.190 68.351 5.323 1.000 82.589 395 ASP A N 1
ATOM 3264 C CA . ASP A 1 395 ? 11.708 67.705 4.129 1.000 84.832 395 ASP A CA 1
ATOM 3265 C C . ASP A 1 395 ? 11.888 68.765 3.047 1.000 86.696 395 ASP A C 1
ATOM 3266 O O . ASP A 1 395 ? 10.987 69.569 2.814 1.000 88.478 395 ASP A O 1
ATOM 3271 N N . LEU A 1 396 ? 13.058 68.753 2.396 1.000 87.852 396 LEU A N 1
ATOM 3272 C CA . LEU A 1 396 ? 13.371 69.707 1.345 1.000 88.776 396 LEU A CA 1
ATOM 3273 C C . LEU A 1 396 ? 13.054 69.080 -0.010 1.000 87.653 396 LEU A C 1
ATOM 3274 O O . LEU A 1 396 ? 13.630 68.057 -0.374 1.000 86.484 396 LEU A O 1
ATOM 3279 N N . TYR A 1 397 ? 12.129 69.711 -0.743 1.000 86.769 397 TYR A N 1
ATOM 3280 C CA . TYR A 1 397 ? 11.734 69.253 -2.064 1.000 86.414 397 TYR A CA 1
ATOM 3281 C C . TYR A 1 397 ? 12.301 70.205 -3.113 1.000 86.383 397 TYR A C 1
ATOM 3282 O O . TYR A 1 397 ? 12.443 71.399 -2.860 1.000 84.086 397 TYR A O 1
ATOM 3291 N N . ALA A 1 398 ? 12.622 69.649 -4.288 1.000 87.837 398 ALA A N 1
ATOM 3292 C CA . ALA A 1 398 ? 13.014 70.429 -5.451 1.000 88.805 398 ALA A CA 1
ATOM 3293 C C . ALA A 1 398 ? 12.887 69.557 -6.699 1.000 89.939 398 ALA A C 1
ATOM 3294 O O . ALA A 1 398 ? 13.245 68.382 -6.673 1.000 90.307 398 ALA A O 1
ATOM 3296 N N . GLY A 1 399 ? 12.365 70.145 -7.782 1.000 90.610 399 GLY A N 1
ATOM 3297 C CA . GLY A 1 399 ? 12.109 69.420 -9.016 1.000 91.456 399 GLY A CA 1
ATOM 3298 C C . GLY A 1 399 ? 10.971 68.413 -8.860 1.000 92.409 399 GLY A C 1
ATOM 3299 O O . GLY A 1 399 ? 10.883 67.454 -9.626 1.000 91.829 399 GLY A O 1
ATOM 3300 N N . GLY A 1 400 ? 10.103 68.647 -7.866 1.000 93.777 400 GLY A N 1
ATOM 3301 C CA . GLY A 1 400 ? 8.966 67.782 -7.599 1.000 95.666 400 GLY A CA 1
ATOM 3302 C C . GLY A 1 400 ? 9.389 66.422 -7.045 1.000 97.671 400 GLY A C 1
ATOM 3303 O O . GLY A 1 400 ? 8.803 65.403 -7.406 1.000 100.107 400 GLY A O 1
ATOM 3304 N N . MET A 1 401 ? 10.399 66.419 -6.165 1.000 97.823 401 MET A N 1
ATOM 3305 C CA . MET A 1 401 ? 10.856 65.195 -5.523 1.000 97.438 401 MET A CA 1
ATOM 3306 C C . MET A 1 401 ? 11.568 65.535 -4.216 1.000 96.129 401 MET A C 1
ATOM 3307 O O . MET A 1 401 ? 12.111 66.628 -4.064 1.000 93.375 401 MET A O 1
ATOM 3312 N N . GLU A 1 402 ? 11.563 64.571 -3.287 1.000 95.306 402 GLU A N 1
ATOM 3313 C CA . GLU A 1 402 ? 12.159 64.741 -1.972 1.000 93.756 402 GLU A CA 1
ATOM 3314 C C . GLU A 1 402 ? 13.675 64.609 -2.082 1.000 91.650 402 GLU A C 1
ATOM 3315 O O . GLU A 1 402 ? 14.172 63.640 -2.653 1.000 90.674 402 GLU A O 1
ATOM 3321 N N . LEU A 1 403 ? 14.396 65.587 -1.518 1.000 89.949 403 LEU A N 1
ATOM 3322 C CA . LEU A 1 403 ? 15.849 65.558 -1.480 1.000 89.585 403 LEU A CA 1
ATOM 3323 C C . LEU A 1 403 ? 16.317 65.151 -0.086 1.000 87.974 403 LEU A C 1
ATOM 3324 O O . LEU A 1 403 ? 16.945 64.107 0.078 1.000 86.893 403 LEU A O 1
ATOM 3329 N N . ALA A 1 404 ? 15.994 65.988 0.908 1.000 87.000 404 ALA A N 1
ATOM 3330 C CA . ALA A 1 404 ? 16.668 65.954 2.196 1.000 86.224 404 ALA A CA 1
ATOM 3331 C C . ALA A 1 404 ? 15.664 66.025 3.345 1.000 84.834 404 ALA A C 1
ATOM 3332 O O . ALA A 1 404 ? 15.222 67.111 3.713 1.000 85.266 404 ALA A O 1
ATOM 3334 N N . PRO A 1 405 ? 15.275 64.877 3.950 1.000 83.578 405 PRO A N 1
ATOM 3335 C CA . PRO A 1 405 ? 14.555 64.891 5.217 1.000 83.383 405 PRO A CA 1
ATOM 3336 C C . PRO A 1 405 ? 15.477 65.132 6.407 1.000 82.911 405 PRO A C 1
ATOM 3337 O O . PRO A 1 405 ? 16.592 64.615 6.443 1.000 82.982 405 PRO A O 1
ATOM 3341 N N . CYS A 1 406 ? 14.996 65.918 7.375 1.000 83.870 406 CYS A N 1
ATOM 3342 C CA . CYS A 1 406 ? 15.780 66.268 8.546 1.000 84.952 406 CYS A CA 1
ATOM 3343 C C . CYS A 1 406 ? 14.883 66.324 9.779 1.000 86.862 406 CYS A C 1
ATOM 3344 O O . CYS A 1 406 ? 14.156 67.294 9.982 1.000 89.312 406 CYS A O 1
ATOM 3347 N N . TYR A 1 407 ? 14.956 65.270 10.598 1.000 86.756 407 TYR A N 1
ATOM 3348 C CA . TYR A 1 407 ? 14.256 65.226 11.869 1.000 86.550 407 TYR A CA 1
ATOM 3349 C C . TYR A 1 407 ? 15.010 66.088 12.882 1.000 84.806 407 TYR A C 1
ATOM 3350 O O . TYR A 1 407 ? 16.200 66.349 12.719 1.000 81.959 407 TYR A O 1
ATOM 3359 N N . SER A 1 408 ? 14.294 66.544 13.915 1.000 85.066 408 SER A N 1
ATOM 3360 C CA . SER A 1 408 ? 14.915 66.926 15.171 1.000 86.434 408 SER A CA 1
ATOM 3361 C C . SER A 1 408 ? 14.864 65.710 16.091 1.000 90.530 408 SER A C 1
ATOM 3362 O O . SER A 1 408 ? 13.799 65.355 16.593 1.000 93.220 408 SER A O 1
ATOM 3365 N N . GLU A 1 409 ? 16.024 65.072 16.289 1.000 91.895 409 GLU A N 1
ATOM 3366 C CA . GLU A 1 409 ? 16.083 63.677 16.697 1.000 91.801 409 GLU A CA 1
ATOM 3367 C C . GLU A 1 409 ? 15.400 63.460 18.044 1.000 92.780 409 GLU A C 1
ATOM 3368 O O . GLU A 1 409 ? 15.482 64.301 18.938 1.000 91.325 409 GLU A O 1
ATOM 3374 N N . LEU A 1 410 ? 14.731 62.304 18.154 1.000 94.493 410 LEU A N 1
ATOM 3375 C CA . LEU A 1 410 ? 14.104 61.852 19.384 1.000 96.801 410 LEU A CA 1
ATOM 3376 C C . LEU A 1 410 ? 15.138 61.095 20.216 1.000 97.993 410 LEU A C 1
ATOM 3377 O O . LEU A 1 410 ? 15.703 60.109 19.745 1.000 96.496 410 LEU A O 1
ATOM 3382 N N . ASN A 1 411 ? 15.370 61.569 21.449 1.000 99.812 411 ASN A N 1
ATOM 3383 C CA . ASN A 1 411 ? 16.368 60.991 22.338 1.000 100.700 411 ASN A CA 1
ATOM 3384 C C . ASN A 1 411 ? 15.708 60.307 23.537 1.000 100.570 411 ASN A C 1
ATOM 3385 O O . ASN A 1 411 ? 16.405 59.708 24.355 1.000 100.501 411 ASN A O 1
ATOM 3390 N N . ASP A 1 412 ? 14.375 60.400 23.637 1.000 100.226 412 ASP A N 1
ATOM 3391 C CA . ASP A 1 412 ? 13.625 59.727 24.685 1.000 100.957 412 ASP A CA 1
ATOM 3392 C C . ASP A 1 412 ? 13.504 58.246 24.330 1.000 101.658 412 ASP A C 1
ATOM 3393 O O . ASP A 1 412 ? 12.913 57.910 23.307 1.000 101.892 412 ASP A O 1
ATOM 3398 N N . PRO A 1 413 ? 14.052 57.315 25.148 1.000 103.491 413 PRO A N 1
ATOM 3399 C CA . PRO A 1 413 ? 13.916 55.888 24.874 1.000 104.505 413 PRO A CA 1
ATOM 3400 C C . PRO A 1 413 ? 12.481 55.382 24.999 1.000 105.157 413 PRO A C 1
ATOM 3401 O O . PRO A 1 413 ? 12.021 54.600 24.169 1.000 103.938 413 PRO A O 1
ATOM 3405 N N . LEU A 1 414 ? 11.788 55.844 26.046 1.000 107.078 414 LEU A N 1
ATOM 3406 C CA . LEU A 1 414 ? 10.436 55.405 26.354 1.000 109.342 414 LEU A CA 1
ATOM 3407 C C . LEU A 1 414 ? 9.525 55.666 25.157 1.000 108.432 414 LEU A C 1
ATOM 3408 O O . LEU A 1 414 ? 8.818 54.767 24.705 1.000 106.850 414 LEU A O 1
ATOM 3413 N N . ASP A 1 415 ? 9.566 56.905 24.651 1.000 108.274 415 ASP A N 1
ATOM 3414 C CA . ASP A 1 415 ? 8.771 57.318 23.505 1.000 108.287 415 ASP A CA 1
ATOM 3415 C C . ASP A 1 415 ? 9.169 56.488 22.286 1.000 109.195 415 ASP A C 1
ATOM 3416 O O . ASP A 1 415 ? 8.306 55.955 21.592 1.000 111.121 415 ASP A O 1
ATOM 3421 N N . GLN A 1 416 ? 10.483 56.378 22.049 1.000 108.651 416 GLN A N 1
ATOM 3422 C CA . GLN A 1 416 ? 11.019 55.697 20.880 1.000 107.266 416 GLN A CA 1
ATOM 3423 C C . GLN A 1 416 ? 10.560 54.240 20.859 1.000 109.594 416 GLN A C 1
ATOM 3424 O O . GLN A 1 416 ? 10.144 53.742 19.815 1.000 110.900 416 GLN A O 1
ATOM 3430 N N . ARG A 1 417 ? 10.639 53.570 22.017 1.000 110.891 417 ARG A N 1
ATOM 3431 C CA . ARG A 1 417 ? 10.300 52.158 22.131 1.000 112.247 417 ARG A CA 1
ATOM 3432 C C . ARG A 1 417 ? 8.833 51.934 21.767 1.000 114.399 417 ARG A C 1
ATOM 3433 O O . ARG A 1 417 ? 8.504 50.951 21.105 1.000 113.652 417 ARG A O 1
ATOM 3441 N N . GLU A 1 418 ? 7.963 52.849 22.211 1.000 116.629 418 GLU A N 1
ATOM 3442 C CA . GLU A 1 418 ? 6.530 52.719 22.002 1.000 118.687 418 GLU A CA 1
ATOM 3443 C C . GLU A 1 418 ? 6.187 52.975 20.535 1.000 116.900 418 GLU A C 1
ATOM 3444 O O . GLU A 1 418 ? 5.193 52.449 20.038 1.000 118.717 418 GLU A O 1
ATOM 3450 N N . ARG A 1 419 ? 7.008 53.784 19.852 1.000 114.441 419 ARG A N 1
ATOM 3451 C CA . ARG A 1 419 ? 6.846 54.026 18.426 1.000 113.121 419 ARG A CA 1
ATOM 3452 C C . ARG A 1 419 ? 7.308 52.803 17.636 1.000 113.641 419 ARG A C 1
ATOM 3453 O O . ARG A 1 419 ? 6.694 52.451 16.631 1.000 115.015 419 ARG A O 1
ATOM 3461 N N . PHE A 1 420 ? 8.402 52.174 18.088 1.000 114.400 420 PHE A N 1
ATOM 3462 C CA . PHE A 1 420 ? 8.883 50.936 17.494 1.000 116.583 420 PHE A CA 1
ATOM 3463 C C . PHE A 1 420 ? 7.868 49.819 17.734 1.000 120.949 420 PHE A C 1
ATOM 3464 O O . PHE A 1 420 ? 7.714 48.934 16.894 1.000 121.953 420 PHE A O 1
ATOM 3472 N N . LEU A 1 421 ? 7.197 49.863 18.892 1.000 125.160 421 LEU A N 1
ATOM 3473 C CA . LEU A 1 421 ? 6.154 48.905 19.225 1.000 129.157 421 LEU A CA 1
ATOM 3474 C C . LEU A 1 421 ? 4.947 49.134 18.317 1.000 132.032 421 LEU A C 1
ATOM 3475 O O . LEU A 1 421 ? 4.336 48.177 17.846 1.000 132.225 421 LEU A O 1
ATOM 3480 N N . GLU A 1 422 ? 4.617 50.410 18.078 1.000 135.920 422 GLU A N 1
ATOM 3481 C CA . GLU A 1 422 ? 3.564 50.788 17.147 1.000 139.249 422 GLU A CA 1
ATOM 3482 C C . GLU A 1 422 ? 3.930 50.316 15.741 1.000 142.276 422 GLU A C 1
ATOM 3483 O O . GLU A 1 422 ? 3.076 49.814 15.014 1.000 142.741 422 GLU A O 1
ATOM 3489 N N . GLN A 1 423 ? 5.206 50.485 15.375 1.000 145.830 423 GLN A N 1
ATOM 3490 C CA . GLN A 1 423 ? 5.707 50.088 14.069 1.000 149.124 423 GLN A CA 1
ATOM 3491 C C . GLN A 1 423 ? 5.631 48.569 13.914 1.000 153.186 423 GLN A C 1
ATOM 3492 O O . GLN A 1 423 ? 5.370 48.073 12.820 1.000 157.362 423 GLN A O 1
ATOM 3498 N N . ALA A 1 424 ? 5.861 47.844 15.018 1.000 154.300 424 ALA A N 1
ATOM 3499 C CA . ALA A 1 424 ? 5.855 46.388 15.015 1.000 153.075 424 ALA A CA 1
ATOM 3500 C C . ALA A 1 424 ? 4.440 45.845 14.818 1.000 150.797 424 ALA A C 1
ATOM 3501 O O . ALA A 1 424 ? 4.274 44.740 14.305 1.000 149.866 424 ALA A O 1
ATOM 3503 N N . ARG A 1 425 ? 3.430 46.616 15.242 1.000 149.233 425 ARG A N 1
ATOM 3504 C CA . ARG A 1 425 ? 2.036 46.250 15.042 1.000 149.445 425 ARG A CA 1
ATOM 3505 C C . ARG A 1 425 ? 1.676 46.353 13.562 1.000 150.641 425 ARG A C 1
ATOM 3506 O O . ARG A 1 425 ? 0.951 45.508 13.042 1.000 151.600 425 ARG A O 1
ATOM 3514 N N . ARG A 1 426 ? 2.192 47.396 12.900 1.000 152.320 426 ARG A N 1
ATOM 3515 C CA . ARG A 1 426 ? 1.866 47.688 11.513 1.000 153.161 426 ARG A CA 1
ATOM 3516 C C . ARG A 1 426 ? 2.432 46.617 10.581 1.000 155.659 426 ARG A C 1
ATOM 3517 O O . ARG A 1 426 ? 1.884 46.393 9.504 1.000 157.406 426 ARG A O 1
ATOM 3525 N N . ARG A 1 427 ? 3.530 45.970 10.995 1.000 157.676 427 ARG A N 1
ATOM 3526 C CA . ARG A 1 427 ? 4.137 44.903 10.213 1.000 158.198 427 ARG A CA 1
ATOM 3527 C C . ARG A 1 427 ? 3.283 43.638 10.312 1.000 158.908 427 ARG A C 1
ATOM 3528 O O . ARG A 1 427 ? 3.150 42.906 9.333 1.000 161.575 427 ARG A O 1
ATOM 3536 N N . LYS A 1 428 ? 2.717 43.388 11.501 1.000 155.774 428 LYS A N 1
ATOM 3537 C CA . LYS A 1 428 ? 1.845 42.244 11.726 1.000 151.927 428 LYS A CA 1
ATOM 3538 C C . LYS A 1 428 ? 0.523 42.442 10.988 1.000 151.693 428 LYS A C 1
ATOM 3539 O O . LYS A 1 428 ? -0.005 41.497 10.405 1.000 152.293 428 LYS A O 1
ATOM 3545 N N . GLU A 1 429 ? -0.002 43.674 11.029 1.000 152.261 429 GLU A N 1
ATOM 3546 C CA . GLU A 1 429 ? -1.236 44.026 10.342 1.000 152.541 429 GLU A CA 1
ATOM 3547 C C . GLU A 1 429 ? -1.098 43.726 8.850 1.000 154.637 429 GLU A C 1
ATOM 3548 O O . GLU A 1 429 ? -1.884 42.959 8.296 1.000 155.473 429 GLU A O 1
ATOM 3554 N N . GLY A 1 430 ? -0.089 44.334 8.214 1.000 156.227 430 GLY A N 1
ATOM 3555 C CA . GLY A 1 430 ? 0.187 44.109 6.804 1.000 156.111 430 GLY A CA 1
ATOM 3556 C C . GLY A 1 430 ? 0.945 45.282 6.187 1.000 156.279 430 GLY A C 1
ATOM 3557 O O . GLY A 1 430 ? 0.363 46.086 5.461 1.000 154.538 430 GLY A O 1
ATOM 3558 N N . ASP A 1 431 ? 2.247 45.362 6.489 1.000 157.897 431 ASP A N 1
ATOM 3559 C CA . ASP A 1 431 ? 3.107 46.412 5.966 1.000 158.959 431 ASP A CA 1
ATOM 3560 C C . ASP A 1 431 ? 4.538 45.886 5.881 1.000 162.265 431 ASP A C 1
ATOM 3561 O O . ASP A 1 431 ? 5.169 45.629 6.905 1.000 163.231 431 ASP A O 1
ATOM 3566 N N . GLU A 1 432 ? 5.038 45.737 4.649 1.000 165.394 432 GLU A N 1
ATOM 3567 C CA . GLU A 1 432 ? 6.344 45.147 4.401 1.000 165.896 432 GLU A CA 1
ATOM 3568 C C . GLU A 1 432 ? 7.445 46.190 4.580 1.000 167.151 432 GLU A C 1
ATOM 3569 O O . GLU A 1 432 ? 8.576 45.839 4.912 1.000 167.411 432 GLU A O 1
ATOM 3575 N N . GLU A 1 433 ? 7.109 47.467 4.352 1.000 167.897 433 GLU A N 1
ATOM 3576 C CA . GLU A 1 433 ? 8.093 48.539 4.345 1.000 168.018 433 GLU A CA 1
ATOM 3577 C C . GLU A 1 433 ? 8.577 48.840 5.764 1.000 168.482 433 GLU A C 1
ATOM 3578 O O . GLU A 1 433 ? 9.747 49.164 5.952 1.000 169.606 433 GLU A O 1
ATOM 3584 N N . ALA A 1 434 ? 7.675 48.735 6.749 1.000 167.864 434 ALA A N 1
ATOM 3585 C CA . ALA A 1 434 ? 7.994 49.044 8.136 1.000 167.111 434 ALA A CA 1
ATOM 3586 C C . ALA A 1 434 ? 9.026 48.054 8.679 1.000 166.965 434 ALA A C 1
ATOM 3587 O O . ALA A 1 434 ? 8.719 46.872 8.829 1.000 167.198 434 ALA A O 1
ATOM 3589 N N . PRO A 1 435 ? 10.270 48.492 9.002 1.000 164.262 435 PRO A N 1
ATOM 3590 C CA . PRO A 1 435 ? 11.289 47.588 9.527 1.000 163.336 435 PRO A CA 1
ATOM 3591 C C . PRO A 1 435 ? 11.030 47.126 10.960 1.000 166.205 435 PRO A C 1
ATOM 3592 O O . PRO A 1 435 ? 10.006 47.459 11.555 1.000 169.411 435 PRO A O 1
ATOM 3596 N N . GLU A 1 436 ? 11.986 46.360 11.499 1.000 167.047 436 GLU A N 1
ATOM 3597 C CA . GLU A 1 436 ? 11.891 45.786 12.832 1.000 166.750 436 GLU A CA 1
ATOM 3598 C C . GLU A 1 436 ? 12.639 46.665 13.832 1.000 164.552 436 GLU A C 1
ATOM 3599 O O . GLU A 1 436 ? 13.418 47.533 13.439 1.000 162.135 436 GLU A O 1
ATOM 3605 N N . PRO A 1 437 ? 12.422 46.471 15.156 1.000 162.192 437 PRO A N 1
ATOM 3606 C CA . PRO A 1 437 ? 13.120 47.252 16.169 1.000 160.043 437 PRO A CA 1
ATOM 3607 C C . PRO A 1 437 ? 14.547 46.772 16.419 1.000 155.772 437 PRO A C 1
ATOM 3608 O O . PRO A 1 437 ? 14.773 45.582 16.628 1.000 158.159 437 PRO A O 1
ATOM 3612 N N . ASP A 1 438 ? 15.499 47.712 16.393 1.000 148.355 438 ASP A N 1
ATOM 3613 C CA . ASP A 1 438 ? 16.872 47.422 16.769 1.000 142.790 438 ASP A CA 1
ATOM 3614 C C . ASP A 1 438 ? 16.985 47.590 18.283 1.000 137.389 438 ASP A C 1
ATOM 3615 O O . ASP A 1 438 ? 16.923 48.707 18.792 1.000 139.028 438 ASP A O 1
ATOM 3620 N N . GLU A 1 439 ? 17.128 46.464 18.991 1.000 129.866 439 GLU A N 1
ATOM 3621 C CA . GLU A 1 439 ? 17.117 46.450 20.445 1.000 124.498 439 GLU A CA 1
ATOM 3622 C C . GLU A 1 439 ? 18.381 47.115 20.986 1.000 118.687 439 GLU A C 1
ATOM 3623 O O . GLU A 1 439 ? 18.323 47.829 21.985 1.000 115.954 439 GLU A O 1
ATOM 3629 N N . ASP A 1 440 ? 19.516 46.872 20.318 1.000 114.207 440 ASP A N 1
ATOM 3630 C CA . ASP A 1 440 ? 20.793 47.441 20.718 1.000 111.041 440 ASP A CA 1
ATOM 3631 C C . ASP A 1 440 ? 20.740 48.965 20.599 1.000 111.475 440 ASP A C 1
ATOM 3632 O O . ASP A 1 440 ? 21.368 49.666 21.390 1.000 114.044 440 ASP A O 1
ATOM 3637 N N . PHE A 1 441 ? 19.989 49.468 19.609 1.000 110.234 441 PHE A N 1
ATOM 3638 C CA . PHE A 1 441 ? 19.815 50.900 19.415 1.000 108.217 441 PHE A CA 1
ATOM 3639 C C . PHE A 1 441 ? 19.016 51.489 20.576 1.000 105.652 441 PHE A C 1
ATOM 3640 O O . PHE A 1 441 ? 19.418 52.494 21.157 1.000 107.358 441 PHE A O 1
ATOM 3648 N N . LEU A 1 442 ? 17.875 50.866 20.893 1.000 102.130 442 LEU A N 1
ATOM 3649 C CA . LEU A 1 442 ? 17.019 51.338 21.970 1.000 100.951 442 LEU A CA 1
ATOM 3650 C C . LEU A 1 442 ? 17.824 51.447 23.263 1.000 99.547 442 LEU A C 1
ATOM 3651 O O . LEU A 1 442 ? 17.653 52.403 24.014 1.000 97.950 442 LEU A O 1
ATOM 3656 N N . LEU A 1 443 ? 18.708 50.470 23.501 1.000 99.940 443 LEU A N 1
ATOM 3657 C CA . LEU A 1 443 ? 19.593 50.484 24.655 1.000 100.239 443 LEU A CA 1
ATOM 3658 C C . LEU A 1 443 ? 20.530 51.689 24.586 1.000 98.227 443 LEU A C 1
ATOM 3659 O O . LEU A 1 443 ? 20.732 52.372 25.587 1.000 99.073 443 LEU A O 1
ATOM 3664 N N . ALA A 1 444 ? 21.099 51.944 23.402 1.000 96.039 444 ALA A N 1
ATOM 3665 C CA . ALA A 1 444 ? 22.008 53.065 23.210 1.000 94.615 444 ALA A CA 1
ATOM 3666 C C . ALA A 1 444 ? 21.332 54.381 23.594 1.000 94.283 444 ALA A C 1
ATOM 3667 O O . ALA A 1 444 ? 21.992 55.281 24.109 1.000 93.071 444 ALA A O 1
ATOM 3669 N N . LEU A 1 445 ? 20.021 54.487 23.334 1.000 95.505 445 LEU A N 1
ATOM 3670 C CA . LEU A 1 445 ? 19.245 55.659 23.712 1.000 97.673 445 LEU A CA 1
ATOM 3671 C C . LEU A 1 445 ? 19.050 55.699 25.227 1.000 98.824 445 LEU A C 1
ATOM 3672 O O . LEU A 1 445 ? 18.968 56.782 25.804 1.000 99.837 445 LEU A O 1
ATOM 3677 N N . GLU A 1 446 ? 18.954 54.518 25.856 1.000 97.968 446 GLU A N 1
ATOM 3678 C CA . GLU A 1 446 ? 18.767 54.415 27.297 1.000 96.934 446 GLU A CA 1
ATOM 3679 C C . GLU A 1 446 ? 19.988 54.970 28.031 1.000 95.949 446 GLU A C 1
ATOM 3680 O O . GLU A 1 446 ? 19.838 55.652 29.043 1.000 95.910 446 GLU A O 1
ATOM 3686 N N . TYR A 1 447 ? 21.191 54.670 27.521 1.000 95.014 447 TYR A N 1
ATOM 3687 C CA . TYR A 1 447 ? 22.420 55.220 28.076 1.000 95.864 447 TYR A CA 1
ATOM 3688 C C . TYR A 1 447 ? 22.452 56.731 27.850 1.000 95.591 447 TYR A C 1
ATOM 3689 O O . TYR A 1 447 ? 23.084 57.456 28.617 1.000 93.664 447 TYR A O 1
ATOM 3698 N N . GLY A 1 448 ? 21.786 57.187 26.781 1.000 97.118 448 GLY A N 1
ATOM 3699 C CA . GLY A 1 448 ? 21.476 58.595 26.599 1.000 97.036 448 GLY A CA 1
ATOM 3700 C C . GLY A 1 448 ? 22.134 59.159 25.343 1.000 95.361 448 GLY A C 1
ATOM 3701 O O . GLY A 1 448 ? 23.358 59.251 25.275 1.000 93.967 448 GLY A O 1
ATOM 3702 N N . MET A 1 449 ? 21.305 59.525 24.356 1.000 93.271 449 MET A N 1
ATOM 3703 C CA . MET A 1 449 ? 21.766 60.275 23.199 1.000 91.947 449 MET A CA 1
ATOM 3704 C C . MET A 1 449 ? 21.474 61.755 23.431 1.000 91.414 449 MET A C 1
ATOM 3705 O O . MET A 1 449 ? 20.350 62.106 23.777 1.000 90.057 449 MET A O 1
ATOM 3710 N N . PRO A 1 450 ? 22.454 62.668 23.229 1.000 92.837 450 PRO A N 1
ATOM 3711 C CA . PRO A 1 450 ? 22.194 64.093 23.384 1.000 93.182 450 PRO A CA 1
ATOM 3712 C C . PRO A 1 450 ? 21.163 64.597 22.380 1.000 93.971 450 PRO A C 1
ATOM 3713 O O . PRO A 1 450 ? 20.999 64.005 21.315 1.000 92.820 450 PRO A O 1
ATOM 3717 N N . PRO A 1 451 ? 20.433 65.695 22.682 1.000 97.373 451 PRO A N 1
ATOM 3718 C CA . PRO A 1 451 ? 19.493 66.255 21.722 1.000 97.993 451 PRO A CA 1
ATOM 3719 C C . PRO A 1 451 ? 20.223 66.774 20.489 1.000 96.129 451 PRO A C 1
ATOM 3720 O O . PRO A 1 451 ? 21.224 67.474 20.620 1.000 95.989 451 PRO A O 1
ATOM 3724 N N . ALA A 1 452 ? 19.739 66.395 19.302 1.000 93.375 452 ALA A N 1
ATOM 3725 C CA . ALA A 1 452 ? 20.504 66.599 18.085 1.000 91.033 452 ALA A CA 1
ATOM 3726 C C . ALA A 1 452 ? 19.579 66.825 16.894 1.000 87.580 452 ALA A C 1
ATOM 3727 O O . ALA A 1 452 ? 18.364 66.661 16.997 1.000 88.667 452 ALA A O 1
ATOM 3729 N N . ALA A 1 453 ? 20.195 67.227 15.777 1.000 83.002 453 ALA A N 1
ATOM 3730 C CA . ALA A 1 453 ? 19.519 67.392 14.503 1.000 79.925 453 ALA A CA 1
ATOM 3731 C C . ALA A 1 453 ? 20.220 66.526 13.462 1.000 76.953 453 ALA A C 1
ATOM 3732 O O . ALA A 1 453 ? 21.425 66.654 13.260 1.000 74.216 453 ALA A O 1
ATOM 3734 N N . GLY A 1 454 ? 19.451 65.642 12.819 1.000 77.180 454 GLY A N 1
ATOM 3735 C CA . GLY A 1 454 ? 19.979 64.738 11.811 1.000 77.321 454 GLY A CA 1
ATOM 3736 C C . GLY A 1 454 ? 19.520 65.144 10.415 1.000 77.172 454 GLY A C 1
ATOM 3737 O O . GLY A 1 454 ? 18.375 65.549 10.230 1.000 77.531 454 GLY A O 1
ATOM 3738 N N . LEU A 1 455 ? 20.430 65.027 9.442 1.000 77.468 455 LEU A N 1
ATOM 3739 C CA . LEU A 1 455 ? 20.128 65.319 8.052 1.000 77.882 455 LEU A CA 1
ATOM 3740 C C . LEU A 1 455 ? 20.233 64.034 7.238 1.000 77.156 455 LEU A C 1
ATOM 3741 O O . LEU A 1 455 ? 21.087 63.193 7.507 1.000 77.135 455 LEU A O 1
ATOM 3746 N N . GLY A 1 456 ? 19.333 63.892 6.261 1.000 77.215 456 GLY A N 1
ATOM 3747 C CA . GLY A 1 456 ? 19.502 62.954 5.164 1.000 77.944 456 GLY A CA 1
ATOM 3748 C C . GLY A 1 456 ? 19.552 63.718 3.845 1.000 79.141 456 GLY A C 1
ATOM 3749 O O . GLY A 1 456 ? 19.103 64.859 3.783 1.000 81.135 456 GLY A O 1
ATOM 3750 N N . LEU A 1 457 ? 20.117 63.096 2.804 1.000 79.624 457 LEU A N 1
ATOM 3751 C CA . LEU A 1 457 ? 20.213 63.730 1.498 1.000 80.560 457 LEU A CA 1
ATOM 3752 C C . LEU A 1 457 ? 20.546 62.679 0.444 1.000 81.332 457 LEU A C 1
ATOM 3753 O O . LEU A 1 457 ? 21.591 62.037 0.518 1.000 82.298 457 LEU A O 1
ATOM 3758 N N . GLY A 1 458 ? 19.647 62.523 -0.535 1.000 82.081 458 GLY A N 1
ATOM 3759 C CA . GLY A 1 458 ? 19.900 61.676 -1.688 1.000 83.104 458 GLY A CA 1
ATOM 3760 C C . GLY A 1 458 ? 20.888 62.346 -2.639 1.000 84.186 458 GLY A C 1
ATOM 3761 O O . GLY A 1 458 ? 20.559 63.349 -3.268 1.000 86.870 458 GLY A O 1
ATOM 3762 N N . ILE A 1 459 ? 22.101 61.789 -2.721 1.000 84.234 459 ILE A N 1
ATOM 3763 C CA . ILE A 1 459 ? 23.152 62.339 -3.561 1.000 83.913 459 ILE A CA 1
ATOM 3764 C C . ILE A 1 459 ? 22.772 62.130 -5.025 1.000 83.812 459 ILE A C 1
ATOM 3765 O O . ILE A 1 459 ? 23.021 62.999 -5.859 1.000 84.400 459 ILE A O 1
ATOM 3770 N N . ASP A 1 460 ? 22.156 60.978 -5.319 1.000 82.990 460 ASP A N 1
ATOM 3771 C CA . ASP A 1 460 ? 21.802 60.614 -6.680 1.000 83.313 460 ASP A CA 1
ATOM 3772 C C . ASP A 1 460 ? 20.721 61.551 -7.215 1.000 84.449 460 ASP A C 1
ATOM 3773 O O . ASP A 1 460 ? 20.795 61.986 -8.361 1.000 83.622 460 ASP A O 1
ATOM 3778 N N . ARG A 1 461 ? 19.721 61.857 -6.380 1.000 86.343 461 ARG A N 1
ATOM 3779 C CA . ARG A 1 461 ? 18.633 62.735 -6.781 1.000 87.831 461 ARG A CA 1
ATOM 3780 C C . ARG A 1 461 ? 19.141 64.162 -6.972 1.000 85.266 461 ARG A C 1
ATOM 3781 O O . ARG A 1 461 ? 18.728 64.842 -7.909 1.000 84.755 461 ARG A O 1
ATOM 3789 N N . LEU A 1 462 ? 20.029 64.608 -6.075 1.000 84.112 462 LEU A N 1
ATOM 3790 C CA . LEU A 1 462 ? 20.599 65.944 -6.152 1.000 83.960 462 LEU A CA 1
ATOM 3791 C C . LEU A 1 462 ? 21.409 66.084 -7.438 1.000 85.516 462 LEU A C 1
ATOM 3792 O O . LEU A 1 462 ? 21.461 67.166 -8.021 1.000 85.350 462 LEU A O 1
ATOM 3797 N N . ALA A 1 463 ? 22.042 64.984 -7.867 1.000 87.424 463 ALA A N 1
ATOM 3798 C CA . ALA A 1 463 ? 22.784 64.956 -9.117 1.000 88.834 463 ALA A CA 1
ATOM 3799 C C . ALA A 1 463 ? 21.844 65.213 -10.293 1.000 90.166 463 ALA A C 1
ATOM 3800 O O . ALA A 1 463 ? 22.131 66.063 -11.132 1.000 92.697 463 ALA A O 1
ATOM 3802 N N . MET A 1 464 ? 20.717 64.487 -10.333 1.000 89.535 464 MET A N 1
ATOM 3803 C CA . MET A 1 464 ? 19.770 64.583 -11.434 1.000 89.942 464 MET A CA 1
ATOM 3804 C C . MET A 1 464 ? 19.421 66.041 -11.725 1.000 89.903 464 MET A C 1
ATOM 3805 O O . MET A 1 464 ? 19.328 66.432 -12.886 1.000 90.879 464 MET A O 1
ATOM 3810 N N . LEU A 1 465 ? 19.216 66.829 -10.664 1.000 89.528 465 LEU A N 1
ATOM 3811 C CA . LEU A 1 465 ? 18.837 68.225 -10.806 1.000 90.825 465 LEU A CA 1
ATOM 3812 C C . LEU A 1 465 ? 19.992 69.023 -11.408 1.000 91.186 465 LEU A C 1
ATOM 3813 O O . LEU A 1 465 ? 19.810 69.725 -12.401 1.000 92.754 465 LEU A O 1
ATOM 3818 N N . LEU A 1 466 ? 21.180 68.896 -10.808 1.000 90.232 466 LEU A N 1
ATOM 3819 C CA . LEU A 1 466 ? 22.307 69.750 -11.151 1.000 89.881 466 LEU A CA 1
ATOM 3820 C C . LEU A 1 466 ? 22.929 69.321 -12.481 1.000 89.983 466 LEU A C 1
ATOM 3821 O O . LEU A 1 466 ? 23.485 70.157 -13.190 1.000 91.384 466 LEU A O 1
ATOM 3826 N N . THR A 1 467 ? 22.830 68.028 -12.822 1.000 89.015 467 THR A N 1
ATOM 3827 C CA . THR A 1 467 ? 23.321 67.531 -14.100 1.000 88.368 467 THR A CA 1
ATOM 3828 C C . THR A 1 467 ? 22.201 67.549 -15.140 1.000 87.871 467 THR A C 1
ATOM 3829 O O . THR A 1 467 ? 22.466 67.337 -16.321 1.000 88.507 467 THR A O 1
ATOM 3833 N N . ASP A 1 468 ? 20.959 67.777 -14.690 1.000 87.502 468 ASP A N 1
ATOM 3834 C CA . ASP A 1 468 ? 19.811 67.924 -15.573 1.000 87.394 468 ASP A CA 1
ATOM 3835 C C . ASP A 1 468 ? 19.592 66.621 -16.340 1.000 86.782 468 ASP A C 1
ATOM 3836 O O . ASP A 1 468 ? 19.835 66.556 -17.543 1.000 86.538 468 ASP A O 1
ATOM 3841 N N . GLN A 1 469 ? 19.132 65.590 -15.623 1.000 87.626 469 GLN A N 1
ATOM 3842 C CA . GLN A 1 469 ? 18.830 64.299 -16.219 1.000 89.381 469 GLN A CA 1
ATOM 3843 C C . GLN A 1 469 ? 17.395 63.908 -15.869 1.000 92.039 469 GLN A C 1
ATOM 3844 O O . GLN A 1 469 ? 16.908 64.250 -14.793 1.000 90.768 469 GLN A O 1
ATOM 3850 N N . PRO A 1 470 ? 16.676 63.184 -16.759 1.000 95.984 470 PRO A N 1
ATOM 3851 C CA . PRO A 1 470 ? 15.319 62.743 -16.460 1.000 97.222 470 PRO A CA 1
ATOM 3852 C C . PRO A 1 470 ? 15.267 61.582 -15.469 1.000 97.928 470 PRO A C 1
ATOM 3853 O O . PRO A 1 470 ? 14.671 61.707 -14.401 1.000 98.944 470 PRO A O 1
ATOM 3857 N N . SER A 1 471 ? 15.903 60.461 -15.831 1.000 98.447 471 SER A N 1
ATOM 3858 C CA . SER A 1 471 ? 15.876 59.253 -15.021 1.000 99.440 471 SER A CA 1
ATOM 3859 C C . SER A 1 471 ? 17.093 59.221 -14.099 1.000 96.847 471 SER A C 1
ATOM 3860 O O . SER A 1 471 ? 18.036 59.989 -14.281 1.000 95.752 471 SER A O 1
ATOM 3863 N N . LEU A 1 472 ? 17.054 58.321 -13.109 1.000 94.400 472 LEU A N 1
ATOM 3864 C CA . LEU A 1 472 ? 18.126 58.183 -12.137 1.000 92.949 472 LEU A CA 1
ATOM 3865 C C . LEU A 1 472 ? 19.287 57.402 -12.750 1.000 92.139 472 LEU A C 1
ATOM 3866 O O . LEU A 1 472 ? 20.430 57.562 -12.332 1.000 90.678 472 LEU A O 1
ATOM 3871 N N . ARG A 1 473 ? 18.978 56.566 -13.748 1.000 93.771 473 ARG A N 1
ATOM 3872 C CA . ARG A 1 473 ? 19.973 55.751 -14.426 1.000 96.130 473 ARG A CA 1
ATOM 3873 C C . ARG A 1 473 ? 20.968 56.624 -15.190 1.000 94.931 473 ARG A C 1
ATOM 3874 O O . ARG A 1 473 ? 22.049 56.158 -15.541 1.000 94.900 473 ARG A O 1
ATOM 3882 N N . ASP A 1 474 ? 20.594 57.883 -15.449 1.000 95.524 474 ASP A N 1
ATOM 3883 C CA . ASP A 1 474 ? 21.422 58.798 -16.219 1.000 95.898 474 ASP A CA 1
ATOM 3884 C C . ASP A 1 474 ? 22.502 59.432 -15.340 1.000 94.432 474 ASP A C 1
ATOM 3885 O O . ASP A 1 474 ? 23.475 59.970 -15.865 1.000 94.348 474 ASP A O 1
ATOM 3890 N N . VAL A 1 475 ? 22.323 59.384 -14.011 1.000 91.878 475 VAL A N 1
ATOM 3891 C CA . VAL A 1 475 ? 23.331 59.867 -13.076 1.000 89.632 475 VAL A CA 1
ATOM 3892 C C . VAL A 1 475 ? 23.929 58.689 -12.305 1.000 87.201 475 VAL A C 1
ATOM 3893 O O . VAL A 1 475 ? 24.688 58.891 -11.359 1.000 83.956 475 VAL A O 1
ATOM 3897 N N . LEU A 1 476 ? 23.578 57.463 -12.712 1.000 87.322 476 LEU A N 1
ATOM 3898 C CA . LEU A 1 476 ? 24.273 56.264 -12.270 1.000 88.355 476 LEU A CA 1
ATOM 3899 C C . LEU A 1 476 ? 25.175 55.790 -13.405 1.000 86.562 476 LEU A C 1
ATOM 3900 O O . LEU A 1 476 ? 24.777 55.808 -14.568 1.000 86.991 476 LEU A O 1
ATOM 3905 N N . LEU A 1 477 ? 26.392 55.367 -13.053 1.000 85.194 477 LEU A N 1
ATOM 3906 C CA . LEU A 1 477 ? 27.427 55.091 -14.035 1.000 84.604 477 LEU A CA 1
ATOM 3907 C C . LEU A 1 477 ? 27.161 53.740 -14.696 1.000 85.456 477 LEU A C 1
ATOM 3908 O O . LEU A 1 477 ? 27.115 53.651 -15.920 1.000 83.698 477 LEU A O 1
ATOM 3913 N N . PHE A 1 478 ? 26.978 52.699 -13.874 1.000 89.044 478 PHE A N 1
ATOM 3914 C CA . PHE A 1 478 ? 26.604 51.376 -14.353 1.000 92.881 478 PHE A CA 1
ATOM 3915 C C . PHE A 1 478 ? 25.311 50.947 -13.662 1.000 97.711 478 PHE A C 1
ATOM 3916 O O . PHE A 1 478 ? 25.356 50.344 -12.591 1.000 101.403 478 PHE A O 1
ATOM 3924 N N . PRO A 1 479 ? 24.122 51.247 -14.236 1.000 100.365 479 PRO A N 1
ATOM 3925 C CA . PRO A 1 479 ? 22.857 50.851 -13.625 1.000 102.052 479 PRO A CA 1
ATOM 3926 C C . PRO A 1 479 ? 22.644 49.339 -13.582 1.000 105.155 479 PRO A C 1
ATOM 3927 O O . PRO A 1 479 ? 23.266 48.595 -14.339 1.000 103.790 479 PRO A O 1
ATOM 3931 N N . LEU A 1 480 ? 21.747 48.908 -12.687 1.000 109.226 480 LEU A N 1
ATOM 3932 C CA . LEU A 1 480 ? 21.428 47.502 -12.502 1.000 111.968 480 LEU A CA 1
ATOM 3933 C C . LEU A 1 480 ? 20.319 47.108 -13.475 1.000 114.483 480 LEU A C 1
ATOM 3934 O O . LEU A 1 480 ? 19.331 47.828 -13.612 1.000 114.415 480 LEU A O 1
ATOM 3939 N N . LEU A 1 481 ? 20.500 45.964 -14.148 1.000 117.156 481 LEU A N 1
ATOM 3940 C CA . LEU A 1 481 ? 19.519 45.439 -15.087 1.000 119.481 481 LEU A CA 1
ATOM 3941 C C . LEU A 1 481 ? 19.467 43.917 -14.969 1.000 121.458 481 LEU A C 1
ATOM 3942 O O . LEU A 1 481 ? 20.415 43.296 -14.490 1.000 122.065 481 LEU A O 1
ATOM 3947 N N . LYS A 1 482 ? 18.351 43.332 -15.421 1.000 123.244 482 LYS A N 1
ATOM 3948 C CA . LYS A 1 482 ? 18.171 41.889 -15.412 1.000 125.901 482 LYS A CA 1
ATOM 3949 C C . LYS A 1 482 ? 19.009 41.279 -16.534 1.000 124.952 482 LYS A C 1
ATOM 3950 O O . LYS A 1 482 ? 18.757 41.555 -17.705 1.000 123.153 482 LYS A O 1
ATOM 3956 N N . PRO A 1 483 ? 20.024 40.436 -16.225 1.000 126.159 483 PRO A N 1
ATOM 3957 C CA . PRO A 1 483 ? 20.888 39.872 -17.258 1.000 128.467 483 PRO A CA 1
ATOM 3958 C C . PRO A 1 483 ? 20.181 38.865 -18.164 1.000 130.491 483 PRO A C 1
ATOM 3959 O O . PRO A 1 483 ? 19.052 38.461 -17.890 1.000 135.451 483 PRO A O 1
ATOM 3963 N N . LYS A 1 484 ? 20.866 38.477 -19.247 1.000 127.709 484 LYS A N 1
ATOM 3964 C CA . LYS A 1 484 ? 20.366 37.477 -20.179 1.000 125.134 484 LYS A CA 1
ATOM 3965 C C . LYS A 1 484 ? 21.547 36.643 -20.705 1.000 124.062 484 LYS A C 1
ATOM 3966 O O . LYS A 1 484 ? 21.310 35.457 -21.021 1.000 124.455 484 LYS A O 1
#

Sequence (484 aa):
MNDQTRQRLLNLEALVEAGFAPYPYRFPKTHSAEAILKAKRGAPPESEWPEEEVAVAGRLVALRRMGKVTFAHLLDETGRIQLYFQRDLTPKYELLKKLDVGDILGVRGHPFTTKTGEVTVKVLDWTPLVKSLHPLPDKWHGLRDKEVRYRQRYLDLIVNPEVREVFRRRSEIVRYIRRFFEAKGFLEVETPILQPTTGGAEARPFKTYHNALDHEFYLRISLELYLKRLLVGGYEKVFEIGRNFRNEGIDHNHNPEFTMLEAYWAYADYQDMAGLVEELLSGLVLHLFGSHEVPYQGRVLNFKPPFRRISFVEALKEKAGLPFDPLDLERLRLWADAHHPELSQVPNYKLLDKLFGIYVEPELQDPTFVFDFPLAISPLAKRHREKPGLVERWDLYAGGMELAPCYSELNDPLDQRERFLEQARRRKEGDEEAPEPDEDFLLALEYGMPPAAGLGLGIDRLAMLLTDQPSLRDVLLFPLLKPK

B-factor: mean 110.46, std 26.98, range [74.02, 229.4]

Radius of gyration: 29.0 Å; Cα contacts (8 Å, |Δi|>4): 943; chains: 1; bounding box: 74×51×79 Å

Foldseek 3Di:
DDDLLVLLVVLLVVVVVVPADSADDDDDFDDEQVRQCVVCPPPAAFFWDQVDKGKYKAFWAAWADDDQKIKTWGQHLPGIAIEIGGNVAAPPSVSVVSADGGWIKMFMATWHHHNVGGIHGYGRYIHGNHGDSDHQQEPPPRPPDPVVCQQPVVSVCVRDVLLVVLQVLLVVLVVLVCVLLVVVPAAEDDDDQFAQFEDDFFAFWDWDADDVVGHITTGYADPPLVVLLVLLVPGFKYKYWDKHAGPDDFWQQDARIATKMKMKGFPDFQVRVLVSVLVSLQVSLCVQPVAQFFDAPNDTAGSPPDAAEEELQVQLCVQVVNPDRLLPLVVLQVVCCVVPVVCNPPDSLCSSVVSCLPRPLQVAAHWYKHFWAFCSRPLFADDDPPDPRTGGKIFIGHRSDTFKIKGQGDLDLVSNVVSLVVLVVVVVVPGNRRTHDDPVSSVSSVSNRGGMMMMMGGSLNSSCRRSHHRGSSSNPSNGDDDDD

InterPro domains:
  IPR002313 Lysine-tRNA ligase, class II [MF_00252] (7-484)
  IPR002313 Lysine-tRNA ligase, class II [TIGR00499] (2-485)
  IPR004364 Aminoacyl-tRNA synthetase, class II (D/K/N) [PF00152] (145-480)
  IPR004365 OB-fold nucleic acid binding domain, AA-tRNA synthetase-type [PF01336] (54-129)
  IPR006195 Aminoacyl-tRNA synthetase, class II [PS50862] (167-483)
  IPR012340 Nucleic acid-binding, OB-fold [G3DSA:2.40.50.140] (1-140)
  IPR012340 Nucleic acid-binding, OB-fold [SSF50249] (1-138)
  IPR018149 Lysyl-tRNA synthetase, class II, C-terminal [PR00982] (182-192)
  IPR018149 Lysyl-tRNA synthetase, class II, C-terminal [PR00982] (198-214)
  IPR018149 Lysyl-tRNA synthetase, class II, C-terminal [PR00982] (227-240)
  IPR018149 Lysyl-tRNA synthetase, class II, C-terminal [PR00982] (245-262)
  IPR018149 Lysyl-tRNA synthetase, class II, C-terminal [PR00982] (366-382)
  IPR018149 Lysyl-tRNA synthetase, class II, C-terminal [cd00775] (160-483)
  IPR044136 Lysine-tRNA ligase, class II, N-terminal [cd04322] (54-157)
  IPR045864 Class II Aminoacyl-tRNA synthetase/Biotinyl protein ligase (BPL) and lipoyl protein ligase (LPL) [G3DSA:3.30.930.10] (141-491)
  IPR045864 Class II Aminoacyl-tRNA synthetase/Biotinyl protein ligase (BPL) and lipoyl protein ligase (LPL) [SSF55681] (145-482)

Organism: Thermus thermophilus (strain ATCC 27634 / DSM 579 / HB8) (NCBI:txid300852)

Secondary structure (DSSP, 8-state):
--HHHHHHHHHHHHHHHHT--SS-S-------HHHHHHHTTTPPSS-B-SS--EEEEEEEEEEEEETTEEEEEEE-SS-EEEEEEETTTSSSSGGGGG--TT-EEEEEEEEEE-SS--EEEEEEEEEEEE--SSPPPPTTTTS--HHHHHHTHHHHHHH-HHHHHHHHHHHHHHHHHHHHHHHTT-EE----SEESS--SSS-PPPEEEETTTTEEEEE-S-SHHHHHHHHHHT-SEEEEEEEEE------SS--SEEEEEEEEEET--HHHHHHHHHHHHHHHHHHHTSSSEEE-SS-EEE-PSSPEEEEHHHHHIIIII-SS-TT-HHHHHHHHHHH-GGGSSS-TTTHHHHHHHHHTGGG--S-EEEE--BSTT-TTBPBPSSSTTBBSEEEEE-SSSEEEEEEBB---HHHHHHHHHHHHHHHHHH-SSS----HHHHHHHHHHPPPEEEEEEEHHHHHHHHHT-SSGGGSSSS------

Solvent-accessible surface area: 24117 Å² total; per-residue (Å²): 174,78,126,105,14,140,95,27,46,75,11,23,99,25,2,61,156,37,59,41,56,60,114,44,225,194,32,58,80,95,68,31,0,84,44,4,61,123,68,25,188,82,22,92,73,125,22,88,60,83,171,73,122,7,6,0,18,9,61,0,33,23,33,100,98,118,51,156,39,3,33,0,25,0,7,10,123,59,16,104,1,12,0,30,2,60,103,132,68,2,67,101,9,96,35,3,104,75,1,27,47,0,1,42,0,0,0,72,1,17,0,21,1,19,166,128,20,77,11,0,0,38,0,70,54,6,33,10,21,66,7,21,62,108,69,29,35,66,96,188,150,36,11,180,82,128,89,62,48,13,102,60,2,126,36,0,43,23,12,27,34,109,16,44,93,20,26,88,61,41,68,59,1,25,136,54,0,80,174,26,0,104,93,78,52,12,79,71,24,167,18,65,60,100,3,69,33,9,2,12,29,63,1,112,23,54,128,51,128,74,116,90,120,97,104,82,34,52,33,8,0,6,1,6,2,41,0,0,47,49,2,38,67,52,116,97,60,0,0,7,25,12,111,0,32,52,61,64,57,82,66,94,16,85,13,12,56,30,19,19,0,8,0,5,52,5,142,12,38,7,78,66,0,0,39,8,0,25,91,0,1,11,18,0,1,81,113,20,70,54,49,47,87,0,71,15,85,87,121,98,1,73,1,133,55,113,10,136,111,28,19,2,19,107,12,0,83,132,61,10,49,9,113,27,71,2,48,55,53,141,138,0,42,132,27,0,64,79,118,25,90,111,12,52,178,26,44,62,21,24,0,2,66,101,0,4,24,79,57,0,45,67,110,4,35,64,3,3,0,0,17,20,2,1,54,26,18,0,42,7,0,69,141,35,165,146,88,121,38,8,0,14,19,0,1,0,14,0,10,16,3,47,5,0,40,0,34,6,2,2,34,55,29,146,21,1,88,116,24,18,94,63,19,22,119,42,114,184,140,63,15,112,63,0,12,65,50,7,106,83,0,4,74,15,1,93,179,36,6,24,63,2,0,3,2,7,1,15,1,3,41,1,1,0,0,6,19,52,31,65,31,4,49,15,1,28,79,137,18,102,35,173,109,236